Protein AF-A0A2V3JHC7-F1 (afdb_monomer_lite)

Foldseek 3Di:
DAEAEEEAVCCVLPPVDDQVVLQVVLVVCVVDPPYDYDYDHLDDDCQQPPPPHSNPVVDDDDDDDADDLVSLLVLLLVLCVVVVVVVCNVCSVVCSLQSVLQCQQALRDSVSSSLVSCCVRVDDPVCNLVSLVVSLVVCVVVLVVVLVPDDPLLNLLQVLLLVVVDFAFLVSSCVSSVHDSVSSVVSQVVCVVSPQKDWDDDDPTITIHGSRNSSSLSVQCPDPPNPVSSLVSLLVSCLSRDDLVRLLVVLVVLLVVCLVPPDLVSLLVSLSSLVSHDPVSVLVCLLVSLLSCVVVPVNVSNCSNPVDPDLVSVLSNLVSNLVNQLPDPPRLVVSLVSLVVNCVSPVLALVSLQSNLSSCVVVVVLVSSLVSLVSSCVSPVPPVVSVVSNVVSVVVVVVVVVVD

Secondary structure (DSSP, 8-state):
-EEEEES-HHHIIIIIS-HHHHHHHHHHHHH-TTEEEEE--SS--HHHHSTTSTTTTTS----PPPPPHHHHHHHHHHHHHHTT-HHHHHTTTTTHHHHHHHHHHHTT-HHHHHHHHHHHHH--GGGHHHHHHHHHHHTHHHHHHHHHHS-HHHHHHHHHHHHH-S-B-HHHHHHHHT--HHHHHHHHHHHHHTTSEEEEEETTEEEEEES-HHHHHHHHHTSSSHHHHHHHHHHHHHHHHS-HHHHHHHHHHHHHHHTT---HHHHHHHHHHHHHS-HHHHHHHHHHHHHHHHHHT-GGGHHHH-----HHHHHHHHHHHHHHHHTSTT-HHHHHHHHHHHHHH-TT-HHHHHHHHHHHHHTT-HHHHHHHHHHHHHH-TT-HHHHHHHHHHHHHHHHHHHT-

pLDDT: mean 87.09, std 8.02, range [54.41, 97.44]

Structure (mmCIF, N/CA/C/O backbone):
data_AF-A0A2V3JHC7-F1
#
_entry.id   AF-A0A2V3JHC7-F1
#
loop_
_atom_site.group_PDB
_atom_site.id
_atom_site.type_symbol
_atom_site.label_atom_id
_atom_site.label_alt_id
_atom_site.label_comp_id
_atom_site.label_asym_id
_atom_site.label_entity_id
_atom_site.label_seq_id
_atom_site.pdbx_PDB_ins_code
_atom_site.Cartn_x
_atom_site.Cartn_y
_atom_site.Cartn_z
_atom_site.occupancy
_atom_site.B_iso_or_equiv
_atom_site.auth_seq_id
_atom_site.auth_comp_id
_atom_site.auth_asym_id
_atom_site.auth_atom_id
_atom_site.pdbx_PDB_model_num
ATOM 1 N N . MET A 1 1 ? -27.701 23.204 40.753 1.00 80.31 1 MET A N 1
ATOM 2 C CA . MET A 1 1 ? -27.414 21.996 39.956 1.00 80.31 1 MET A CA 1
ATOM 3 C C . MET A 1 1 ? -25.956 22.060 39.536 1.00 80.31 1 MET A C 1
ATOM 5 O O . MET A 1 1 ? -25.573 23.029 38.897 1.00 80.31 1 MET A O 1
ATOM 9 N N . ILE A 1 2 ? -25.143 21.108 39.981 1.00 92.25 2 ILE A N 1
ATOM 10 C CA . ILE A 1 2 ? -23.707 21.001 39.711 1.00 92.25 2 ILE A CA 1
ATOM 11 C C . ILE A 1 2 ? -23.523 19.869 38.702 1.00 92.25 2 ILE A C 1
ATOM 13 O O . ILE A 1 2 ? -23.963 18.748 38.952 1.00 92.25 2 ILE A O 1
ATOM 17 N N . VAL A 1 3 ? -22.878 20.147 37.571 1.00 93.31 3 VAL A N 1
ATOM 18 C CA . VAL A 1 3 ? -22.534 19.110 36.590 1.00 93.31 3 VAL A CA 1
ATOM 19 C C . VAL A 1 3 ? -21.107 18.643 36.860 1.00 93.31 3 VAL A C 1
ATOM 21 O O . VAL A 1 3 ? -20.177 19.445 36.838 1.00 93.31 3 VAL A O 1
ATOM 24 N N . LEU A 1 4 ? -20.939 17.354 37.143 1.00 92.69 4 LEU A N 1
ATOM 25 C CA . LEU A 1 4 ? -19.644 16.722 37.374 1.00 92.69 4 LEU A CA 1
ATOM 26 C C . LEU A 1 4 ? -19.212 15.987 36.107 1.00 92.69 4 LEU A C 1
ATOM 28 O O . LEU A 1 4 ? -19.854 15.011 35.723 1.00 92.69 4 LEU A O 1
ATOM 32 N N . PHE A 1 5 ? -18.118 16.437 35.493 1.00 93.44 5 PHE A N 1
ATOM 33 C CA . PHE A 1 5 ? -17.462 15.738 34.390 1.00 93.44 5 PHE A CA 1
ATOM 34 C C . PHE A 1 5 ? -16.329 14.868 34.932 1.00 93.44 5 PHE A C 1
ATOM 36 O O . PHE A 1 5 ? -15.380 15.379 35.523 1.00 93.44 5 PHE A O 1
ATOM 43 N N . LEU A 1 6 ? -16.440 13.553 34.752 1.00 91.31 6 LEU A N 1
ATOM 44 C CA . LEU A 1 6 ? -15.441 12.582 35.202 1.00 91.31 6 LEU A CA 1
ATOM 45 C C . LEU A 1 6 ? -14.896 11.804 34.007 1.00 91.31 6 LEU A C 1
ATOM 47 O O . LEU A 1 6 ? -15.654 11.127 33.313 1.00 91.31 6 LEU A O 1
ATOM 51 N N . GLU A 1 7 ? -13.590 11.837 33.783 1.00 90.25 7 GLU A N 1
ATOM 52 C CA . GLU A 1 7 ? -12.976 11.017 32.740 1.00 90.25 7 GLU A CA 1
ATOM 53 C C . GLU A 1 7 ? -12.570 9.636 33.262 1.00 90.25 7 GLU A C 1
ATOM 55 O O . GLU A 1 7 ? -12.142 9.492 34.405 1.00 90.25 7 GLU A O 1
ATOM 60 N N . ASN A 1 8 ? -12.677 8.618 32.404 1.00 86.12 8 ASN A N 1
ATOM 61 C CA . ASN A 1 8 ? -12.203 7.255 32.668 1.00 86.12 8 ASN A CA 1
ATOM 62 C C . ASN A 1 8 ? -12.773 6.624 33.952 1.00 86.12 8 ASN A C 1
ATOM 64 O O . ASN A 1 8 ? -12.039 6.095 34.791 1.00 86.12 8 ASN A O 1
ATOM 68 N N . LEU A 1 9 ? -14.103 6.607 34.086 1.00 91.56 9 LEU A N 1
ATOM 69 C CA . LEU A 1 9 ? -14.803 6.085 35.267 1.00 91.56 9 LEU A CA 1
ATOM 70 C C . LEU A 1 9 ? -14.390 4.660 35.655 1.00 91.56 9 LEU A C 1
ATOM 72 O O . LEU A 1 9 ? -14.415 4.300 36.830 1.00 91.56 9 LEU A O 1
ATOM 76 N N . ASN A 1 10 ? -14.008 3.844 34.673 1.00 84.38 10 ASN A N 1
ATOM 77 C CA . ASN A 1 10 ? -13.512 2.489 34.895 1.00 84.38 10 ASN A CA 1
ATOM 78 C C . ASN A 1 10 ? -12.255 2.452 35.770 1.00 84.38 10 ASN A C 1
ATOM 80 O O . ASN A 1 10 ? -12.130 1.535 36.573 1.00 84.38 10 ASN A O 1
ATOM 84 N N . GLN A 1 11 ? -11.356 3.432 35.652 1.00 86.56 11 GLN A N 1
ATOM 85 C CA . GLN A 1 11 ? -10.169 3.521 36.506 1.00 86.56 11 GLN A CA 1
ATOM 86 C C . GLN A 1 11 ? -10.561 3.984 37.909 1.00 86.56 11 GLN A C 1
ATOM 88 O O . GLN A 1 11 ? -10.149 3.383 38.899 1.00 86.56 11 GLN A O 1
ATOM 93 N N . ILE A 1 12 ? -11.432 4.993 38.002 1.00 91.06 12 ILE A N 1
ATOM 94 C CA . ILE A 1 12 ? -11.896 5.537 39.284 1.00 91.06 12 ILE A CA 1
ATOM 95 C C . ILE A 1 12 ? -12.596 4.443 40.104 1.00 91.06 12 ILE A C 1
ATOM 97 O O . ILE A 1 12 ? -12.174 4.119 41.212 1.00 91.06 12 ILE A O 1
ATOM 101 N N . LEU A 1 13 ? -13.639 3.822 39.548 1.00 90.06 13 LEU A N 1
ATOM 102 C CA . LEU A 1 13 ? -14.449 2.829 40.261 1.00 90.06 13 LEU A CA 1
ATOM 103 C C . LEU A 1 13 ? -13.812 1.434 40.306 1.00 90.06 13 LEU A C 1
ATOM 105 O O . LEU A 1 13 ? -14.189 0.621 41.149 1.00 90.06 13 LEU A O 1
ATOM 109 N N . GLY A 1 14 ? -12.931 1.118 39.355 1.00 78.94 14 GLY A N 1
ATOM 110 C CA . GLY A 1 14 ? -12.376 -0.224 39.186 1.00 78.94 14 GLY A CA 1
ATOM 111 C C . GLY A 1 14 ? -10.983 -0.426 39.769 1.00 78.94 14 GLY A C 1
ATOM 112 O O . GLY A 1 14 ? -10.661 -1.557 40.127 1.00 78.94 14 GLY A O 1
ATOM 113 N N . GLU A 1 15 ? -10.182 0.634 39.879 1.00 84.25 15 GLU A N 1
ATOM 114 C CA . GLU A 1 15 ? -8.765 0.543 40.254 1.00 84.25 15 GLU A CA 1
ATOM 115 C C . GLU A 1 15 ? -8.417 1.452 41.439 1.00 84.25 15 GLU A C 1
ATOM 117 O O . GLU A 1 15 ? -7.689 1.032 42.335 1.00 84.25 15 GLU A O 1
ATOM 122 N N . GLN A 1 16 ? -8.944 2.680 41.466 1.00 90.94 16 GLN A N 1
ATOM 123 C CA . GLN A 1 16 ? -8.550 3.701 42.444 1.00 90.94 16 GLN A CA 1
ATOM 124 C C . GLN A 1 16 ? -9.389 3.677 43.726 1.00 90.94 16 GLN A C 1
ATOM 126 O O . GLN A 1 16 ? -8.880 4.012 44.793 1.00 90.94 16 GLN A O 1
ATOM 131 N N . MET A 1 17 ? -10.663 3.287 43.642 1.00 91.75 17 MET A N 1
ATOM 132 C CA . MET A 1 17 ? -11.571 3.243 44.788 1.00 91.75 17 MET A CA 1
ATOM 133 C C . MET A 1 17 ? -11.803 1.814 45.281 1.00 91.75 17 MET A C 1
ATOM 135 O O . MET A 1 17 ? -12.082 0.891 44.515 1.00 91.75 17 MET A O 1
ATOM 139 N N . SER A 1 18 ? -11.798 1.634 46.599 1.00 93.06 18 SER A N 1
ATOM 140 C CA . SER A 1 18 ? -12.249 0.393 47.222 1.00 93.06 18 SER A CA 1
ATOM 141 C C . SER A 1 18 ? -13.761 0.202 47.049 1.00 93.06 18 SER A C 1
ATOM 143 O O . SER A 1 18 ? -14.538 1.158 46.969 1.00 93.06 18 SER A O 1
ATOM 145 N N . LYS A 1 19 ? -14.240 -1.050 47.119 1.00 89.56 19 LYS A N 1
ATOM 146 C CA . LYS A 1 19 ? -15.687 -1.352 47.066 1.00 89.56 19 LYS A CA 1
ATOM 147 C C . LYS A 1 19 ? -16.512 -0.581 48.107 1.00 89.56 19 LYS A C 1
ATOM 149 O O . LYS A 1 19 ? -17.684 -0.293 47.869 1.00 89.56 19 LYS A O 1
ATOM 154 N N . LYS A 1 20 ? -15.929 -0.261 49.269 1.00 93.44 20 LYS A N 1
ATOM 155 C CA . LYS A 1 20 ? -16.603 0.510 50.325 1.00 93.44 20 LYS A CA 1
ATOM 156 C C . LYS A 1 20 ? -16.778 1.974 49.920 1.00 93.44 20 LYS A C 1
ATOM 158 O O . LYS A 1 20 ? -17.840 2.542 50.164 1.00 93.44 20 LYS A O 1
ATOM 163 N N . GLU A 1 21 ? -15.771 2.567 49.290 1.00 95.12 21 GLU A N 1
ATOM 164 C CA . GLU A 1 21 ? -15.823 3.944 48.794 1.00 95.12 21 GLU A CA 1
ATOM 165 C C . GLU A 1 21 ? -16.782 4.069 47.609 1.00 95.12 21 GLU A C 1
ATOM 167 O O . GLU A 1 21 ? -17.613 4.971 47.609 1.00 95.12 21 GLU A O 1
ATOM 172 N N . VAL A 1 22 ? -16.767 3.113 46.673 1.00 93.75 22 VAL A N 1
ATOM 173 C CA . VAL A 1 22 ? -17.724 3.057 45.550 1.00 93.75 22 VAL A CA 1
ATOM 174 C C . VAL A 1 22 ? -19.171 3.018 46.059 1.00 93.75 22 VAL A C 1
ATOM 176 O O . VAL A 1 22 ? -20.024 3.755 45.568 1.00 93.75 22 VAL A O 1
ATOM 179 N N . LYS A 1 23 ? -19.460 2.212 47.092 1.00 93.81 23 LYS A N 1
ATOM 180 C CA . LYS A 1 23 ? -20.791 2.167 47.729 1.00 93.81 23 LYS A CA 1
ATOM 181 C C . LYS A 1 23 ? -21.185 3.496 48.375 1.00 93.81 23 LYS A C 1
ATOM 183 O O . LYS A 1 23 ? -22.330 3.917 48.238 1.00 93.81 23 LYS A O 1
ATOM 188 N N . ARG A 1 24 ? -20.253 4.155 49.072 1.00 94.38 24 ARG A N 1
ATOM 189 C CA . ARG A 1 24 ? -20.496 5.475 49.679 1.00 94.38 24 ARG A CA 1
ATOM 190 C C . ARG A 1 24 ? -20.780 6.531 48.619 1.00 94.38 24 ARG A C 1
ATOM 192 O O . ARG A 1 24 ? -21.741 7.275 48.766 1.00 94.38 24 ARG A O 1
ATOM 199 N N . LEU A 1 25 ? -19.999 6.545 47.541 1.00 93.00 25 LEU A N 1
ATOM 200 C CA . LEU A 1 25 ? -20.190 7.460 46.420 1.00 93.00 25 LEU A CA 1
ATOM 201 C C . LEU A 1 25 ? -21.552 7.248 45.749 1.00 93.00 25 LEU A C 1
ATOM 203 O O . LEU A 1 25 ? -22.271 8.209 45.494 1.00 93.00 25 LEU A O 1
ATOM 207 N N . ARG A 1 26 ? -21.945 5.986 45.530 1.00 92.25 26 ARG A N 1
ATOM 208 C CA . ARG A 1 26 ? -23.277 5.648 45.016 1.00 92.25 26 ARG A CA 1
ATOM 209 C C . ARG A 1 26 ? -24.388 6.183 45.921 1.00 92.25 26 ARG A C 1
ATOM 211 O O . ARG A 1 26 ? -25.336 6.776 45.419 1.00 92.25 26 ARG A O 1
ATOM 218 N N . SER A 1 27 ? -24.270 5.970 47.232 1.00 92.56 27 SER A N 1
ATOM 219 C CA . SER A 1 27 ? -25.250 6.466 48.204 1.00 92.56 27 SER A CA 1
ATOM 220 C C . SER A 1 27 ? -25.353 7.988 48.154 1.00 92.56 27 SER A C 1
ATOM 222 O O . SER A 1 27 ? -26.459 8.511 48.122 1.00 92.56 27 SER A O 1
ATOM 224 N N . PHE A 1 28 ? -24.214 8.679 48.100 1.00 91.94 28 PHE A N 1
ATOM 225 C CA . PHE A 1 28 ? -24.150 10.135 48.029 1.00 91.94 28 PHE A CA 1
ATOM 226 C C . PHE A 1 28 ? -24.873 10.684 46.793 1.00 91.94 28 PHE A C 1
ATOM 228 O O . PHE A 1 28 ? -25.729 11.551 46.922 1.00 91.94 28 PHE A O 1
ATOM 235 N N . PHE A 1 29 ? -24.621 10.131 45.602 1.00 91.06 29 PHE A N 1
ATOM 236 C CA . PHE A 1 29 ? -25.317 10.584 44.393 1.00 91.06 29 PHE A CA 1
ATOM 237 C C . PHE A 1 29 ? -26.814 10.238 44.357 1.00 91.06 29 PHE A C 1
ATOM 239 O O . PHE A 1 29 ? -27.543 10.809 43.553 1.00 91.06 29 PHE A O 1
ATOM 246 N N . GLN A 1 30 ? -27.286 9.301 45.184 1.00 87.88 30 GLN A N 1
ATOM 247 C CA . GLN A 1 30 ? -28.718 9.005 45.298 1.00 87.88 30 GLN A CA 1
ATOM 248 C C . GLN A 1 30 ? -29.440 9.908 46.295 1.00 87.88 30 GLN A C 1
ATOM 250 O O . GLN A 1 30 ? -30.632 10.150 46.121 1.00 87.88 30 GLN A O 1
ATOM 255 N N . THR A 1 31 ? -28.754 10.361 47.346 1.00 89.81 31 THR A N 1
ATOM 256 C CA . THR A 1 31 ? -29.334 11.257 48.353 1.00 89.81 31 THR A CA 1
ATOM 257 C C . THR A 1 31 ? -29.279 12.711 47.910 1.00 89.81 31 THR A C 1
ATOM 259 O O . THR A 1 31 ? -30.225 13.455 48.146 1.00 89.81 31 THR A O 1
ATOM 262 N N . GLU A 1 32 ? -28.198 13.104 47.238 1.00 88.62 32 GLU A N 1
ATOM 263 C CA . GLU A 1 32 ? -27.986 14.473 46.784 1.00 88.62 32 GLU A CA 1
ATOM 264 C C . GLU A 1 32 ? -28.509 14.667 45.359 1.00 88.62 32 GLU A C 1
ATOM 266 O O . GLU A 1 32 ? -27.880 14.302 44.368 1.00 88.62 32 GLU A O 1
ATOM 271 N N . ASN A 1 33 ? -29.649 15.334 45.239 1.00 84.12 33 ASN A N 1
ATOM 272 C CA . ASN A 1 33 ? -30.293 15.711 43.978 1.00 84.12 33 ASN A CA 1
ATOM 273 C C . ASN A 1 33 ? -29.688 16.971 43.328 1.00 84.12 33 ASN A C 1
ATOM 275 O O . ASN A 1 33 ? -30.236 17.515 42.368 1.00 84.12 33 ASN A O 1
ATOM 279 N N . MET A 1 34 ? -28.542 17.443 43.825 1.00 91.62 34 MET A N 1
ATOM 280 C CA . MET A 1 34 ? -27.868 18.616 43.277 1.00 91.62 34 MET A CA 1
ATOM 281 C C . MET A 1 34 ? -26.923 18.300 42.115 1.00 91.62 34 MET A C 1
ATOM 283 O O . MET A 1 34 ? -26.524 19.244 41.433 1.00 91.62 34 MET A O 1
ATOM 287 N N . PHE A 1 35 ? -26.562 17.032 41.887 1.00 88.19 35 PHE A N 1
ATOM 288 C CA . PHE A 1 35 ? -25.536 16.639 40.918 1.00 88.19 35 PHE A CA 1
ATOM 289 C C . PHE A 1 35 ? -26.109 16.007 39.648 1.00 88.19 35 PHE A C 1
ATOM 291 O O . PHE A 1 35 ? -26.992 15.156 39.695 1.00 88.19 35 PHE A O 1
ATOM 298 N N . THR A 1 36 ? -25.522 16.356 38.508 1.00 91.25 36 THR A N 1
ATOM 299 C CA . THR A 1 36 ? -25.630 15.596 37.259 1.00 91.25 36 THR A CA 1
ATOM 300 C C . THR A 1 36 ? -24.240 15.095 36.909 1.00 91.25 36 THR A C 1
ATOM 302 O O . THR A 1 36 ? -23.324 15.896 36.748 1.00 91.25 36 THR A O 1
ATOM 305 N N . VAL A 1 37 ? -24.055 13.779 36.824 1.00 91.56 37 VAL A N 1
ATOM 306 C CA . VAL A 1 37 ? -22.743 13.184 36.546 1.00 91.56 37 VAL A CA 1
ATOM 307 C C . VAL A 1 37 ? -22.675 12.788 35.079 1.00 91.56 37 VAL A C 1
ATOM 309 O O . VAL A 1 37 ? -23.432 11.929 34.632 1.00 91.56 37 VAL A O 1
ATOM 312 N N . VAL A 1 38 ? -21.748 13.395 34.344 1.00 94.75 38 VAL A N 1
ATOM 313 C CA . VAL A 1 38 ? -21.404 13.028 32.969 1.00 94.75 38 VAL A CA 1
ATOM 314 C C . VAL A 1 38 ? -20.013 12.425 32.997 1.00 94.75 38 VAL A C 1
ATOM 316 O O . VAL A 1 38 ? -19.082 13.000 33.557 1.00 94.75 38 VAL A O 1
ATOM 319 N N . THR A 1 39 ? -19.851 11.236 32.431 1.00 93.75 39 THR A N 1
ATOM 320 C CA . THR A 1 39 ? -18.586 10.523 32.557 1.00 93.75 39 THR A CA 1
ATOM 321 C C . THR A 1 39 ? -18.244 9.699 31.332 1.00 93.75 39 THR A C 1
ATOM 323 O O . THR A 1 39 ? -19.130 9.286 30.586 1.00 93.75 39 THR A O 1
ATOM 326 N N . THR A 1 40 ? -16.949 9.479 31.118 1.00 91.06 40 THR A N 1
ATOM 327 C CA . THR A 1 40 ? -16.428 8.702 29.996 1.00 91.06 40 THR A CA 1
ATOM 328 C C . THR A 1 40 ? -15.842 7.381 30.476 1.00 91.06 40 THR A C 1
ATOM 330 O O . THR A 1 40 ? -15.325 7.254 31.587 1.00 91.06 40 THR A O 1
ATOM 333 N N . SER A 1 41 ? -15.912 6.365 29.625 1.00 82.62 41 SER A N 1
ATOM 334 C CA . SER A 1 41 ? -15.148 5.136 29.793 1.00 82.62 41 SER A CA 1
ATOM 335 C C . SER A 1 41 ? -14.888 4.521 28.417 1.00 82.62 41 SER A C 1
ATOM 337 O O . SER A 1 41 ? -15.790 4.566 27.578 1.00 82.62 41 SER A O 1
ATOM 339 N N . PRO A 1 42 ? -13.704 3.932 28.164 1.00 69.94 42 PRO A N 1
ATOM 340 C CA . PRO A 1 42 ? -13.404 3.312 26.873 1.00 69.94 42 PRO A CA 1
ATOM 341 C C . PRO A 1 42 ? -14.328 2.137 26.532 1.00 69.94 42 PRO A C 1
ATOM 343 O O . PRO A 1 42 ? -14.583 1.869 25.364 1.00 69.94 42 PRO A O 1
ATOM 346 N N . LEU A 1 43 ? -14.808 1.411 27.546 1.00 71.19 43 LEU A N 1
ATOM 347 C CA . LEU A 1 43 ? -15.660 0.233 27.400 1.00 71.19 43 LEU A CA 1
ATOM 348 C C . LEU A 1 43 ? -16.647 0.167 28.561 1.00 71.19 43 LEU A C 1
ATOM 350 O O . LEU A 1 43 ? -16.349 0.600 29.670 1.00 71.19 43 LEU A O 1
ATOM 354 N N . VAL A 1 44 ? -17.794 -0.474 28.348 1.00 78.25 44 VAL A N 1
ATOM 355 C CA . VAL A 1 44 ? -18.688 -0.823 29.457 1.00 78.25 44 VAL A CA 1
ATOM 356 C C . VAL A 1 44 ? -17.998 -1.856 30.352 1.00 78.25 44 VAL A C 1
ATOM 358 O O . VAL A 1 44 ? -17.590 -2.921 29.890 1.00 78.25 44 VAL A O 1
ATOM 361 N N . PHE A 1 45 ? -17.886 -1.547 31.642 1.00 79.56 45 PHE A N 1
ATOM 362 C CA . PHE A 1 45 ? -17.097 -2.310 32.609 1.00 79.56 45 PHE A CA 1
ATOM 363 C C . PHE A 1 45 ? -17.981 -2.923 33.714 1.00 79.56 45 PHE A C 1
ATOM 365 O O . PHE A 1 45 ? -19.140 -2.519 33.882 1.00 79.56 45 PHE A O 1
ATOM 372 N N . PRO A 1 46 ? -17.499 -3.944 34.453 1.00 80.56 46 PRO A N 1
ATOM 373 C CA . PRO A 1 46 ? -18.324 -4.710 35.389 1.00 80.56 46 PRO A CA 1
ATOM 374 C C . PRO A 1 46 ? -19.083 -3.869 36.421 1.00 80.56 46 PRO A C 1
ATOM 376 O O . PRO A 1 46 ? -20.263 -4.114 36.648 1.00 80.56 46 PRO A O 1
ATOM 379 N N . GLN A 1 47 ? -18.439 -2.845 36.979 1.00 87.12 47 GLN A N 1
ATOM 380 C CA . GLN A 1 47 ? -18.940 -2.028 38.088 1.00 87.12 47 GLN A CA 1
ATOM 381 C C . GLN A 1 47 ? -20.217 -1.233 37.748 1.00 87.12 47 GLN A C 1
ATOM 383 O O . GLN A 1 47 ? -20.945 -0.824 38.652 1.00 87.12 47 GLN A O 1
ATOM 388 N N . VAL A 1 48 ? -20.506 -1.032 36.458 1.00 87.62 48 VAL A N 1
ATOM 389 C CA . VAL A 1 48 ? -21.724 -0.357 35.970 1.00 87.62 48 VAL A CA 1
ATOM 390 C C . VAL A 1 48 ? -22.700 -1.304 35.260 1.00 87.62 48 VAL A C 1
ATOM 392 O O . VAL A 1 48 ? -23.852 -0.943 35.025 1.00 87.62 48 VAL A O 1
ATOM 395 N N . SER A 1 49 ? -22.267 -2.522 34.913 1.00 82.88 49 SER A N 1
ATOM 396 C CA . SER A 1 49 ? -23.024 -3.448 34.054 1.00 82.88 49 SER A CA 1
ATOM 397 C C . SER A 1 49 ? -23.467 -4.741 34.731 1.00 82.88 49 SER A C 1
ATOM 399 O O . SER A 1 49 ? -24.413 -5.370 34.259 1.00 82.88 49 SER A O 1
ATOM 401 N N . LYS A 1 50 ? -22.820 -5.149 35.826 1.00 85.75 50 LYS A N 1
ATOM 402 C CA . LYS A 1 50 ? -23.188 -6.349 36.579 1.00 85.75 50 LYS A CA 1
ATOM 403 C C . LYS A 1 50 ? -24.171 -6.020 37.689 1.00 85.75 50 LYS A C 1
ATOM 405 O O . LYS A 1 50 ? -24.011 -5.019 38.375 1.00 85.75 50 LYS A O 1
ATOM 410 N N . HIS A 1 51 ? -25.155 -6.891 37.883 1.00 90.94 51 HIS A N 1
ATOM 411 C CA . HIS A 1 51 ? -26.239 -6.674 38.839 1.00 90.94 51 HIS A CA 1
ATOM 412 C C . HIS A 1 51 ? -25.743 -6.573 40.292 1.00 90.94 51 HIS A C 1
ATOM 414 O O . HIS A 1 51 ? -26.353 -5.891 41.110 1.00 90.94 51 HIS A O 1
ATOM 420 N N . GLU A 1 52 ? -24.643 -7.244 40.633 1.00 91.25 52 GLU A N 1
ATOM 421 C CA . GLU A 1 52 ? -24.063 -7.215 41.977 1.00 91.25 52 GLU A CA 1
ATOM 422 C C . GLU A 1 52 ? -23.280 -5.929 42.317 1.00 91.25 52 GLU A C 1
ATOM 424 O O . GLU A 1 52 ? -22.857 -5.758 43.464 1.00 91.25 52 GLU A O 1
ATOM 429 N N . GLU A 1 53 ? -23.063 -5.029 41.353 1.00 92.88 53 GLU A N 1
ATOM 430 C CA . GLU A 1 53 ? -22.165 -3.886 41.516 1.00 92.88 53 GLU A CA 1
ATOM 431 C C . GLU A 1 53 ? -22.883 -2.553 41.841 1.00 92.88 53 GLU A C 1
ATOM 433 O O . GLU A 1 53 ? -23.952 -2.267 41.296 1.00 92.88 53 GLU A O 1
ATOM 438 N N . PRO A 1 54 ? -22.244 -1.684 42.660 1.00 92.50 54 PRO A N 1
ATOM 439 C CA . PRO A 1 54 ? -22.535 -0.280 42.937 1.00 92.50 54 PRO A CA 1
ATOM 440 C C . PRO A 1 54 ? -23.529 0.457 42.051 1.00 92.50 54 PRO A C 1
ATOM 442 O O . PRO A 1 54 ? -24.572 0.989 42.436 1.00 92.50 54 PRO A O 1
ATOM 445 N N . PHE A 1 55 ? -23.056 0.575 40.821 1.00 93.56 55 PHE A N 1
ATOM 446 C CA . PHE A 1 55 ? -23.533 1.498 39.818 1.00 93.56 55 PHE A CA 1
ATOM 447 C C . PHE A 1 55 ? -24.324 0.780 38.721 1.00 93.56 55 PHE A C 1
ATOM 449 O O . PHE A 1 55 ? -24.539 1.352 37.653 1.00 93.56 55 PHE A O 1
ATOM 456 N N . PHE A 1 56 ? -24.803 -0.444 38.981 1.00 92.25 56 PHE A N 1
ATOM 457 C CA . PHE A 1 56 ? -25.692 -1.145 38.062 1.00 92.25 56 PHE A CA 1
ATOM 458 C C . PHE A 1 56 ? -26.895 -0.272 37.694 1.00 92.25 56 PHE A C 1
ATOM 460 O O . PHE A 1 56 ? -27.610 0.217 38.575 1.00 92.25 56 PHE A O 1
ATOM 467 N N . ARG A 1 57 ? -27.089 -0.057 36.384 1.00 89.19 57 ARG A N 1
ATOM 468 C CA . ARG A 1 57 ? -28.155 0.793 35.814 1.00 89.19 57 ARG A CA 1
ATOM 469 C C . ARG A 1 57 ? -28.227 2.205 36.419 1.00 89.19 57 ARG A C 1
ATOM 471 O O . ARG A 1 57 ? -29.298 2.798 36.452 1.00 89.19 57 ARG A O 1
ATOM 478 N N . PHE A 1 58 ? -27.116 2.734 36.937 1.00 92.19 58 PHE A N 1
ATOM 479 C CA . PHE A 1 58 ? -27.083 4.106 37.450 1.00 92.19 58 PHE A CA 1
ATOM 480 C C . PHE A 1 58 ? -27.031 5.151 36.344 1.00 92.19 58 PHE A C 1
ATOM 482 O O . PHE A 1 58 ? -27.615 6.218 36.472 1.00 92.19 58 PHE A O 1
ATOM 489 N N . PHE A 1 59 ? -26.265 4.845 35.301 1.00 92.25 59 PHE A N 1
ATOM 490 C CA . PHE A 1 59 ? -25.971 5.758 34.213 1.00 92.25 59 PHE A CA 1
ATOM 491 C C . PHE A 1 59 ? -26.798 5.388 32.990 1.00 92.25 59 PHE A C 1
ATOM 493 O O . PHE A 1 59 ? -26.890 4.206 32.638 1.00 92.25 59 PHE A O 1
ATOM 500 N N . ASP A 1 60 ? -27.301 6.405 32.300 1.00 90.94 60 ASP A N 1
ATOM 501 C CA . ASP A 1 60 ? -27.731 6.267 30.916 1.00 90.94 60 ASP A CA 1
ATOM 502 C C . ASP A 1 60 ? -26.486 6.150 30.035 1.00 90.94 60 ASP A C 1
ATOM 504 O O . ASP A 1 60 ? -25.679 7.074 29.920 1.00 90.94 60 ASP A O 1
ATOM 508 N N . ILE A 1 61 ? -26.286 4.970 29.449 1.00 86.50 61 ILE A N 1
ATOM 509 C CA . ILE A 1 61 ? -25.084 4.686 28.665 1.00 86.50 61 ILE A CA 1
ATOM 510 C C . ILE A 1 61 ? -25.289 5.186 27.237 1.00 86.50 61 ILE A C 1
ATOM 512 O O . ILE A 1 61 ? -26.043 4.594 26.460 1.00 86.50 61 ILE A O 1
ATOM 516 N N . ILE A 1 62 ? -24.562 6.242 26.876 1.00 87.06 62 ILE A N 1
ATOM 517 C CA . ILE A 1 62 ? -24.483 6.741 25.504 1.00 87.06 62 ILE A CA 1
ATOM 518 C C . ILE A 1 62 ? -23.296 6.069 24.814 1.00 87.06 62 ILE A C 1
ATOM 520 O O . ILE A 1 62 ? -22.138 6.346 25.118 1.00 87.06 62 ILE A O 1
ATOM 524 N N . TYR A 1 63 ? -23.590 5.178 23.870 1.00 79.44 63 TYR A N 1
ATOM 525 C CA . TYR A 1 63 ? -22.569 4.571 23.022 1.00 79.44 63 TYR A CA 1
ATOM 526 C C . TYR A 1 63 ? -22.236 5.525 21.877 1.00 79.44 63 TYR A C 1
ATOM 528 O O . TYR A 1 63 ? -23.062 5.739 20.987 1.00 79.44 63 TYR A O 1
ATOM 536 N N . LEU A 1 64 ? -21.025 6.080 21.897 1.00 81.69 64 LEU A N 1
ATOM 537 C CA . LEU A 1 64 ? -20.508 6.859 20.779 1.00 81.69 64 LEU A CA 1
ATOM 538 C C . LEU A 1 64 ? -20.224 5.910 19.614 1.00 81.69 64 LEU A C 1
ATOM 540 O O . LEU A 1 64 ? -19.483 4.940 19.762 1.00 81.69 64 LEU A O 1
ATOM 544 N N . LYS A 1 65 ? -20.867 6.174 18.478 1.00 80.12 65 LYS A N 1
ATOM 545 C CA . LYS A 1 65 ? -20.641 5.441 17.233 1.00 80.12 65 LYS A CA 1
ATOM 546 C C . LYS A 1 65 ? -19.623 6.189 16.394 1.00 80.12 65 LYS A C 1
ATOM 548 O O . LYS A 1 65 ? -19.520 7.411 16.479 1.00 80.12 65 LYS A O 1
ATOM 553 N N . GLU A 1 66 ? -18.895 5.445 15.582 1.00 82.19 66 GLU A N 1
ATOM 554 C CA . GLU A 1 66 ? -17.993 6.037 14.611 1.00 82.19 66 GLU A CA 1
ATOM 555 C C . GLU A 1 66 ? -18.777 6.781 13.525 1.00 82.19 66 GLU A C 1
ATOM 557 O O . GLU A 1 66 ? -19.924 6.443 13.215 1.00 82.19 66 GLU A O 1
ATOM 562 N N . LEU A 1 67 ? -18.144 7.801 12.951 1.00 90.25 67 LEU A N 1
ATOM 563 C CA . LEU A 1 67 ? -18.753 8.628 11.921 1.00 90.25 67 LEU A CA 1
ATOM 564 C C . LEU A 1 67 ? -18.835 7.854 10.610 1.00 90.25 67 LEU A C 1
ATOM 566 O O . LEU A 1 67 ? -17.846 7.313 10.107 1.00 90.25 67 LEU A O 1
ATOM 570 N N . ARG A 1 68 ? -20.028 7.836 10.027 1.00 91.12 68 ARG A N 1
ATOM 571 C CA . ARG A 1 68 ? -20.248 7.367 8.660 1.00 91.12 68 ARG A CA 1
ATOM 572 C C . ARG A 1 68 ? -19.682 8.379 7.676 1.00 91.12 68 ARG A C 1
ATOM 574 O O . ARG A 1 68 ? -19.460 9.535 8.012 1.00 91.12 68 ARG A O 1
ATOM 581 N N . ARG A 1 69 ? -19.536 7.964 6.420 1.00 90.75 69 ARG A N 1
ATOM 582 C CA . ARG A 1 69 ? -19.055 8.812 5.320 1.00 90.75 69 ARG A CA 1
ATOM 583 C C . ARG A 1 69 ? -19.704 10.202 5.281 1.00 90.75 69 ARG A C 1
ATOM 585 O O . ARG A 1 69 ? -18.996 11.198 5.219 1.00 90.75 69 ARG A O 1
ATOM 592 N N . GLU A 1 70 ? -21.032 10.272 5.351 1.00 91.62 70 GLU A N 1
ATOM 593 C CA . GLU A 1 70 ? -21.750 11.554 5.295 1.00 91.62 70 GLU A CA 1
ATOM 594 C C . GLU A 1 70 ? -21.499 12.418 6.541 1.00 91.62 70 GLU A C 1
ATOM 596 O O . GLU A 1 70 ? -21.335 13.628 6.427 1.00 91.62 70 GLU A O 1
ATOM 601 N N . GLU A 1 71 ? -21.367 11.791 7.713 1.00 93.81 71 GLU A N 1
ATOM 602 C CA . GLU A 1 71 ? -21.038 12.470 8.973 1.00 93.81 71 GLU A CA 1
ATOM 603 C C . GLU A 1 71 ? -19.569 12.933 8.992 1.00 93.81 71 GLU A C 1
ATOM 605 O O . GLU A 1 71 ? -19.265 13.993 9.528 1.00 93.81 71 GLU A O 1
ATOM 610 N N . LEU A 1 72 ? -18.653 12.190 8.357 1.00 93.12 72 LEU A N 1
ATOM 611 C CA . LEU A 1 72 ? -17.268 12.615 8.127 1.00 93.12 72 LEU A CA 1
ATOM 612 C C . LEU A 1 72 ? -17.205 13.795 7.156 1.00 93.12 72 LEU A C 1
ATOM 614 O O . LEU A 1 72 ? -16.486 14.757 7.420 1.00 93.12 72 LEU A O 1
ATOM 618 N N . LYS A 1 73 ? -17.970 13.752 6.056 1.00 92.25 73 LYS A N 1
ATOM 619 C CA . LYS A 1 73 ? -18.082 14.868 5.105 1.00 92.25 73 LYS A CA 1
ATOM 620 C C . LYS A 1 73 ? -18.599 16.122 5.812 1.00 92.25 73 LYS A C 1
ATOM 622 O O . LYS A 1 73 ? -18.080 17.210 5.581 1.00 92.25 73 LYS A O 1
ATOM 627 N N . GLU A 1 74 ? -19.599 15.975 6.676 1.00 92.69 74 GLU A N 1
ATOM 628 C CA . GLU A 1 74 ? -20.129 17.073 7.483 1.00 92.69 74 GLU A CA 1
ATOM 629 C C . GLU A 1 74 ? -19.111 17.586 8.505 1.00 92.69 74 GLU A C 1
ATOM 631 O O . GLU A 1 74 ? -18.867 18.788 8.543 1.00 92.69 74 GLU A O 1
ATOM 636 N N . LEU A 1 75 ? -18.442 16.701 9.250 1.00 91.94 75 LEU A N 1
ATOM 637 C CA . LEU A 1 75 ? -17.385 17.079 10.188 1.00 91.94 75 LEU A CA 1
ATOM 638 C C . LEU A 1 75 ? -16.296 17.906 9.492 1.00 91.94 75 LEU A C 1
ATOM 640 O O . LEU A 1 75 ? -15.967 18.997 9.944 1.00 91.94 75 LEU A O 1
ATOM 644 N N . VAL A 1 76 ? -15.762 17.409 8.375 1.00 89.88 76 VAL A N 1
ATOM 645 C CA . VAL A 1 76 ? -14.718 18.095 7.601 1.00 89.88 76 VAL A CA 1
ATOM 646 C C . VAL A 1 76 ? -15.206 19.458 7.097 1.00 89.88 76 VAL A C 1
ATOM 648 O O . VAL A 1 76 ? -14.463 20.438 7.146 1.00 89.88 76 VAL A O 1
ATOM 651 N N . ARG A 1 77 ? -16.471 19.546 6.669 1.00 90.19 77 ARG A N 1
ATOM 652 C CA . ARG A 1 77 ? -17.089 20.806 6.243 1.00 90.19 77 ARG A CA 1
ATOM 653 C C . ARG A 1 77 ? -17.167 21.816 7.389 1.00 90.19 77 ARG A C 1
ATOM 655 O O . ARG A 1 77 ? -16.852 22.984 7.180 1.00 90.19 77 ARG A O 1
ATOM 662 N N . GLU A 1 78 ? -17.589 21.389 8.576 1.00 91.56 78 GLU A N 1
ATOM 663 C CA . GLU A 1 78 ? -17.684 22.272 9.741 1.00 91.56 78 GLU A CA 1
ATOM 664 C C . GLU A 1 78 ? -16.304 22.720 10.234 1.00 91.56 78 GLU A C 1
ATOM 666 O O . GLU A 1 78 ? -16.137 23.890 10.572 1.00 91.56 78 GLU A O 1
ATOM 671 N N . ILE A 1 79 ? -15.286 21.852 10.183 1.00 90.00 79 ILE A N 1
ATOM 672 C CA . ILE A 1 79 ? -13.906 22.247 10.503 1.00 90.00 79 ILE A CA 1
ATOM 673 C C . ILE A 1 79 ? -13.423 23.342 9.540 1.00 90.00 79 ILE A C 1
ATOM 675 O O . ILE A 1 79 ? -12.911 24.364 9.993 1.00 90.00 79 ILE A O 1
ATOM 679 N N . ALA A 1 80 ? -13.644 23.179 8.230 1.00 89.12 80 ALA A N 1
ATOM 680 C CA . ALA A 1 80 ? -13.252 24.176 7.232 1.00 89.12 80 ALA A CA 1
ATOM 681 C C . ALA A 1 80 ? -13.931 25.538 7.458 1.00 89.12 80 ALA A C 1
ATOM 683 O O . ALA A 1 80 ? -13.289 26.578 7.309 1.00 89.12 80 ALA A O 1
ATOM 684 N N . LYS A 1 81 ? -15.209 25.541 7.865 1.00 89.94 81 LYS A N 1
ATOM 685 C CA . LYS A 1 81 ? -15.926 26.768 8.248 1.00 89.94 81 LYS A CA 1
ATOM 686 C C . LYS A 1 81 ? -15.318 27.423 9.486 1.00 89.94 81 LYS A C 1
ATOM 688 O O . LYS A 1 81 ? -15.098 28.627 9.477 1.00 89.94 81 LYS A O 1
ATOM 693 N N . ILE A 1 82 ? -15.038 26.645 10.535 1.00 90.94 82 ILE A N 1
ATOM 694 C CA . ILE A 1 82 ? -14.450 27.151 11.787 1.00 90.94 82 ILE A CA 1
ATOM 695 C C . ILE A 1 82 ? -13.066 27.763 11.534 1.00 90.94 82 ILE A C 1
ATOM 697 O O . ILE A 1 82 ? -12.737 28.801 12.105 1.00 90.94 82 ILE A O 1
ATOM 701 N N . GLU A 1 83 ? -12.270 27.153 10.655 1.00 88.31 83 GLU A N 1
ATOM 702 C CA . GLU A 1 83 ? -10.957 27.674 10.265 1.00 88.31 83 GLU A CA 1
ATOM 703 C C . GLU A 1 83 ? -11.014 28.818 9.234 1.00 88.31 83 GLU A C 1
ATOM 705 O O . GLU A 1 83 ? -9.973 29.382 8.907 1.00 88.31 83 GLU A O 1
ATOM 710 N N . ASN A 1 84 ? -12.200 29.196 8.739 1.00 89.38 84 ASN A N 1
ATOM 711 C CA . ASN A 1 84 ? -12.390 30.166 7.650 1.00 89.38 84 ASN A CA 1
ATOM 712 C C . ASN A 1 84 ? -11.607 29.807 6.369 1.00 89.38 84 ASN A C 1
ATOM 714 O O . ASN A 1 84 ? -11.085 30.678 5.673 1.00 89.38 84 ASN A O 1
ATOM 718 N N . ASN A 1 85 ? -11.513 28.515 6.045 1.00 87.38 85 ASN A N 1
ATOM 719 C CA . ASN A 1 85 ? -10.825 28.036 4.850 1.00 87.38 85 ASN A CA 1
ATOM 720 C C . ASN A 1 85 ? -11.781 27.997 3.644 1.00 87.38 85 ASN A C 1
ATOM 722 O O . ASN A 1 85 ? -12.288 26.940 3.258 1.00 87.38 85 ASN A O 1
ATOM 726 N N . GLU A 1 86 ? -12.050 29.169 3.063 1.00 85.94 86 GLU A N 1
ATOM 727 C CA . GLU A 1 86 ? -12.986 29.320 1.939 1.00 85.94 86 GLU A CA 1
ATOM 728 C C . GLU A 1 86 ? -12.549 28.554 0.681 1.00 85.94 86 GLU A C 1
ATOM 730 O O . GLU A 1 86 ? -13.401 28.026 -0.034 1.00 85.94 86 GLU A O 1
ATOM 735 N N . GLU A 1 87 ? -11.239 28.434 0.424 1.00 85.38 87 GLU A N 1
ATOM 736 C CA . GLU A 1 87 ? -10.726 27.669 -0.720 1.00 85.38 87 GLU A CA 1
ATOM 737 C C . GLU A 1 87 ? -11.082 26.185 -0.591 1.00 85.38 87 GLU A C 1
ATOM 739 O O . GLU A 1 87 ? -11.635 25.589 -1.520 1.00 85.38 87 GLU A O 1
ATOM 744 N N . PHE A 1 88 ? -10.792 25.593 0.570 1.00 85.31 88 PHE A N 1
ATOM 745 C CA . PHE A 1 88 ? -11.121 24.198 0.836 1.00 85.31 88 PHE A CA 1
ATOM 746 C C . PHE A 1 88 ? -12.636 23.975 0.793 1.00 85.31 88 PHE A C 1
ATOM 748 O O . PHE A 1 88 ? -13.113 23.006 0.202 1.00 85.31 88 PHE A O 1
ATOM 755 N N . PHE A 1 89 ? -13.402 24.905 1.372 1.00 83.38 89 PHE A N 1
ATOM 756 C CA . PHE A 1 89 ? -14.860 24.852 1.366 1.00 83.38 89 PHE A CA 1
ATOM 757 C C . PHE A 1 89 ? -15.441 24.894 -0.057 1.00 83.38 89 PHE A C 1
ATOM 759 O O . PHE A 1 89 ? -16.344 24.119 -0.372 1.00 83.38 89 PHE A O 1
ATOM 766 N N . GLY A 1 90 ? -14.903 25.749 -0.933 1.00 82.94 90 GLY A N 1
ATOM 767 C CA . GLY A 1 90 ? -15.336 25.869 -2.327 1.00 82.94 90 GLY A CA 1
ATOM 768 C C . GLY A 1 90 ? -15.073 24.618 -3.172 1.00 82.94 90 GLY A C 1
ATOM 769 O O . GLY A 1 90 ? -15.810 24.361 -4.120 1.00 82.94 90 GLY A O 1
ATOM 770 N N . LYS A 1 91 ? -14.073 23.809 -2.799 1.00 85.44 91 LYS A N 1
ATOM 771 C CA . LYS A 1 91 ? -13.679 22.566 -3.487 1.00 85.44 91 LYS A CA 1
ATOM 772 C C . LYS A 1 91 ? -14.134 21.299 -2.755 1.00 85.44 91 LYS A C 1
ATOM 774 O O . LYS A 1 91 ? -13.628 20.213 -3.020 1.00 85.44 91 LYS A O 1
ATOM 779 N N . MET A 1 92 ? -15.097 21.398 -1.835 1.00 82.50 92 MET A N 1
ATOM 780 C CA . MET A 1 92 ? -15.473 20.290 -0.943 1.00 82.50 92 MET A CA 1
ATOM 781 C C . MET A 1 92 ? -15.878 18.997 -1.675 1.00 82.50 92 MET A C 1
ATOM 783 O O . MET A 1 92 ? -15.659 17.896 -1.166 1.00 82.50 92 MET A O 1
ATOM 787 N N . ASP A 1 93 ? -16.467 19.113 -2.865 1.00 82.06 93 ASP A N 1
ATOM 788 C CA . ASP A 1 93 ? -16.868 17.951 -3.661 1.00 82.06 93 ASP A CA 1
ATOM 789 C C . ASP A 1 93 ? -15.687 17.255 -4.360 1.00 82.06 93 ASP A C 1
ATOM 791 O O . ASP A 1 93 ? -15.770 16.055 -4.620 1.00 82.06 93 ASP A O 1
ATOM 795 N N . GLU A 1 94 ? -14.559 17.944 -4.563 1.00 84.38 94 GLU A N 1
ATOM 796 C CA . GLU A 1 94 ? -13.317 17.361 -5.097 1.00 84.38 94 GLU A CA 1
ATOM 797 C C . GLU A 1 94 ? -12.622 16.449 -4.068 1.00 84.38 94 GLU A C 1
ATOM 799 O O . GLU A 1 94 ? -11.881 15.540 -4.430 1.00 84.38 94 GLU A O 1
ATOM 804 N N . TYR A 1 95 ? -12.898 16.631 -2.771 1.00 84.88 95 TYR A N 1
ATOM 805 C CA . TYR A 1 95 ? -12.285 15.853 -1.686 1.00 84.88 95 TYR A CA 1
ATOM 806 C C . TYR A 1 95 ? -13.031 14.557 -1.337 1.00 84.88 95 TYR A C 1
ATOM 808 O O . TYR A 1 95 ? -12.704 13.920 -0.334 1.00 84.88 95 TYR A O 1
ATOM 816 N N . GLY A 1 96 ? -14.020 14.141 -2.136 1.00 86.00 96 GLY A N 1
ATOM 817 C CA . GLY A 1 96 ? -14.821 12.939 -1.874 1.00 86.00 96 GLY A CA 1
ATOM 818 C C . GLY A 1 96 ? -13.975 11.681 -1.643 1.00 86.00 96 GLY A C 1
ATOM 819 O O . GLY A 1 96 ? -14.154 11.007 -0.630 1.00 86.00 96 GLY A O 1
ATOM 820 N N . GLU A 1 97 ? -12.998 11.423 -2.517 1.00 86.19 97 GLU A N 1
ATOM 821 C CA . GLU A 1 97 ? -12.083 10.279 -2.387 1.00 86.19 97 GLU A CA 1
ATOM 822 C C . GLU A 1 97 ? -11.225 10.365 -1.118 1.00 86.19 97 GLU A C 1
ATOM 824 O O . GLU A 1 97 ? -11.018 9.362 -0.437 1.00 86.19 97 GLU A O 1
ATOM 829 N N . LYS A 1 98 ? -10.792 11.572 -0.731 1.00 88.56 98 LYS A N 1
ATOM 830 C CA . LYS A 1 98 ? -10.031 11.770 0.510 1.00 88.56 98 LYS A CA 1
ATOM 831 C C . LYS A 1 98 ? -10.889 11.567 1.748 1.00 88.56 98 LYS A C 1
ATOM 833 O O . LYS A 1 98 ? -10.402 11.018 2.726 1.00 88.56 98 LYS A O 1
ATOM 838 N N . ILE A 1 99 ? -12.165 11.947 1.723 1.00 89.88 99 ILE A N 1
ATOM 839 C CA . ILE A 1 99 ? -13.099 11.649 2.819 1.00 89.88 99 ILE A CA 1
ATOM 840 C C . ILE A 1 99 ? -13.286 10.134 2.958 1.00 89.88 99 ILE A C 1
ATOM 842 O O . ILE A 1 99 ? -13.285 9.613 4.076 1.00 89.88 99 ILE A O 1
ATOM 846 N N . ASP A 1 100 ? -13.393 9.421 1.838 1.00 89.38 100 ASP A N 1
ATOM 847 C CA . ASP A 1 100 ? -13.460 7.960 1.827 1.00 89.38 100 ASP A CA 1
ATOM 848 C C . ASP A 1 100 ? -12.166 7.336 2.384 1.00 89.38 100 ASP A C 1
ATOM 850 O O . ASP A 1 100 ? -12.220 6.448 3.245 1.00 89.38 100 ASP A O 1
ATOM 854 N N . ALA A 1 101 ? -11.004 7.873 1.999 1.00 89.56 101 ALA A N 1
ATOM 855 C CA . ALA A 1 101 ? -9.704 7.495 2.545 1.00 89.56 101 ALA A CA 1
ATOM 856 C C . ALA A 1 101 ? -9.610 7.754 4.056 1.00 89.56 101 ALA A C 1
ATOM 858 O O . ALA A 1 101 ? -9.198 6.869 4.804 1.00 89.56 101 ALA A O 1
ATOM 859 N N . VAL A 1 102 ? -10.043 8.926 4.535 1.00 89.94 102 VAL A N 1
ATOM 860 C CA . VAL A 1 102 ? -10.127 9.265 5.965 1.00 89.94 102 VAL A CA 1
ATOM 861 C C . VAL A 1 102 ? -11.005 8.258 6.695 1.00 89.94 102 VAL A C 1
ATOM 863 O O . VAL A 1 102 ? -10.601 7.737 7.734 1.00 89.94 102 VAL A O 1
ATOM 866 N N . GLY A 1 103 ? -12.182 7.931 6.162 1.00 88.81 103 GLY A N 1
ATOM 867 C CA . GLY A 1 103 ? -13.075 6.950 6.774 1.00 88.81 103 GLY A CA 1
ATOM 868 C C . GLY A 1 103 ? -12.423 5.576 6.911 1.00 88.81 103 GLY A C 1
ATOM 869 O O . GLY A 1 103 ? -12.484 4.969 7.981 1.00 88.81 103 GLY A O 1
ATOM 870 N N . LEU A 1 104 ? -11.726 5.112 5.872 1.00 86.25 104 LEU A N 1
ATOM 871 C CA . LEU A 1 104 ? -11.020 3.831 5.891 1.00 86.25 104 LEU A CA 1
ATOM 872 C C . LEU A 1 104 ? -9.799 3.842 6.829 1.00 86.25 104 LEU A C 1
ATOM 874 O O . LEU A 1 104 ? -9.565 2.883 7.567 1.00 86.25 104 LEU A O 1
ATOM 878 N N . LEU A 1 105 ? -9.024 4.926 6.819 1.00 88.12 105 LEU A N 1
ATOM 879 C CA . LEU A 1 105 ? -7.826 5.087 7.641 1.00 88.12 105 LEU A CA 1
ATOM 880 C C . LEU A 1 105 ? -8.164 5.143 9.132 1.00 88.12 105 LEU A C 1
ATOM 882 O O . LEU A 1 105 ? -7.500 4.501 9.949 1.00 88.12 105 LEU A O 1
ATOM 886 N N . THR A 1 106 ? -9.212 5.888 9.471 1.00 87.75 106 THR A N 1
ATOM 887 C CA . THR A 1 106 ? -9.593 6.200 10.854 1.00 87.75 106 THR A CA 1
ATOM 888 C C . THR A 1 106 ? -10.663 5.281 11.423 1.00 87.75 106 THR A C 1
ATOM 890 O O . THR A 1 106 ? -10.936 5.354 12.615 1.00 87.75 106 THR A O 1
ATOM 893 N N . GLY A 1 107 ? -11.325 4.472 10.592 1.00 84.12 107 GLY A N 1
ATOM 894 C CA . GLY A 1 107 ? -12.501 3.708 11.004 1.00 84.12 107 GLY A CA 1
ATOM 895 C C . GLY A 1 107 ? -13.700 4.580 11.405 1.00 84.12 107 GLY A C 1
ATOM 896 O O . GLY A 1 107 ? -14.601 4.075 12.068 1.00 84.12 107 GLY A O 1
ATOM 897 N N . GLY A 1 108 ? -13.700 5.871 11.038 1.00 85.94 108 GLY A N 1
ATOM 898 C CA . GLY A 1 108 ? -14.704 6.863 11.436 1.00 85.94 108 GLY A CA 1
ATOM 899 C C . GLY A 1 108 ? -14.423 7.552 12.777 1.00 85.94 108 GLY A C 1
ATOM 900 O O . GLY A 1 108 ? -15.314 8.195 13.330 1.00 85.94 108 GLY A O 1
ATOM 901 N N . ASN A 1 109 ? -13.209 7.428 13.321 1.00 83.81 109 ASN A N 1
ATOM 902 C CA . ASN A 1 109 ? -12.799 8.101 14.552 1.00 83.81 109 ASN A CA 1
ATOM 903 C C . ASN A 1 109 ? -12.712 9.636 14.342 1.00 83.81 109 ASN A C 1
ATOM 905 O O . ASN A 1 109 ? -11.834 10.090 13.599 1.00 83.81 109 ASN A O 1
ATOM 909 N N . PRO A 1 110 ? -13.556 10.455 15.013 1.00 86.62 110 PRO A N 1
ATOM 910 C CA . PRO A 1 110 ? -13.604 11.906 14.794 1.00 86.62 110 PRO A CA 1
ATOM 911 C C . PRO A 1 110 ? -12.269 12.609 15.048 1.00 86.62 110 PRO A C 1
ATOM 913 O O . PRO A 1 110 ? -11.883 13.503 14.300 1.00 86.62 110 PRO A O 1
ATOM 916 N N . ARG A 1 111 ? -11.535 12.188 16.087 1.00 83.81 111 ARG A N 1
ATOM 917 C CA . ARG A 1 111 ? -10.250 12.794 16.461 1.00 83.81 111 ARG A CA 1
ATOM 918 C C . ARG A 1 111 ? -9.219 12.602 15.357 1.00 83.81 111 ARG A C 1
ATOM 920 O O . ARG A 1 111 ? -8.524 13.542 14.989 1.00 83.81 111 ARG A O 1
ATOM 927 N N . MET A 1 112 ? -9.142 11.391 14.814 1.00 82.50 112 MET A N 1
ATOM 928 C CA . MET A 1 112 ? -8.220 11.076 13.726 1.00 82.50 112 MET A CA 1
ATOM 929 C C . MET A 1 112 ? -8.635 11.759 12.418 1.00 82.50 112 MET A C 1
ATOM 931 O O . MET A 1 112 ? -7.771 12.191 11.660 1.00 82.50 112 MET A O 1
ATOM 935 N N . ALA A 1 113 ? -9.942 11.893 12.169 1.00 84.00 113 ALA A N 1
ATOM 936 C CA . ALA A 1 113 ? -10.461 12.609 11.007 1.00 84.00 113 ALA A CA 1
ATOM 937 C C . ALA A 1 113 ? -10.080 14.099 11.029 1.00 84.00 113 ALA A C 1
ATOM 939 O O . ALA A 1 113 ? -9.680 14.630 9.996 1.00 84.00 113 ALA A O 1
ATOM 940 N N . ILE A 1 114 ? -10.115 14.745 12.202 1.00 84.19 114 ILE A N 1
ATOM 941 C CA . ILE A 1 114 ? -9.641 16.129 12.384 1.00 84.19 114 ILE A CA 1
ATOM 942 C C . ILE A 1 114 ? -8.151 16.246 12.041 1.00 84.19 114 ILE A C 1
ATOM 944 O O . ILE A 1 114 ? -7.755 17.137 11.296 1.00 84.19 114 ILE A O 1
ATOM 948 N N . LEU A 1 115 ? -7.320 15.320 12.529 1.00 80.44 115 LEU A N 1
ATOM 949 C CA . LEU A 1 115 ? -5.885 15.346 12.232 1.00 80.44 115 LEU A CA 1
ATOM 950 C C . LEU A 1 115 ? -5.590 15.129 10.739 1.00 80.44 115 LEU A C 1
ATOM 952 O O . LEU A 1 115 ? -4.654 15.705 10.193 1.00 80.44 115 LEU A O 1
ATOM 956 N N . LEU A 1 116 ? -6.387 14.304 10.058 1.00 82.19 116 LEU A N 1
ATOM 957 C CA . LEU A 1 116 ? -6.258 14.104 8.617 1.00 82.19 116 LEU A CA 1
ATOM 958 C C . LEU A 1 116 ? -6.821 15.275 7.799 1.00 82.19 116 LEU A C 1
ATOM 960 O O . LEU A 1 116 ? -6.368 15.490 6.678 1.00 82.19 116 LEU A O 1
ATOM 964 N N . TYR A 1 117 ? -7.749 16.067 8.343 1.00 83.88 117 TYR A N 1
ATOM 965 C CA . TYR A 1 117 ? -8.163 17.322 7.716 1.00 83.88 117 TYR A CA 1
ATOM 966 C C . TYR A 1 117 ? -7.000 18.310 7.600 1.00 83.88 117 TYR A C 1
ATOM 968 O O . TYR A 1 117 ? -6.838 18.899 6.534 1.00 83.88 117 TYR A O 1
ATOM 976 N N . ASP A 1 118 ? -6.140 18.421 8.615 1.00 78.94 118 ASP A N 1
ATOM 977 C CA . ASP A 1 118 ? -4.926 19.243 8.517 1.00 78.94 118 ASP A CA 1
ATOM 978 C C . ASP A 1 118 ? -4.037 18.805 7.344 1.00 78.94 118 ASP A C 1
ATOM 980 O O . ASP A 1 118 ? -3.496 19.643 6.621 1.00 78.94 118 ASP A O 1
ATOM 984 N N . LEU A 1 119 ? -3.932 17.495 7.096 1.00 82.06 119 LEU A N 1
ATOM 985 C CA . LEU A 1 119 ? -3.197 16.971 5.946 1.00 82.06 119 LEU A CA 1
ATOM 986 C C . LEU A 1 119 ? -3.883 17.311 4.613 1.00 82.06 119 LEU A C 1
ATOM 988 O O . LEU A 1 119 ? -3.199 17.590 3.628 1.00 82.06 119 LEU A O 1
ATOM 992 N N . MET A 1 120 ? -5.219 17.301 4.567 1.00 80.06 120 MET A N 1
ATOM 993 C CA . MET A 1 120 ? -5.980 17.686 3.372 1.00 80.06 120 MET A CA 1
ATOM 994 C C . MET A 1 120 ? -5.893 19.188 3.067 1.00 80.06 120 MET A C 1
ATOM 996 O O . MET A 1 120 ? -5.835 19.549 1.893 1.00 80.06 120 MET A O 1
ATOM 1000 N N . SER A 1 121 ? -5.896 20.043 4.096 1.00 75.19 121 SER A N 1
ATOM 1001 C CA . SER A 1 121 ? -6.039 21.499 3.971 1.00 75.19 121 SER A CA 1
ATOM 1002 C C . SER A 1 121 ? -4.709 22.253 3.883 1.00 75.19 121 SER A C 1
ATOM 1004 O O . SER A 1 121 ? -4.611 23.233 3.149 1.00 75.19 121 SER A O 1
ATOM 1006 N N . LYS A 1 122 ? -3.676 21.808 4.611 1.00 66.50 122 LYS A N 1
ATOM 1007 C CA . LYS A 1 122 ? -2.393 22.529 4.768 1.00 66.50 122 LYS A CA 1
ATOM 1008 C C . LYS A 1 122 ? -1.230 21.888 3.992 1.00 66.50 122 LYS A C 1
ATOM 1010 O O . LYS A 1 122 ? -0.116 22.412 4.003 1.00 66.50 122 LYS A O 1
ATOM 1015 N N . GLY A 1 123 ? -1.453 20.749 3.335 1.00 58.31 123 GLY A N 1
ATOM 1016 C CA . GLY A 1 123 ? -0.389 19.903 2.794 1.00 58.31 123 GLY A CA 1
ATOM 1017 C C . GLY A 1 123 ? 0.295 20.442 1.535 1.00 58.31 123 GLY A C 1
ATOM 1018 O O . GLY A 1 123 ? -0.173 20.211 0.420 1.00 58.31 123 GLY A O 1
ATOM 1019 N N . LYS A 1 124 ? 1.488 21.037 1.684 1.00 56.94 124 LYS A N 1
ATOM 1020 C CA . LYS A 1 124 ? 2.515 20.923 0.636 1.00 56.94 124 LYS A CA 1
ATOM 1021 C C . LYS A 1 124 ? 2.996 19.473 0.607 1.00 56.94 124 LYS A C 1
ATOM 1023 O O . LYS A 1 124 ? 3.248 18.868 1.643 1.00 56.94 124 LYS A O 1
ATOM 1028 N N . ILE A 1 125 ? 3.138 18.925 -0.593 1.00 54.41 125 ILE A N 1
ATOM 1029 C CA . ILE A 1 125 ? 3.437 17.502 -0.823 1.00 54.41 125 ILE A CA 1
ATOM 1030 C C . ILE A 1 125 ? 4.742 17.041 -0.162 1.00 54.41 125 ILE A C 1
ATOM 1032 O O . ILE A 1 125 ? 4.807 15.922 0.336 1.00 54.41 125 ILE A O 1
ATOM 1036 N N . VAL A 1 126 ? 5.729 17.938 -0.087 1.00 55.03 126 VAL A N 1
ATOM 1037 C CA . VAL A 1 126 ? 7.051 17.704 0.523 1.00 55.03 126 VAL A CA 1
ATOM 1038 C C . VAL A 1 126 ? 6.946 17.308 2.008 1.00 55.03 126 VAL A C 1
ATOM 1040 O O . VAL A 1 126 ? 7.850 16.685 2.552 1.00 55.03 126 VAL A O 1
ATOM 1043 N N . ASP A 1 127 ? 5.817 17.590 2.668 1.00 69.69 127 ASP A N 1
ATOM 1044 C CA . ASP A 1 127 ? 5.596 17.261 4.077 1.00 69.69 127 ASP A CA 1
ATOM 1045 C C . ASP A 1 127 ? 4.682 16.042 4.303 1.00 69.69 127 ASP A C 1
ATOM 1047 O O . ASP A 1 127 ? 4.459 15.670 5.453 1.00 69.69 127 ASP A O 1
ATOM 1051 N N . VAL A 1 128 ? 4.158 15.379 3.262 1.00 77.50 128 VAL A N 1
ATOM 1052 C CA . VAL A 1 128 ? 3.136 14.318 3.423 1.00 77.50 128 VAL A CA 1
ATOM 1053 C C . VAL A 1 128 ? 3.673 13.118 4.199 1.00 77.50 128 VAL A C 1
ATOM 1055 O O . VAL A 1 128 ? 3.022 12.672 5.144 1.00 77.50 128 VAL A O 1
ATOM 1058 N N . GLU A 1 129 ? 4.877 12.634 3.871 1.00 79.19 129 GLU A N 1
ATOM 1059 C CA . GLU A 1 129 ? 5.534 11.567 4.640 1.00 79.19 129 GLU A CA 1
ATOM 1060 C C . GLU A 1 129 ? 5.679 11.981 6.113 1.00 79.19 129 GLU A C 1
ATOM 1062 O O . GLU A 1 129 ? 5.315 11.241 7.032 1.00 79.19 129 GLU A O 1
ATOM 1067 N N . LYS A 1 130 ? 6.213 13.183 6.342 1.00 79.56 130 LYS A N 1
ATOM 1068 C CA . LYS A 1 130 ? 6.520 13.699 7.677 1.00 79.56 130 LYS A CA 1
ATOM 1069 C C . LYS A 1 130 ? 5.258 13.859 8.518 1.00 79.56 130 LYS A C 1
ATOM 1071 O O . LYS A 1 130 ? 5.250 13.452 9.677 1.00 79.56 130 LYS A O 1
ATOM 1076 N N . VAL A 1 131 ? 4.202 14.430 7.944 1.00 79.75 131 VAL A N 1
ATOM 1077 C CA . VAL A 1 131 ? 2.906 14.621 8.603 1.00 79.75 131 VAL A CA 1
ATOM 1078 C C . VAL A 1 131 ? 2.251 13.272 8.881 1.00 79.75 131 VAL A C 1
ATOM 1080 O O . VAL A 1 131 ? 1.767 13.063 9.989 1.00 79.75 131 VAL A O 1
ATOM 1083 N N . PHE A 1 132 ? 2.300 12.328 7.938 1.00 85.25 132 PHE A N 1
ATOM 1084 C CA . PHE A 1 132 ? 1.759 10.986 8.139 1.00 85.25 132 PHE A CA 1
ATOM 1085 C C . PHE A 1 132 ? 2.466 10.232 9.279 1.00 85.25 132 PHE A C 1
ATOM 1087 O O . PHE A 1 132 ? 1.804 9.687 10.163 1.00 85.25 132 PHE A O 1
ATOM 1094 N N . PHE A 1 133 ? 3.801 10.229 9.334 1.00 85.00 133 PHE A N 1
ATOM 1095 C CA . PHE A 1 133 ? 4.502 9.576 10.447 1.00 85.00 133 PHE A CA 1
ATOM 1096 C C . PHE A 1 133 ? 4.320 10.318 11.771 1.00 85.00 133 PHE A C 1
ATOM 1098 O O . PHE A 1 133 ? 4.119 9.672 12.799 1.00 85.00 133 PHE A O 1
ATOM 1105 N N . LYS A 1 134 ? 4.288 11.655 11.749 1.00 83.81 134 LYS A N 1
ATOM 1106 C CA . LYS A 1 134 ? 3.960 12.461 12.930 1.00 83.81 134 LYS A CA 1
ATOM 1107 C C . LYS A 1 134 ? 2.573 12.107 13.477 1.00 83.81 134 LYS A C 1
ATOM 1109 O O . LYS A 1 134 ? 2.444 11.898 14.678 1.00 83.81 134 LYS A O 1
ATOM 1114 N N . LEU A 1 135 ? 1.572 11.947 12.609 1.00 82.69 135 LEU A N 1
ATOM 1115 C CA . LEU A 1 135 ? 0.225 11.499 12.975 1.00 82.69 135 LEU A CA 1
ATOM 1116 C C . LEU A 1 135 ? 0.254 10.140 13.694 1.00 82.69 135 LEU A C 1
ATOM 1118 O O . LEU A 1 135 ? -0.402 9.966 14.723 1.00 82.69 135 LEU A O 1
ATOM 1122 N N . LEU A 1 136 ? 0.999 9.163 13.164 1.00 86.38 136 LEU A N 1
ATOM 1123 C CA . LEU A 1 136 ? 1.131 7.849 13.802 1.00 86.38 136 LEU A CA 1
ATOM 1124 C C . LEU A 1 136 ? 1.801 7.956 15.176 1.00 86.38 136 LEU A C 1
ATOM 1126 O O . LEU A 1 136 ? 1.386 7.282 16.122 1.00 86.38 136 LEU A O 1
ATOM 1130 N N . ASP A 1 137 ? 2.823 8.797 15.295 1.00 85.25 137 ASP A N 1
ATOM 1131 C CA . ASP A 1 137 ? 3.574 8.959 16.532 1.00 85.25 137 ASP A CA 1
ATOM 1132 C C . ASP A 1 137 ? 2.761 9.684 17.610 1.00 85.25 137 ASP A C 1
ATOM 1134 O O . ASP A 1 137 ? 2.691 9.184 18.733 1.00 85.25 137 ASP A O 1
ATOM 1138 N N . GLU A 1 138 ? 2.043 10.754 17.268 1.00 83.88 138 GLU A N 1
ATOM 1139 C CA . GLU A 1 138 ? 1.150 11.479 18.186 1.00 83.88 138 GLU A CA 1
ATOM 1140 C C . GLU A 1 138 ? 0.016 10.600 18.735 1.00 83.88 138 GLU A C 1
ATOM 1142 O O . GLU A 1 138 ? -0.421 10.781 19.872 1.00 83.88 138 GLU A O 1
ATOM 1147 N N . ASN A 1 139 ? -0.420 9.595 17.971 1.00 83.06 139 ASN A N 1
ATOM 1148 C CA . ASN A 1 139 ? -1.457 8.647 18.393 1.00 83.06 139 ASN A CA 1
ATOM 1149 C C . ASN A 1 139 ? -0.909 7.383 19.071 1.00 83.06 139 ASN A C 1
ATOM 1151 O O . ASN A 1 139 ? -1.673 6.518 19.501 1.00 83.06 139 ASN A O 1
ATOM 1155 N N . THR A 1 140 ? 0.411 7.286 19.245 1.00 86.00 140 THR A N 1
ATOM 1156 C CA . THR A 1 140 ? 1.058 6.165 19.942 1.00 86.00 140 THR A CA 1
ATOM 1157 C C . THR A 1 140 ? 0.483 5.893 21.334 1.00 86.00 140 THR A C 1
ATOM 1159 O O . THR A 1 140 ? 0.217 4.720 21.610 1.00 86.00 140 THR A O 1
ATOM 1162 N N . PRO A 1 141 ? 0.251 6.898 22.207 1.00 83.19 141 PRO A N 1
ATOM 1163 C CA . PRO A 1 141 ? -0.298 6.646 23.539 1.00 83.19 141 PRO A CA 1
ATOM 1164 C C . PRO A 1 141 ? -1.668 5.962 23.482 1.00 83.19 141 PRO A C 1
ATOM 1166 O O . PRO A 1 141 ? -1.869 4.939 24.133 1.00 83.19 141 PRO A O 1
ATOM 1169 N N . TYR A 1 142 ? -2.558 6.453 22.611 1.00 81.62 142 TYR A N 1
ATOM 1170 C CA . TYR A 1 142 ? -3.889 5.882 22.399 1.00 81.62 142 TYR A CA 1
ATOM 1171 C C . TYR A 1 142 ? -3.811 4.410 21.972 1.00 81.62 142 TYR A C 1
ATOM 1173 O O . TYR A 1 142 ? -4.409 3.538 22.604 1.00 81.62 142 TYR A O 1
ATOM 1181 N N . TYR A 1 143 ? -3.008 4.104 20.951 1.00 83.56 143 TYR A N 1
ATOM 1182 C CA . TYR A 1 143 ? -2.844 2.732 20.472 1.00 83.56 143 TYR A CA 1
ATOM 1183 C C . TYR A 1 143 ? -2.228 1.804 21.530 1.00 83.56 143 TYR A C 1
ATOM 1185 O O . TYR A 1 143 ? -2.614 0.636 21.645 1.00 83.56 143 TYR A O 1
ATOM 1193 N N . GLN A 1 144 ? -1.294 2.307 22.341 1.00 82.88 144 GLN A N 1
ATOM 1194 C CA . GLN A 1 144 ? -0.708 1.550 23.448 1.00 82.88 144 GLN A CA 1
ATOM 1195 C C . GLN A 1 144 ? -1.715 1.267 24.565 1.00 82.88 144 GLN A C 1
ATOM 1197 O O . GLN A 1 144 ? -1.701 0.167 25.122 1.00 82.88 144 GLN A O 1
ATOM 1202 N N . ASP A 1 145 ? -2.565 2.232 24.911 1.00 76.25 145 ASP A N 1
ATOM 1203 C CA . ASP A 1 145 ? -3.619 2.058 25.914 1.00 76.25 145 ASP A CA 1
ATOM 1204 C C . ASP A 1 145 ? -4.635 1.012 25.455 1.00 76.25 145 ASP A C 1
ATOM 1206 O O . ASP A 1 145 ? -4.935 0.070 26.194 1.00 76.25 145 ASP A O 1
ATOM 1210 N N . VAL A 1 146 ? -5.072 1.093 24.195 1.00 75.44 146 VAL A N 1
ATOM 1211 C CA . VAL A 1 146 ? -5.947 0.086 23.584 1.00 75.44 146 VAL A CA 1
ATOM 1212 C C . VAL A 1 146 ? -5.333 -1.313 23.695 1.00 75.44 146 VAL A C 1
ATOM 1214 O O . VAL A 1 146 ? -5.983 -2.243 24.174 1.00 75.44 146 VAL A O 1
ATOM 1217 N N . PHE A 1 147 ? -4.059 -1.475 23.328 1.00 77.69 147 PHE A N 1
ATOM 1218 C CA . PHE A 1 147 ? -3.377 -2.767 23.429 1.00 77.69 147 PHE A CA 1
ATOM 1219 C C . PHE A 1 147 ? -3.269 -3.283 24.869 1.00 77.69 147 PHE A C 1
ATOM 1221 O O . PHE A 1 147 ? -3.402 -4.490 25.094 1.00 77.69 147 PHE A O 1
ATOM 1228 N N . ARG A 1 148 ? -3.039 -2.399 25.848 1.00 77.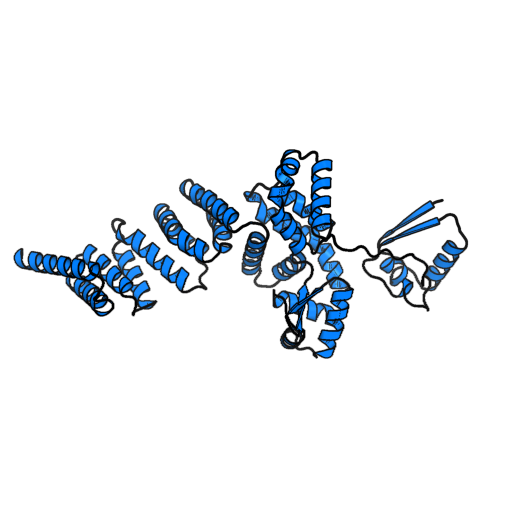69 148 ARG A N 1
ATOM 1229 C CA . ARG A 1 148 ? -2.956 -2.771 27.268 1.00 77.69 148 ARG A CA 1
ATOM 1230 C C . ARG A 1 148 ? -4.273 -3.356 27.779 1.00 77.69 148 ARG A C 1
ATOM 1232 O O . ARG A 1 148 ? -4.237 -4.359 28.492 1.00 77.69 148 ARG A O 1
ATOM 1239 N N . LEU A 1 149 ? -5.406 -2.805 27.345 1.00 73.12 149 LEU A N 1
ATOM 1240 C CA . LEU A 1 149 ? -6.748 -3.251 27.738 1.00 73.12 149 LEU A CA 1
ATOM 1241 C C . LEU A 1 149 ? -7.149 -4.612 27.136 1.00 73.12 149 LEU A C 1
ATOM 1243 O O . LEU A 1 149 ? -8.003 -5.313 27.683 1.00 73.12 149 LEU A O 1
ATOM 1247 N N . LEU A 1 150 ? -6.530 -5.033 26.029 1.00 82.38 150 LEU A N 1
ATOM 1248 C CA . LEU A 1 150 ? -6.805 -6.335 25.421 1.00 82.38 150 LEU A CA 1
ATOM 1249 C C . LEU A 1 150 ? -6.215 -7.482 26.262 1.00 82.38 150 LEU A C 1
ATOM 1251 O O . LEU A 1 150 ? -5.046 -7.457 26.641 1.00 82.38 150 LEU A O 1
ATOM 1255 N N . SER A 1 151 ? -6.990 -8.549 26.485 1.00 85.69 151 SER A N 1
ATOM 1256 C CA . SER A 1 151 ? -6.480 -9.816 27.048 1.00 85.69 151 SER A CA 1
ATOM 1257 C C . SER A 1 151 ? -5.426 -10.466 26.135 1.00 85.69 151 SER A C 1
ATOM 1259 O O . SER A 1 151 ? -5.436 -10.219 24.928 1.00 85.69 151 SER A O 1
ATOM 1261 N N . ALA A 1 152 ? -4.591 -11.367 26.664 1.00 87.56 152 ALA A N 1
ATOM 1262 C CA . ALA A 1 152 ? -3.544 -12.050 25.891 1.00 87.56 152 ALA A CA 1
ATOM 1263 C C . ALA A 1 152 ? -4.069 -12.753 24.619 1.00 87.56 152 ALA A C 1
ATOM 1265 O O . ALA A 1 152 ? -3.477 -12.613 23.550 1.00 87.56 152 ALA A O 1
ATOM 1266 N N . GLU A 1 153 ? -5.212 -13.443 24.703 1.00 91.75 153 GLU A N 1
ATOM 1267 C CA . GLU A 1 153 ? -5.842 -14.103 23.548 1.00 91.75 153 GLU A CA 1
ATOM 1268 C C . GLU A 1 153 ? -6.296 -13.093 22.486 1.00 91.75 153 GLU A C 1
ATOM 1270 O O . GLU A 1 153 ? -5.992 -13.251 21.304 1.00 91.75 153 GLU A O 1
ATOM 1275 N N . LYS A 1 154 ? -6.983 -12.023 22.914 1.00 90.88 154 LYS A N 1
ATOM 1276 C CA . LYS A 1 154 ? -7.430 -10.936 22.030 1.00 90.88 154 LYS A CA 1
ATOM 1277 C C . LYS A 1 154 ? -6.251 -10.255 21.334 1.00 90.88 154 LYS A C 1
ATOM 1279 O O . LYS A 1 154 ? -6.312 -10.068 20.124 1.00 90.88 154 LYS A O 1
ATOM 1284 N N . ARG A 1 155 ? -5.168 -9.944 22.062 1.00 90.25 155 ARG A N 1
ATOM 1285 C CA . ARG A 1 155 ? -3.946 -9.362 21.474 1.00 90.25 155 ARG A CA 1
ATOM 1286 C C . ARG A 1 155 ? -3.351 -10.273 20.416 1.00 90.25 155 ARG A C 1
ATOM 1288 O O . ARG A 1 155 ? -3.044 -9.802 19.332 1.00 90.25 155 ARG A O 1
ATOM 1295 N N . LYS A 1 156 ? -3.230 -11.571 20.705 1.00 92.50 156 LYS A N 1
ATOM 1296 C CA . LYS A 1 156 ? -2.658 -12.543 19.768 1.00 92.50 156 LYS A CA 1
ATOM 1297 C C . LYS A 1 156 ? -3.467 -12.631 18.470 1.00 92.50 156 LYS A C 1
ATOM 1299 O O . LYS A 1 156 ? -2.888 -12.645 17.386 1.00 92.50 156 LYS A O 1
ATOM 1304 N N . ILE A 1 157 ? -4.796 -12.644 18.570 1.00 94.12 157 ILE A N 1
ATOM 1305 C CA . ILE A 1 157 ? -5.698 -12.631 17.408 1.00 94.12 157 ILE A CA 1
ATOM 1306 C C . ILE A 1 157 ? -5.574 -11.317 16.630 1.00 94.12 157 ILE A C 1
ATOM 1308 O O . ILE A 1 157 ? -5.473 -11.340 15.406 1.00 94.12 157 ILE A O 1
ATOM 1312 N N . PHE A 1 158 ? -5.543 -10.186 17.334 1.00 90.56 158 PHE A N 1
ATOM 1313 C CA . PHE A 1 158 ? -5.422 -8.861 16.732 1.00 90.56 158 PHE A CA 1
ATOM 1314 C C . PHE A 1 158 ? -4.080 -8.678 16.004 1.00 90.56 158 PHE A C 1
ATOM 1316 O O . PHE A 1 158 ? -4.069 -8.321 14.831 1.00 90.56 158 PHE A O 1
ATOM 1323 N N . ASP A 1 159 ? -2.957 -9.036 16.635 1.00 89.94 159 ASP A N 1
ATOM 1324 C CA . ASP A 1 159 ? -1.630 -9.027 16.002 1.00 89.94 159 ASP A CA 1
ATOM 1325 C C . ASP A 1 159 ? -1.581 -9.964 14.783 1.00 89.94 159 ASP A C 1
ATOM 1327 O O . ASP A 1 159 ? -0.982 -9.618 13.766 1.00 89.94 159 ASP A O 1
ATOM 1331 N N . THR A 1 160 ? -2.263 -11.114 14.834 1.00 92.75 160 THR A N 1
ATOM 1332 C CA . THR A 1 160 ? -2.358 -12.033 13.686 1.00 92.75 160 THR A CA 1
ATOM 1333 C C . THR A 1 160 ? -3.126 -11.410 12.517 1.00 92.75 160 THR A C 1
ATOM 1335 O O . THR A 1 160 ? -2.710 -11.553 11.370 1.00 92.75 160 THR A O 1
ATOM 1338 N N . LEU A 1 161 ? -4.226 -10.699 12.778 1.00 91.88 161 LEU A N 1
ATOM 1339 C CA . LEU A 1 161 ? -4.960 -9.960 11.744 1.00 91.88 161 LEU A CA 1
ATOM 1340 C C . LEU A 1 161 ? -4.097 -8.867 11.104 1.00 91.88 161 LEU A C 1
ATOM 1342 O O . LEU A 1 161 ? -4.118 -8.708 9.884 1.00 91.88 161 LEU A O 1
ATOM 1346 N N . ILE A 1 162 ? -3.310 -8.156 11.915 1.00 87.94 162 ILE A N 1
ATOM 1347 C CA . ILE A 1 162 ? -2.373 -7.134 11.436 1.00 87.94 162 ILE A CA 1
ATOM 1348 C C . ILE A 1 162 ? -1.331 -7.755 10.503 1.00 87.94 162 ILE A C 1
ATOM 1350 O O . ILE A 1 162 ? -1.097 -7.216 9.427 1.00 87.94 162 ILE A O 1
ATOM 1354 N N . GLU A 1 163 ? -0.767 -8.911 10.868 1.00 86.25 163 GLU A N 1
ATOM 1355 C CA . GLU A 1 163 ? 0.186 -9.640 10.016 1.00 86.25 163 GLU A CA 1
ATOM 1356 C C . GLU A 1 163 ? -0.404 -10.112 8.698 1.00 86.25 163 GLU A C 1
ATOM 1358 O O . GLU A 1 163 ? 0.301 -10.159 7.695 1.00 86.25 163 GLU A O 1
ATOM 1363 N N . ILE A 1 164 ? -1.668 -10.534 8.707 1.00 89.31 164 ILE A N 1
ATOM 1364 C CA . ILE A 1 164 ? -2.328 -10.984 7.484 1.00 89.31 164 ILE A CA 1
ATOM 1365 C C . ILE A 1 164 ? -2.559 -9.791 6.543 1.00 89.31 164 ILE A C 1
ATOM 1367 O O . ILE A 1 164 ? -2.528 -9.969 5.327 1.00 89.31 164 ILE A O 1
ATOM 1371 N N . GLY A 1 165 ? -2.792 -8.589 7.083 1.00 81.88 165 GLY A N 1
ATOM 1372 C CA . GLY A 1 165 ? -2.869 -7.334 6.322 1.00 81.88 165 GLY A CA 1
ATOM 1373 C C . GLY A 1 165 ? -4.126 -7.161 5.457 1.00 81.88 165 GLY A C 1
ATOM 1374 O O . GLY A 1 165 ? -4.386 -6.069 4.947 1.00 81.88 165 GLY A O 1
ATOM 1375 N N . LYS A 1 166 ? -4.944 -8.210 5.328 1.00 87.12 166 LYS A N 1
ATOM 1376 C CA . LYS A 1 166 ? -6.164 -8.265 4.511 1.00 87.12 166 LYS A CA 1
ATOM 1377 C C . LYS A 1 166 ? -7.308 -8.979 5.245 1.00 87.12 166 LYS A C 1
ATOM 1379 O O . LYS A 1 166 ? -7.031 -9.729 6.184 1.00 87.12 166 LYS A O 1
ATOM 1384 N N . PRO A 1 167 ? -8.572 -8.809 4.807 1.00 91.50 167 PRO A N 1
ATOM 1385 C CA . PRO A 1 167 ? -9.703 -9.524 5.391 1.00 91.50 167 PRO A CA 1
ATOM 1386 C C . PRO A 1 167 ? -9.482 -11.041 5.413 1.00 91.50 167 PRO A C 1
ATOM 1388 O O . PRO A 1 167 ? -9.217 -11.651 4.371 1.00 91.50 167 PRO A O 1
ATOM 1391 N N . ALA A 1 168 ? -9.630 -11.650 6.591 1.00 94.19 168 ALA A N 1
ATOM 1392 C CA . ALA A 1 168 ? -9.300 -13.051 6.842 1.00 94.19 168 ALA A CA 1
ATOM 1393 C C . ALA A 1 168 ? -10.433 -13.800 7.552 1.00 94.19 168 ALA A C 1
ATOM 1395 O O . ALA A 1 168 ? -11.136 -13.266 8.406 1.00 94.19 168 ALA A O 1
ATOM 1396 N N . THR A 1 169 ? -10.623 -15.067 7.213 1.00 95.19 169 THR A N 1
ATOM 1397 C CA . THR A 1 169 ? -11.596 -15.942 7.874 1.00 95.19 169 THR A CA 1
ATOM 1398 C C . THR A 1 169 ? -11.104 -16.366 9.265 1.00 95.19 169 THR A C 1
ATOM 1400 O O . THR A 1 169 ? -9.894 -16.477 9.485 1.00 95.19 169 THR A O 1
ATOM 1403 N N . PRO A 1 170 ? -12.009 -16.712 10.203 1.00 95.06 170 PRO A N 1
ATOM 1404 C CA . PRO A 1 170 ? -11.620 -17.238 11.514 1.00 95.06 170 PRO A CA 1
ATOM 1405 C C . PRO A 1 170 ? -10.652 -18.426 11.444 1.00 95.06 170 PRO A C 1
ATOM 1407 O O . PRO A 1 170 ? -9.751 -18.530 12.268 1.00 95.06 170 PRO A O 1
ATOM 1410 N N . LYS A 1 171 ? -10.793 -19.287 10.427 1.00 94.62 171 LYS A N 1
ATOM 1411 C CA . LYS A 1 171 ? -9.938 -20.462 10.216 1.00 94.62 171 LYS A CA 1
ATOM 1412 C C . LYS A 1 171 ? -8.517 -20.088 9.785 1.00 94.62 171 LYS A C 1
ATOM 1414 O O . LYS A 1 171 ? -7.550 -20.680 10.258 1.00 94.62 171 LYS A O 1
ATOM 1419 N N . GLU A 1 172 ? -8.373 -19.103 8.900 1.00 95.75 172 GLU A N 1
ATOM 1420 C CA . GLU A 1 172 ? -7.058 -18.582 8.499 1.00 95.75 172 GLU A CA 1
ATOM 1421 C C . GLU A 1 172 ? -6.341 -17.941 9.691 1.00 95.75 172 GLU A C 1
ATOM 1423 O O . GLU A 1 172 ? -5.159 -18.209 9.922 1.00 95.75 172 GLU A O 1
ATOM 1428 N N . ILE A 1 173 ? -7.080 -17.160 10.486 1.00 96.50 173 ILE A N 1
ATOM 1429 C CA . ILE A 1 173 ? -6.571 -16.505 11.693 1.00 96.50 173 ILE A CA 1
ATOM 1430 C C . ILE A 1 173 ? -6.143 -17.552 12.724 1.00 96.50 173 ILE A C 1
ATOM 1432 O O . ILE A 1 173 ? -5.028 -17.481 13.229 1.00 96.50 173 ILE A O 1
ATOM 1436 N N . ALA A 1 174 ? -6.974 -18.559 12.997 1.00 96.75 174 ALA A N 1
ATOM 1437 C CA . ALA A 1 174 ? -6.664 -19.621 13.952 1.00 96.75 174 ALA A CA 1
ATOM 1438 C C . ALA A 1 174 ? -5.435 -20.439 13.546 1.00 96.75 174 ALA A C 1
ATOM 1440 O O . ALA A 1 174 ? -4.527 -20.638 14.359 1.00 96.75 174 ALA A O 1
ATOM 1441 N N . LYS A 1 175 ? -5.342 -20.813 12.262 1.00 96.88 175 LYS A N 1
ATOM 1442 C CA . LYS A 1 175 ? -4.173 -21.505 11.709 1.00 96.88 175 LYS A CA 1
ATOM 1443 C C . LYS A 1 175 ? -2.897 -20.685 11.896 1.00 96.88 175 LYS A C 1
ATOM 1445 O O . LYS A 1 175 ? -1.888 -21.227 12.345 1.00 96.88 175 LYS A O 1
ATOM 1450 N N . ARG A 1 176 ? -2.924 -19.389 11.566 1.00 95.69 176 ARG A N 1
ATOM 1451 C CA . ARG A 1 176 ? -1.731 -18.537 11.658 1.00 95.69 176 ARG A CA 1
ATOM 1452 C C . ARG A 1 176 ? -1.364 -18.190 13.101 1.00 95.69 176 ARG A C 1
ATOM 1454 O O . ARG A 1 176 ? -0.189 -18.248 13.451 1.00 95.69 176 ARG A O 1
ATOM 1461 N N . ALA A 1 177 ? -2.357 -17.940 13.950 1.00 95.00 177 ALA A N 1
ATOM 1462 C CA . ALA A 1 177 ? -2.165 -17.703 15.376 1.00 95.00 177 ALA A CA 1
ATOM 1463 C C . ALA A 1 177 ? -1.759 -18.976 16.140 1.00 95.00 177 ALA A C 1
ATOM 1465 O O . ALA A 1 177 ? -1.307 -18.878 17.281 1.00 95.00 177 ALA A O 1
ATOM 1466 N N . ARG A 1 178 ? -1.917 -20.174 15.557 1.00 96.00 178 ARG A N 1
ATOM 1467 C CA . ARG A 1 178 ? -1.787 -21.460 16.265 1.00 96.00 178 ARG A CA 1
ATOM 1468 C C . ARG A 1 178 ? -2.677 -21.470 17.514 1.00 96.00 178 ARG A C 1
ATOM 1470 O O . ARG A 1 178 ? -2.193 -21.557 18.643 1.00 96.00 178 ARG A O 1
ATOM 1477 N N . MET A 1 179 ? -3.971 -21.254 17.300 1.00 96.12 179 MET A N 1
ATOM 1478 C CA . MET A 1 179 ? -5.008 -21.212 18.334 1.00 96.12 179 MET A CA 1
ATOM 1479 C C . MET A 1 179 ? -6.183 -22.099 17.926 1.00 96.12 179 MET A C 1
ATOM 1481 O O . MET A 1 179 ? -6.361 -22.381 16.746 1.00 96.12 179 MET A O 1
ATOM 1485 N N . ASP A 1 180 ? -6.988 -22.512 18.902 1.00 96.25 180 ASP A N 1
ATOM 1486 C CA . ASP A 1 180 ? -8.219 -23.256 18.643 1.00 96.25 180 ASP A CA 1
ATOM 1487 C C . ASP A 1 180 ? -9.269 -22.383 17.927 1.00 96.25 180 ASP A C 1
ATOM 1489 O O . ASP A 1 180 ? -9.515 -21.232 18.309 1.00 96.25 180 ASP A O 1
ATOM 1493 N N . ASP A 1 181 ? -9.921 -22.951 16.910 1.00 93.62 181 ASP A N 1
ATOM 1494 C CA . ASP A 1 181 ? -10.909 -22.264 16.074 1.00 93.62 181 ASP A CA 1
ATOM 1495 C C . ASP A 1 181 ? -12.086 -21.699 16.892 1.00 93.62 181 ASP A C 1
ATOM 1497 O O . ASP A 1 181 ? -12.594 -20.617 16.577 1.00 93.62 181 ASP A O 1
ATOM 1501 N N . LYS A 1 182 ? -12.545 -22.389 17.948 1.00 93.50 182 LYS A N 1
ATOM 1502 C CA . LYS A 1 182 ? -13.672 -21.925 18.780 1.00 93.50 182 LYS A CA 1
ATOM 1503 C C . LYS A 1 182 ? -13.265 -20.739 19.644 1.00 93.50 182 LYS A C 1
ATOM 1505 O O . LYS A 1 182 ? -14.050 -19.794 19.779 1.00 93.50 182 LYS A O 1
ATOM 1510 N N . ILE A 1 183 ? -12.047 -20.763 20.192 1.00 93.94 183 ILE A N 1
ATOM 1511 C CA . ILE A 1 183 ? -11.486 -19.630 20.944 1.00 93.94 183 ILE A CA 1
ATOM 1512 C C . ILE A 1 183 ? -11.395 -18.413 20.023 1.00 93.94 183 ILE A C 1
ATOM 1514 O O . ILE A 1 183 ? -11.911 -17.348 20.364 1.00 93.94 183 ILE A O 1
ATOM 1518 N N . VAL A 1 184 ? -10.833 -18.581 18.822 1.00 95.75 184 VAL A N 1
ATOM 1519 C CA . VAL A 1 184 ? -10.68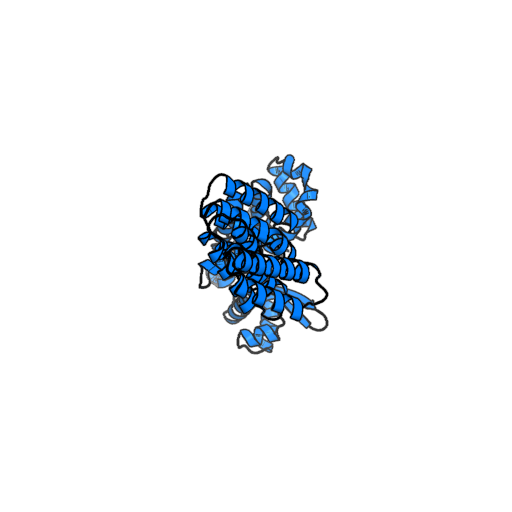8 -17.486 17.853 1.00 95.75 184 VAL A CA 1
ATOM 1520 C C . VAL A 1 184 ? -12.039 -16.908 17.449 1.00 95.75 184 VAL A C 1
ATOM 1522 O O . VAL A 1 184 ? -12.219 -15.696 17.526 1.00 95.75 184 VAL A O 1
ATOM 1525 N N . ASN A 1 185 ? -13.024 -17.742 17.111 1.00 94.50 185 ASN A N 1
ATOM 1526 C CA . ASN A 1 185 ? -14.373 -17.269 16.784 1.00 94.50 185 ASN A CA 1
ATOM 1527 C C . ASN A 1 185 ? -15.018 -16.482 17.937 1.00 94.50 185 ASN A C 1
ATOM 1529 O O . ASN A 1 185 ? -15.624 -15.433 17.716 1.00 94.50 185 ASN A O 1
ATOM 1533 N N . THR A 1 186 ? -14.884 -16.971 19.172 1.00 94.44 186 THR A N 1
ATOM 1534 C CA . THR A 1 186 ? -15.456 -16.315 20.357 1.00 94.44 186 THR A CA 1
ATOM 1535 C C . THR A 1 186 ? -14.805 -14.958 20.603 1.00 94.44 186 THR A C 1
ATOM 1537 O O . THR A 1 186 ? -15.497 -13.966 20.840 1.00 94.44 186 THR A O 1
ATOM 1540 N N . GLN A 1 187 ? -13.477 -14.895 20.526 1.00 94.00 187 GLN A N 1
ATOM 1541 C CA . GLN A 1 187 ? -12.733 -13.664 20.762 1.00 94.00 187 GLN A CA 1
ATOM 1542 C C . GLN A 1 187 ? -12.879 -12.665 19.607 1.00 94.00 187 GLN A C 1
ATOM 1544 O O . GLN A 1 187 ? -12.951 -11.474 19.882 1.00 94.00 187 GLN A O 1
ATOM 1549 N N . LEU A 1 188 ? -13.022 -13.108 18.350 1.00 93.88 188 LEU A N 1
ATOM 1550 C CA . LEU A 1 188 ? -13.317 -12.227 17.211 1.00 93.88 188 LEU A CA 1
ATOM 1551 C C . LEU A 1 188 ? -14.662 -11.518 17.369 1.00 93.88 188 LEU A C 1
ATOM 1553 O O . LEU A 1 188 ? -14.727 -10.308 17.193 1.00 93.88 188 LEU A O 1
ATOM 1557 N N . ARG A 1 189 ? -15.717 -12.229 17.788 1.00 90.81 189 ARG A N 1
ATOM 1558 C CA . ARG A 1 189 ? -17.020 -11.599 18.075 1.00 90.81 189 ARG A CA 1
ATOM 1559 C C . ARG A 1 189 ? -16.934 -10.574 19.203 1.00 90.81 189 ARG A C 1
ATOM 1561 O O . ARG A 1 189 ? -17.624 -9.563 19.170 1.00 90.81 189 ARG A O 1
ATOM 1568 N N . ARG A 1 190 ? -16.100 -10.837 20.215 1.00 86.94 190 ARG A N 1
ATOM 1569 C CA . ARG A 1 190 ? -15.849 -9.885 21.307 1.00 86.94 190 ARG A CA 1
ATOM 1570 C C . ARG A 1 190 ? -15.070 -8.671 20.810 1.00 86.94 190 ARG A C 1
ATOM 1572 O O . ARG A 1 190 ? -15.494 -7.563 21.077 1.00 86.94 190 ARG A O 1
ATOM 1579 N N . LEU A 1 191 ? -13.991 -8.876 20.055 1.00 87.69 191 LEU A N 1
ATOM 1580 C CA . LEU A 1 191 ? -13.218 -7.797 19.432 1.00 87.69 191 LEU A CA 1
ATOM 1581 C C . LEU A 1 191 ? -14.086 -6.929 18.513 1.00 87.69 191 LEU A C 1
ATOM 1583 O O . LEU A 1 191 ? -13.908 -5.719 18.487 1.00 87.69 191 LEU A O 1
ATOM 1587 N N . GLU A 1 192 ? -15.019 -7.536 17.777 1.00 87.12 192 GLU A N 1
ATOM 1588 C CA . GLU A 1 192 ? -15.956 -6.826 16.904 1.00 87.12 192 GLU A CA 1
ATOM 1589 C C . GLU A 1 192 ? -16.950 -5.994 17.716 1.00 87.12 192 GLU A C 1
ATOM 1591 O O . GLU A 1 192 ? -17.156 -4.818 17.426 1.00 87.12 192 GLU A O 1
ATOM 1596 N N . LYS A 1 193 ? -17.516 -6.585 18.776 1.00 80.88 193 LYS A N 1
ATOM 1597 C CA . LYS A 1 193 ? -18.396 -5.885 19.719 1.00 80.88 193 LYS A CA 1
ATOM 1598 C C . LYS A 1 193 ? -17.687 -4.717 20.410 1.00 80.88 193 LYS A C 1
ATOM 1600 O O . LYS A 1 193 ? -18.307 -3.683 20.622 1.00 80.88 193 LYS A O 1
ATOM 1605 N N . ASP A 1 194 ? -16.416 -4.898 20.754 1.00 74.31 194 ASP A N 1
ATOM 1606 C CA . ASP A 1 194 ? -15.580 -3.883 21.397 1.00 74.31 194 ASP A CA 1
ATOM 1607 C C . ASP A 1 194 ? -15.050 -2.836 20.387 1.00 74.31 194 ASP A C 1
ATOM 1609 O O . ASP A 1 194 ? -14.340 -1.919 20.780 1.00 74.31 194 ASP A O 1
ATOM 1613 N N . GLY A 1 195 ? -15.369 -2.965 19.091 1.00 76.19 195 GLY A N 1
ATOM 1614 C CA . GLY A 1 195 ? -15.032 -1.981 18.056 1.00 76.19 195 GLY A CA 1
ATOM 1615 C C . GLY A 1 195 ? -13.657 -2.150 17.400 1.00 76.19 195 GLY A C 1
ATOM 1616 O O . GLY A 1 195 ? -13.358 -1.463 16.433 1.00 76.19 195 GLY A O 1
ATOM 1617 N N . TYR A 1 196 ? -12.820 -3.097 17.822 1.00 81.38 196 TYR A N 1
ATOM 1618 C CA . TYR A 1 196 ? -11.448 -3.222 17.300 1.00 81.38 196 TYR A CA 1
ATOM 1619 C C . TYR A 1 196 ? -11.361 -3.827 15.895 1.00 81.38 196 TYR A C 1
ATOM 1621 O O . TYR A 1 196 ? -10.429 -3.548 15.138 1.00 81.38 196 TYR A O 1
ATOM 1629 N N . VAL A 1 197 ? -12.314 -4.687 15.545 1.00 88.56 197 VAL A N 1
ATOM 1630 C CA . VAL A 1 197 ? -12.374 -5.350 14.236 1.00 88.56 197 VAL A CA 1
ATOM 1631 C C . VAL A 1 197 ? -13.751 -5.165 13.618 1.00 88.56 197 VAL A C 1
ATOM 1633 O O . VAL A 1 197 ? -14.733 -4.914 14.317 1.00 88.56 197 VAL A O 1
ATOM 1636 N N . ILE A 1 198 ? -13.822 -5.317 12.303 1.00 87.94 198 ILE A N 1
ATOM 1637 C CA . ILE A 1 198 ? -15.076 -5.377 11.554 1.00 87.94 198 ILE A CA 1
ATOM 1638 C C . ILE A 1 198 ? -15.159 -6.708 10.822 1.00 87.94 198 ILE A C 1
ATOM 1640 O O . ILE A 1 198 ? -14.132 -7.274 10.436 1.00 87.94 198 ILE A O 1
ATOM 1644 N N . SER A 1 199 ? -16.377 -7.210 10.621 1.00 91.62 199 SER A N 1
ATOM 1645 C CA . SER A 1 199 ? -16.621 -8.355 9.752 1.00 91.62 199 SER A CA 1
ATOM 1646 C C . SER A 1 199 ? -17.348 -7.957 8.470 1.00 91.62 199 SER A C 1
ATOM 1648 O O . SER A 1 199 ? -18.238 -7.108 8.454 1.00 91.62 199 SER A O 1
ATOM 1650 N N . ARG A 1 200 ? -16.972 -8.602 7.364 1.00 88.44 200 ARG A N 1
ATOM 1651 C CA . ARG A 1 200 ? -17.647 -8.505 6.067 1.00 88.44 200 ARG A CA 1
ATOM 1652 C C . ARG A 1 200 ? -18.041 -9.901 5.612 1.00 88.44 200 ARG A C 1
ATOM 1654 O O . ARG A 1 200 ? -17.217 -10.820 5.591 1.00 88.44 200 ARG A O 1
ATOM 1661 N N . ARG A 1 201 ? -19.309 -10.090 5.241 1.00 85.94 201 ARG A N 1
ATOM 1662 C CA . ARG A 1 201 ? -19.763 -11.361 4.660 1.00 85.94 201 ARG A CA 1
ATOM 1663 C C . ARG A 1 201 ? -19.266 -11.476 3.224 1.00 85.94 201 ARG A C 1
ATOM 1665 O O . ARG A 1 201 ? -19.599 -10.648 2.387 1.00 85.94 201 ARG A O 1
ATOM 1672 N N . MET A 1 202 ? -18.515 -12.536 2.940 1.00 76.38 202 MET A N 1
ATOM 1673 C CA . MET A 1 202 ? -18.113 -12.917 1.588 1.00 76.38 202 MET A CA 1
ATOM 1674 C C . MET A 1 202 ? -18.654 -14.320 1.306 1.00 76.38 202 MET A C 1
ATOM 1676 O O . MET A 1 202 ? -18.089 -15.328 1.739 1.00 76.38 202 MET A O 1
ATOM 1680 N N . GLY A 1 203 ? -19.808 -14.383 0.638 1.00 80.50 203 GLY A N 1
ATOM 1681 C CA . GLY A 1 203 ? -20.537 -15.631 0.416 1.00 80.50 203 GLY A CA 1
ATOM 1682 C C . GLY A 1 203 ? -21.007 -16.264 1.731 1.00 80.50 203 GLY A C 1
ATOM 1683 O O . GLY A 1 203 ? -21.740 -15.646 2.502 1.00 80.50 203 GLY A O 1
ATOM 1684 N N . ARG A 1 204 ? -20.584 -17.508 1.994 1.00 77.44 204 ARG A N 1
ATOM 1685 C CA . ARG A 1 204 ? -20.979 -18.285 3.188 1.00 77.44 204 ARG A CA 1
ATOM 1686 C C . ARG A 1 204 ? -20.148 -17.989 4.439 1.00 77.44 204 ARG A C 1
ATOM 1688 O O . ARG A 1 204 ? -20.503 -18.453 5.519 1.00 77.44 204 ARG A O 1
ATOM 1695 N N . THR A 1 205 ? -19.053 -17.242 4.315 1.00 82.75 205 THR A N 1
ATOM 1696 C CA . THR A 1 205 ? -18.101 -17.012 5.411 1.00 82.75 205 THR A CA 1
ATOM 1697 C C . THR A 1 205 ? -17.913 -15.529 5.687 1.00 82.75 205 THR A C 1
ATOM 1699 O O . THR A 1 205 ? -17.764 -14.729 4.763 1.00 82.75 205 THR A O 1
ATOM 1702 N N . ALA A 1 206 ? -17.884 -15.160 6.966 1.00 90.50 206 ALA A N 1
ATOM 1703 C CA . ALA A 1 206 ? -17.456 -13.833 7.384 1.00 90.50 206 ALA A CA 1
ATOM 1704 C C . ALA A 1 206 ? -15.924 -13.754 7.367 1.00 90.50 206 ALA A C 1
ATOM 1706 O O . ALA A 1 206 ? -15.245 -14.669 7.844 1.00 90.50 206 ALA A O 1
ATOM 1707 N N . LYS A 1 207 ? -15.395 -12.659 6.824 1.00 94.25 207 LYS A N 1
ATOM 1708 C CA . LYS A 1 207 ? -13.991 -12.278 6.959 1.00 94.25 207 LYS A CA 1
ATOM 1709 C C . LYS A 1 207 ? -13.882 -11.105 7.917 1.00 94.25 207 LYS A C 1
ATOM 1711 O O . LYS A 1 207 ? -14.740 -10.232 7.901 1.00 94.25 207 LYS A O 1
ATOM 1716 N N . TYR A 1 208 ? -12.837 -11.111 8.726 1.00 94.12 208 TYR A N 1
ATOM 1717 C CA . TYR A 1 208 ? -12.539 -10.109 9.733 1.00 94.12 208 TYR A CA 1
ATOM 1718 C C . TYR A 1 208 ? -11.308 -9.308 9.326 1.00 94.12 208 TYR A C 1
ATOM 1720 O O . TYR A 1 208 ? -10.365 -9.858 8.755 1.00 94.12 208 TYR A O 1
ATOM 1728 N N . GLU A 1 209 ? -11.309 -8.023 9.649 1.00 91.44 209 GLU A N 1
ATOM 1729 C CA . GLU A 1 209 ? -10.165 -7.125 9.500 1.00 91.44 209 GLU A CA 1
ATOM 1730 C C . GLU A 1 209 ? -10.127 -6.119 10.652 1.00 91.44 209 GLU A C 1
ATOM 1732 O O . GLU A 1 209 ? -11.132 -5.896 11.331 1.00 91.44 209 GLU A O 1
ATOM 1737 N N . VAL A 1 210 ? -8.958 -5.525 10.891 1.00 89.19 210 VAL A N 1
ATOM 1738 C CA . VAL A 1 210 ? -8.820 -4.427 11.856 1.00 89.19 210 VAL A CA 1
ATOM 1739 C C . VAL A 1 210 ? -9.655 -3.244 11.375 1.00 89.19 210 VAL A C 1
ATOM 1741 O O . VAL A 1 210 ? -9.581 -2.891 10.200 1.00 89.19 210 VAL A O 1
ATOM 1744 N N . ARG A 1 211 ? -10.441 -2.644 12.276 1.00 86.25 211 ARG A N 1
ATOM 1745 C CA . ARG A 1 211 ? -11.333 -1.527 11.938 1.00 86.25 211 ARG A CA 1
ATOM 1746 C C . ARG A 1 211 ? -10.558 -0.295 11.473 1.00 86.25 211 ARG A C 1
ATOM 1748 O O . ARG A 1 211 ? -10.877 0.269 10.435 1.00 86.25 211 ARG A O 1
ATOM 1755 N N . GLU A 1 212 ? -9.556 0.111 12.248 1.00 85.56 212 GLU A N 1
ATOM 1756 C CA . GLU A 1 212 ? -8.750 1.302 11.977 1.00 85.56 212 GLU A CA 1
ATOM 1757 C C . GLU A 1 212 ? -7.477 0.922 11.212 1.00 85.56 212 GLU A C 1
ATOM 1759 O O . GLU A 1 212 ? -6.578 0.262 11.753 1.00 85.56 212 GLU A O 1
ATOM 1764 N N . ARG A 1 213 ? -7.362 1.342 9.945 1.00 87.12 213 ARG A N 1
ATOM 1765 C CA . ARG A 1 213 ? -6.168 1.037 9.142 1.00 87.12 213 ARG A CA 1
ATOM 1766 C C . ARG A 1 213 ? -4.921 1.708 9.721 1.00 87.12 213 ARG A C 1
ATOM 1768 O O . ARG A 1 213 ? -3.871 1.073 9.740 1.00 87.12 213 ARG A O 1
ATOM 1775 N N . LEU A 1 214 ? -5.028 2.928 10.256 1.00 87.56 214 LEU A N 1
ATOM 1776 C CA . LEU A 1 214 ? -3.901 3.618 10.898 1.00 87.56 214 LEU A CA 1
ATOM 1777 C C . LEU A 1 214 ? -3.351 2.844 12.093 1.00 87.56 214 LEU A C 1
ATOM 1779 O O . LEU A 1 214 ? -2.137 2.781 12.261 1.00 87.56 214 LEU A O 1
ATOM 1783 N N . PHE A 1 215 ? -4.209 2.191 12.878 1.00 86.00 215 PHE A N 1
ATOM 1784 C CA . PHE A 1 215 ? -3.755 1.356 13.983 1.00 86.00 215 PHE A CA 1
ATOM 1785 C C . PHE A 1 215 ? -2.966 0.138 13.474 1.00 86.00 215 PHE A C 1
ATOM 1787 O O . PHE A 1 215 ? -1.892 -0.194 13.989 1.00 86.00 215 PHE A O 1
ATOM 1794 N N . ARG A 1 216 ? -3.451 -0.498 12.400 1.00 88.50 216 ARG A N 1
ATOM 1795 C CA . ARG A 1 216 ? -2.729 -1.586 11.730 1.00 88.50 216 ARG A CA 1
ATOM 1796 C C . ARG A 1 216 ? -1.352 -1.121 11.238 1.00 88.50 216 ARG A C 1
ATOM 1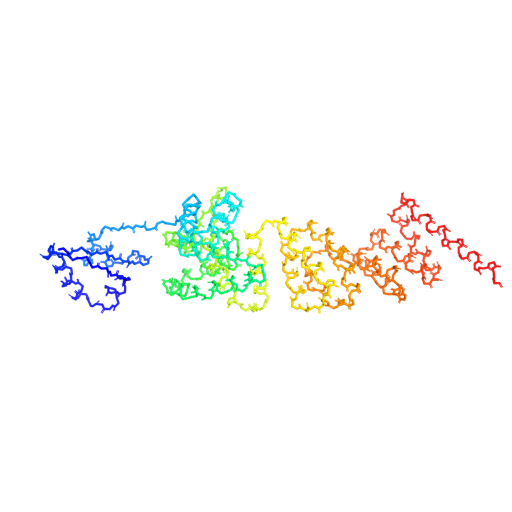798 O O . ARG A 1 216 ? -0.359 -1.772 11.559 1.00 88.50 216 ARG A O 1
ATOM 1805 N N . LEU A 1 217 ? -1.289 0.010 10.530 1.00 88.25 217 LEU A N 1
ATOM 1806 C CA . LEU A 1 217 ? -0.045 0.598 10.011 1.00 88.25 217 LEU A CA 1
ATOM 1807 C C . LEU A 1 217 ? 0.914 0.983 11.149 1.00 88.25 217 LEU A C 1
ATOM 1809 O O . LEU A 1 217 ? 2.086 0.616 11.127 1.00 88.25 217 LEU A O 1
ATOM 1813 N N . TRP A 1 218 ? 0.413 1.637 12.201 1.00 88.06 218 TRP A N 1
ATOM 1814 C CA . TRP A 1 218 ? 1.180 1.992 13.398 1.00 88.06 218 TRP A CA 1
ATOM 1815 C C . TRP A 1 218 ? 1.849 0.773 14.042 1.00 88.06 218 TRP A C 1
ATOM 1817 O O . TRP A 1 218 ? 3.016 0.833 14.453 1.00 88.06 218 TRP A O 1
ATOM 1827 N N . ARG A 1 219 ? 1.111 -0.340 14.140 1.00 85.81 219 ARG A N 1
ATOM 1828 C CA . ARG A 1 219 ? 1.610 -1.580 14.735 1.00 85.81 219 ARG A CA 1
ATOM 1829 C C . ARG A 1 219 ? 2.631 -2.253 13.833 1.00 85.81 219 ARG A C 1
ATOM 1831 O O . ARG A 1 219 ? 3.633 -2.752 14.340 1.00 85.81 219 ARG A O 1
ATOM 1838 N N . GLU A 1 220 ? 2.387 -2.264 12.527 1.00 83.19 220 GLU A N 1
ATOM 1839 C CA . GLU A 1 220 ? 3.297 -2.827 11.533 1.00 83.19 220 GLU A CA 1
ATOM 1840 C C . GLU A 1 220 ? 4.633 -2.072 11.484 1.00 83.19 220 GLU A C 1
ATOM 1842 O O . GLU A 1 220 ? 5.683 -2.714 11.451 1.00 83.19 220 GLU A O 1
ATOM 1847 N N . LEU A 1 221 ? 4.610 -0.738 11.611 1.00 82.69 221 LEU A N 1
ATOM 1848 C CA . LEU A 1 221 ? 5.803 0.119 11.621 1.00 82.69 221 LEU A CA 1
ATOM 1849 C C . LEU A 1 221 ? 6.792 -0.260 12.728 1.00 82.69 221 LEU A C 1
ATOM 1851 O O . LEU A 1 221 ? 7.997 -0.126 12.566 1.00 82.69 221 LEU A O 1
ATOM 1855 N N . ARG A 1 222 ? 6.292 -0.748 13.866 1.00 79.19 222 ARG A N 1
ATOM 1856 C CA . ARG A 1 222 ? 7.102 -1.099 15.045 1.00 79.19 222 ARG A CA 1
ATOM 1857 C C . ARG A 1 222 ? 7.620 -2.541 15.010 1.00 79.19 222 ARG A C 1
ATOM 1859 O O . ARG A 1 222 ? 8.168 -3.015 16.005 1.00 79.19 222 ARG A O 1
ATOM 1866 N N . ARG A 1 223 ? 7.447 -3.258 13.894 1.00 74.56 223 ARG A N 1
ATOM 1867 C CA . ARG A 1 223 ? 7.974 -4.617 13.691 1.00 74.56 223 ARG A CA 1
ATOM 1868 C C . ARG A 1 223 ? 9.292 -4.564 12.922 1.00 74.56 223 ARG A C 1
ATOM 1870 O O . ARG A 1 223 ? 9.483 -3.731 12.046 1.00 74.56 223 ARG A O 1
ATOM 1877 N N . GLN A 1 224 ? 10.198 -5.483 13.239 1.00 65.00 224 GLN A N 1
ATOM 1878 C CA . GLN A 1 224 ? 11.460 -5.628 12.511 1.00 65.00 224 GLN A CA 1
ATOM 1879 C C . GLN A 1 224 ? 11.253 -6.403 11.193 1.00 65.00 224 GLN A C 1
ATOM 1881 O O . GLN A 1 224 ? 10.452 -7.346 11.188 1.00 65.00 224 GLN A O 1
ATOM 1886 N N . PRO A 1 225 ? 11.983 -6.069 10.108 1.00 62.75 225 PRO A N 1
ATOM 1887 C CA . PRO A 1 225 ? 12.929 -4.951 9.976 1.00 62.75 225 PRO A CA 1
ATOM 1888 C C . PRO A 1 225 ? 12.236 -3.596 9.718 1.00 62.75 225 PRO A C 1
ATOM 1890 O O . PRO A 1 225 ? 11.422 -3.467 8.805 1.00 62.75 225 PRO A O 1
ATOM 1893 N N . PHE A 1 226 ? 12.599 -2.569 10.497 1.00 61.09 226 PHE A N 1
ATOM 1894 C CA . PHE A 1 226 ? 11.910 -1.265 10.526 1.00 61.09 226 PHE A CA 1
ATOM 1895 C C . PHE A 1 226 ? 11.905 -0.508 9.183 1.00 61.09 226 PHE A C 1
ATOM 1897 O O . PHE A 1 226 ? 10.865 -0.009 8.758 1.00 61.09 226 PHE A O 1
ATOM 1904 N N . ALA A 1 227 ? 13.050 -0.429 8.494 1.00 62.25 227 ALA A N 1
ATOM 1905 C CA . ALA A 1 227 ? 13.200 0.402 7.292 1.00 62.25 227 ALA A CA 1
ATOM 1906 C C . ALA A 1 227 ? 12.315 -0.068 6.123 1.00 62.25 227 ALA A C 1
ATOM 1908 O O . ALA A 1 227 ? 11.586 0.732 5.540 1.00 62.25 227 ALA A O 1
ATOM 1909 N N . MET A 1 228 ? 12.299 -1.376 5.839 1.00 64.75 228 MET A N 1
ATOM 1910 C CA . MET A 1 228 ? 11.428 -1.949 4.801 1.00 64.75 228 MET A CA 1
ATOM 1911 C C . MET A 1 228 ? 9.944 -1.761 5.137 1.00 64.75 228 MET A C 1
ATOM 1913 O O . MET A 1 228 ? 9.130 -1.512 4.249 1.00 64.75 228 MET A O 1
ATOM 1917 N N . LYS A 1 229 ? 9.582 -1.833 6.427 1.00 76.31 229 LYS A N 1
ATOM 1918 C CA . LYS A 1 229 ? 8.202 -1.606 6.868 1.00 76.31 229 LYS A CA 1
ATOM 1919 C C . LYS A 1 229 ? 7.766 -0.161 6.688 1.00 76.31 229 LYS A C 1
ATOM 1921 O O . LYS A 1 229 ? 6.666 0.060 6.185 1.00 76.31 229 LYS A O 1
ATOM 1926 N N . ARG A 1 230 ? 8.633 0.802 7.007 1.00 81.06 230 ARG A N 1
ATOM 1927 C CA . ARG A 1 230 ? 8.366 2.231 6.806 1.00 81.06 230 ARG A CA 1
ATOM 1928 C C . ARG A 1 230 ? 7.984 2.542 5.355 1.00 81.06 230 ARG A C 1
ATOM 1930 O O . ARG A 1 230 ? 6.956 3.177 5.140 1.00 81.06 230 ARG A O 1
ATOM 1937 N N . LEU A 1 231 ? 8.749 2.029 4.388 1.00 80.06 231 LEU A N 1
ATOM 1938 C CA . LEU A 1 231 ? 8.466 2.207 2.960 1.00 80.06 231 LEU A CA 1
ATOM 1939 C C . LEU A 1 231 ? 7.118 1.594 2.560 1.00 80.06 231 LEU A C 1
ATOM 1941 O O . LEU A 1 231 ? 6.276 2.281 1.991 1.00 80.06 231 LEU A O 1
ATOM 1945 N N . SER A 1 232 ? 6.882 0.323 2.907 1.00 82.50 232 SER A N 1
ATOM 1946 C CA . SER A 1 232 ? 5.633 -0.366 2.542 1.00 82.50 232 SER A CA 1
ATOM 1947 C C . SER A 1 232 ? 4.383 0.325 3.097 1.00 82.50 232 SER A C 1
ATOM 1949 O O . SER A 1 232 ? 3.366 0.422 2.417 1.00 82.50 232 SER A O 1
ATOM 1951 N N . ILE A 1 233 ? 4.478 0.857 4.317 1.00 87.00 233 ILE A N 1
ATOM 1952 C CA . ILE A 1 233 ? 3.389 1.568 4.988 1.00 87.00 233 ILE A CA 1
ATOM 1953 C C . ILE A 1 233 ? 3.113 2.907 4.311 1.00 87.00 233 ILE A C 1
ATOM 1955 O O . ILE A 1 233 ? 1.952 3.282 4.164 1.00 87.00 233 ILE A O 1
ATOM 1959 N N . LEU A 1 234 ? 4.167 3.621 3.906 1.00 86.94 234 LEU A N 1
ATOM 1960 C CA . LEU A 1 234 ? 4.019 4.877 3.184 1.00 86.94 234 LEU A CA 1
ATOM 1961 C C . LEU A 1 234 ? 3.372 4.644 1.817 1.00 86.94 234 LEU A C 1
ATOM 1963 O O . LEU A 1 234 ? 2.415 5.333 1.491 1.00 86.94 234 LEU A O 1
ATOM 1967 N N . ILE A 1 235 ? 3.834 3.645 1.060 1.00 88.44 235 ILE A N 1
ATOM 1968 C CA . ILE A 1 235 ? 3.249 3.280 -0.239 1.00 88.44 235 ILE A CA 1
ATOM 1969 C C . ILE A 1 235 ? 1.756 2.981 -0.094 1.00 88.44 235 ILE A C 1
ATOM 1971 O O . ILE A 1 235 ? 0.948 3.553 -0.821 1.00 88.44 235 ILE A O 1
ATOM 1975 N N . GLU A 1 236 ? 1.379 2.155 0.884 1.00 89.31 236 GLU A N 1
ATOM 1976 C CA . GLU A 1 236 ? -0.029 1.835 1.118 1.00 89.31 236 GLU A CA 1
ATOM 1977 C C . GLU A 1 236 ? -0.840 3.076 1.518 1.00 89.31 236 GLU A C 1
ATOM 1979 O O . GLU A 1 236 ? -1.973 3.256 1.078 1.00 89.31 236 GLU A O 1
ATOM 1984 N N . PHE A 1 237 ? -0.274 3.965 2.335 1.00 90.19 237 PHE A N 1
ATOM 1985 C CA . PHE A 1 237 ? -0.929 5.228 2.655 1.00 90.19 237 PHE A CA 1
ATOM 1986 C C . PHE A 1 237 ? -1.161 6.078 1.396 1.00 90.19 237 PHE A C 1
ATOM 1988 O O . PHE A 1 237 ? -2.270 6.571 1.205 1.00 90.19 237 PHE A O 1
ATOM 1995 N N . LEU A 1 238 ? -0.162 6.208 0.517 1.00 90.31 238 LEU A N 1
ATOM 1996 C CA . LEU A 1 238 ? -0.293 6.954 -0.738 1.00 90.31 238 LEU A CA 1
ATOM 1997 C C . LEU A 1 238 ? -1.351 6.336 -1.662 1.00 90.31 238 LEU A C 1
ATOM 1999 O O . LEU A 1 238 ? -2.122 7.075 -2.266 1.00 90.31 238 LEU A O 1
ATOM 2003 N N . GLU A 1 239 ? -1.420 5.004 -1.739 1.00 91.38 239 GLU A N 1
ATOM 2004 C CA . GLU A 1 239 ? -2.446 4.269 -2.494 1.00 91.38 239 GLU A CA 1
ATOM 2005 C C . GLU A 1 239 ? -3.868 4.542 -2.009 1.00 91.38 239 GLU A C 1
ATOM 2007 O O . GLU A 1 239 ? -4.795 4.564 -2.817 1.00 91.38 239 GLU A O 1
ATOM 2012 N N . LEU A 1 240 ? -4.041 4.737 -0.701 1.00 89.44 240 LEU A N 1
ATOM 2013 C CA . LEU A 1 240 ? -5.332 5.065 -0.106 1.00 89.44 240 LEU A CA 1
ATOM 2014 C C . LEU A 1 240 ? -5.667 6.551 -0.228 1.00 89.44 240 LEU A C 1
ATOM 2016 O O . LEU A 1 240 ? -6.837 6.894 -0.344 1.00 89.44 240 LEU A O 1
ATOM 2020 N N . TRP A 1 241 ? -4.663 7.422 -0.139 1.00 89.12 241 TRP A N 1
ATOM 2021 C CA . TRP A 1 241 ? -4.858 8.864 0.004 1.00 89.12 241 TRP A CA 1
ATOM 2022 C C . TRP A 1 241 ? -4.961 9.621 -1.323 1.00 89.12 241 TRP A C 1
ATOM 2024 O O . TRP A 1 241 ? -5.557 10.697 -1.357 1.00 89.12 241 TRP A O 1
ATOM 2034 N N . TYR A 1 242 ? -4.374 9.081 -2.393 1.00 87.94 242 TYR A N 1
ATOM 2035 C CA . TYR A 1 242 ? -4.322 9.719 -3.706 1.00 87.94 242 TYR A CA 1
ATOM 2036 C C . TYR A 1 242 ? -4.817 8.787 -4.810 1.00 87.94 242 TYR A C 1
ATOM 2038 O O . TYR A 1 242 ? -4.491 7.592 -4.839 1.00 87.94 242 TYR A O 1
ATOM 2046 N N . SER A 1 243 ? -5.503 9.356 -5.798 1.00 89.44 243 SER A N 1
ATOM 2047 C CA . SER A 1 243 ? -5.871 8.604 -6.997 1.00 89.44 243 SER A CA 1
ATOM 2048 C C . SER A 1 243 ? -4.621 8.167 -7.784 1.00 89.44 243 SER A C 1
ATOM 2050 O O . SER A 1 243 ? -3.539 8.755 -7.636 1.00 89.44 243 SER A O 1
ATOM 2052 N N . PRO A 1 244 ? -4.697 7.102 -8.602 1.00 91.88 244 PRO A N 1
ATOM 2053 C CA . PRO A 1 244 ? -3.601 6.725 -9.496 1.00 91.88 244 PRO A CA 1
ATOM 2054 C C . PRO A 1 244 ? -3.104 7.884 -10.374 1.00 91.88 244 PRO A C 1
ATOM 2056 O O . PRO A 1 244 ? -1.899 8.040 -10.575 1.00 91.88 244 PRO A O 1
ATOM 2059 N N . GLU A 1 245 ? -4.019 8.714 -10.871 1.00 90.75 245 GLU A N 1
ATOM 2060 C CA . GLU A 1 245 ? -3.754 9.850 -11.749 1.00 90.75 245 GLU A CA 1
ATOM 2061 C C . GLU A 1 245 ? -3.033 10.980 -11.009 1.00 90.75 245 GLU A C 1
ATOM 2063 O O . GLU A 1 245 ? -2.055 11.531 -11.522 1.00 90.75 245 GLU A O 1
ATOM 2068 N N . GLU A 1 246 ? -3.460 11.296 -9.782 1.00 88.75 246 GLU A N 1
ATOM 2069 C CA . GLU A 1 246 ? -2.774 12.266 -8.927 1.00 88.75 246 GLU A CA 1
ATOM 2070 C C . GLU A 1 246 ? -1.340 11.821 -8.643 1.00 88.75 246 GLU A C 1
ATOM 2072 O O . GLU A 1 246 ? -0.407 12.609 -8.795 1.00 88.75 246 GLU A O 1
ATOM 2077 N N . ARG A 1 247 ? -1.146 10.545 -8.291 1.00 91.88 247 ARG A N 1
ATOM 2078 C CA . ARG A 1 247 ? 0.184 9.985 -8.017 1.00 91.88 247 ARG A CA 1
ATOM 2079 C C . ARG A 1 247 ? 1.071 10.002 -9.253 1.00 91.88 247 ARG A C 1
ATOM 2081 O O . ARG A 1 247 ? 2.241 10.358 -9.142 1.00 91.88 247 ARG A O 1
ATOM 2088 N N . LYS A 1 248 ? 0.524 9.688 -10.434 1.00 93.00 248 LYS A N 1
ATOM 2089 C CA . LYS A 1 248 ? 1.253 9.781 -11.709 1.00 93.00 248 LYS A CA 1
ATOM 2090 C C . LYS A 1 248 ? 1.681 11.220 -11.988 1.00 93.00 248 LYS A C 1
ATOM 2092 O O . LYS A 1 248 ? 2.833 11.456 -12.337 1.00 93.00 248 LYS A O 1
ATOM 2097 N N . LYS A 1 249 ? 0.782 12.190 -11.799 1.00 91.06 249 LYS A N 1
ATOM 2098 C CA . LYS A 1 249 ? 1.102 13.612 -11.963 1.00 91.06 249 LYS A CA 1
ATOM 2099 C C . LYS A 1 249 ? 2.216 14.049 -11.007 1.00 91.06 249 LYS A C 1
ATOM 2101 O O . LYS A 1 249 ? 3.167 14.684 -11.445 1.00 91.06 249 LYS A O 1
ATOM 2106 N N . LYS A 1 250 ? 2.121 13.678 -9.727 1.00 88.62 250 LYS A N 1
ATOM 2107 C CA . LYS A 1 250 ? 3.135 13.986 -8.701 1.00 88.62 250 LYS A CA 1
ATOM 2108 C C . LYS A 1 250 ? 4.491 13.391 -9.044 1.00 88.62 250 LYS A C 1
ATOM 2110 O O . LYS A 1 250 ? 5.496 14.087 -8.991 1.00 88.62 250 LYS A O 1
ATOM 2115 N N . PHE A 1 251 ? 4.488 12.133 -9.467 1.00 90.75 251 PHE A N 1
ATOM 2116 C CA . PHE A 1 251 ? 5.685 11.461 -9.931 1.00 90.75 251 PHE A CA 1
ATOM 2117 C C . PHE A 1 251 ? 6.366 12.217 -11.081 1.00 90.75 251 PHE A C 1
ATOM 2119 O O . PHE A 1 251 ? 7.569 12.440 -11.032 1.00 90.75 251 PHE A O 1
ATOM 2126 N N . LEU A 1 252 ? 5.604 12.643 -12.094 1.00 89.00 252 LEU A N 1
ATOM 2127 C CA . LEU A 1 252 ? 6.144 13.388 -13.234 1.00 89.00 252 LEU A CA 1
ATOM 2128 C C . LEU A 1 252 ? 6.700 14.761 -12.829 1.00 89.00 252 LEU A C 1
ATOM 2130 O O . LEU A 1 252 ? 7.767 15.137 -13.305 1.00 89.00 252 LEU A O 1
ATOM 2134 N N . GLU A 1 253 ? 6.016 15.477 -11.929 1.00 87.75 253 GLU A N 1
ATOM 2135 C CA . GLU A 1 253 ? 6.501 16.748 -11.368 1.00 87.75 253 GLU A CA 1
ATOM 2136 C C . GLU A 1 253 ? 7.850 16.569 -10.646 1.00 87.75 253 GLU A C 1
ATOM 2138 O O . GLU A 1 253 ? 8.761 17.378 -10.824 1.00 87.75 253 GLU A O 1
ATOM 2143 N N . ASP A 1 254 ? 8.007 15.510 -9.845 1.00 85.56 254 ASP A N 1
ATOM 2144 C CA . ASP A 1 254 ? 9.267 15.240 -9.143 1.00 85.56 254 ASP A CA 1
ATOM 2145 C C . ASP A 1 254 ? 10.356 14.717 -10.092 1.00 85.56 254 ASP A C 1
ATOM 2147 O O . ASP A 1 254 ? 11.516 15.110 -9.967 1.00 85.56 254 ASP A O 1
ATOM 2151 N N . LEU A 1 255 ? 9.996 13.912 -11.098 1.00 84.06 255 LEU A N 1
ATOM 2152 C CA . LEU A 1 255 ? 10.924 13.442 -12.129 1.00 84.06 255 LEU A CA 1
ATOM 2153 C C . LEU A 1 255 ? 11.487 14.599 -12.968 1.00 84.06 255 LEU A C 1
ATOM 2155 O O . LEU A 1 255 ? 12.666 14.586 -13.316 1.00 84.06 255 LEU A O 1
ATOM 2159 N N . GLU A 1 256 ? 10.679 15.616 -13.276 1.00 83.50 256 GLU A N 1
ATOM 2160 C CA . GLU A 1 256 ? 11.144 16.824 -13.965 1.00 83.50 256 GLU A CA 1
ATOM 2161 C C . GLU A 1 256 ? 12.161 17.595 -13.113 1.00 83.50 256 GLU A C 1
ATOM 2163 O O . GLU A 1 256 ? 13.225 17.968 -13.607 1.00 83.50 256 GLU A O 1
ATOM 2168 N N . ARG A 1 257 ? 11.906 17.743 -11.808 1.00 80.75 257 ARG A N 1
ATOM 2169 C CA . ARG A 1 257 ? 12.829 18.411 -10.872 1.00 80.75 257 ARG A CA 1
ATOM 2170 C C . ARG A 1 257 ? 14.166 17.691 -10.716 1.00 80.75 257 ARG A C 1
ATOM 2172 O O . ARG A 1 257 ? 15.176 18.345 -10.456 1.00 80.75 257 ARG A O 1
ATOM 2179 N N . LEU A 1 258 ? 14.195 16.366 -10.872 1.00 76.31 258 LEU A N 1
ATOM 2180 C CA . LEU A 1 258 ? 15.443 15.592 -10.866 1.00 76.31 258 LEU A CA 1
ATOM 2181 C C . LEU A 1 258 ? 16.375 15.965 -12.028 1.00 76.31 258 LEU A C 1
ATOM 2183 O O . LEU A 1 258 ? 17.585 15.774 -11.915 1.00 76.31 258 LEU A O 1
ATOM 2187 N N . ARG A 1 259 ? 15.839 16.524 -13.123 1.00 72.75 259 ARG A N 1
ATOM 2188 C CA . ARG A 1 259 ? 16.642 17.012 -14.258 1.00 72.75 259 ARG A CA 1
ATOM 2189 C C . ARG A 1 259 ? 17.444 18.260 -13.904 1.00 72.75 259 ARG A C 1
ATOM 2191 O O . ARG A 1 259 ? 18.491 18.495 -14.497 1.00 72.75 259 ARG A O 1
ATOM 2198 N N . GLU A 1 260 ? 16.946 19.059 -12.964 1.00 74.25 260 GLU A N 1
ATOM 2199 C CA . GLU A 1 260 ? 17.559 20.328 -12.566 1.00 74.25 260 GLU A CA 1
ATOM 2200 C C . GLU A 1 260 ? 18.666 20.122 -11.532 1.00 74.25 260 GLU A C 1
ATOM 2202 O O . GLU A 1 260 ? 19.753 20.686 -11.658 1.00 74.25 260 GLU A O 1
ATOM 2207 N N . THR A 1 261 ? 18.405 19.304 -10.508 1.00 72.50 261 THR A N 1
ATOM 2208 C CA . THR A 1 261 ? 19.392 18.962 -9.482 1.00 72.50 261 THR A CA 1
ATOM 2209 C C . THR A 1 261 ? 19.247 17.518 -9.031 1.00 72.50 261 THR A C 1
ATOM 2211 O O . THR A 1 261 ? 18.168 17.061 -8.647 1.00 72.50 261 THR A O 1
ATOM 2214 N N . LEU A 1 262 ? 20.377 16.811 -9.027 1.00 69.06 262 LEU A N 1
ATOM 2215 C CA . LEU A 1 262 ? 20.428 15.431 -8.584 1.00 69.06 262 LEU A CA 1
ATOM 2216 C C . LEU A 1 262 ? 20.666 15.363 -7.073 1.00 69.06 262 LEU A C 1
ATOM 2218 O O . LEU A 1 262 ? 21.736 15.722 -6.586 1.00 69.06 262 LEU A O 1
ATOM 2222 N N . ASP A 1 263 ? 19.649 14.914 -6.345 1.00 73.94 263 ASP A N 1
ATOM 2223 C CA . ASP A 1 263 ? 19.659 14.745 -4.892 1.00 73.94 263 ASP A CA 1
ATOM 2224 C C . ASP A 1 263 ? 19.048 13.381 -4.555 1.00 73.94 263 ASP A C 1
ATOM 2226 O O . ASP A 1 263 ? 17.914 13.090 -4.941 1.00 73.94 263 ASP A O 1
ATOM 2230 N N . GLU A 1 264 ? 19.794 12.546 -3.827 1.00 72.31 264 GLU A N 1
ATOM 2231 C CA . GLU A 1 264 ? 19.348 11.219 -3.381 1.00 72.31 264 GLU A CA 1
ATOM 2232 C C . GLU A 1 264 ? 18.026 11.288 -2.602 1.00 72.31 264 GLU A C 1
ATOM 2234 O O . GLU A 1 264 ? 17.188 10.391 -2.705 1.00 72.31 264 GLU A O 1
ATOM 2239 N N . THR A 1 265 ? 17.796 12.377 -1.862 1.00 76.38 265 THR A N 1
ATOM 2240 C CA . THR A 1 265 ? 16.545 12.588 -1.122 1.00 76.38 265 THR A CA 1
ATOM 2241 C C . THR A 1 265 ? 15.359 12.718 -2.072 1.00 76.38 265 THR A C 1
ATOM 2243 O O . THR A 1 265 ? 14.346 12.051 -1.876 1.00 76.38 265 THR A O 1
ATOM 2246 N N . ARG A 1 266 ? 15.505 13.509 -3.140 1.00 77.94 266 ARG A N 1
ATOM 2247 C CA . ARG A 1 266 ? 14.457 13.715 -4.151 1.00 77.94 266 ARG A CA 1
ATOM 2248 C C . ARG A 1 266 ? 14.191 12.463 -4.971 1.00 77.94 266 ARG A C 1
ATOM 2250 O O . ARG A 1 266 ? 13.049 12.180 -5.309 1.00 77.94 266 ARG A O 1
ATOM 2257 N N . VAL A 1 267 ? 15.239 11.704 -5.282 1.00 79.25 267 VAL A N 1
ATOM 2258 C CA . VAL A 1 267 ? 15.110 10.412 -5.968 1.00 79.25 267 VAL A CA 1
ATOM 2259 C C . VAL A 1 267 ? 14.268 9.462 -5.130 1.00 79.25 267 VAL A C 1
ATOM 2261 O O . VAL A 1 267 ? 13.341 8.846 -5.648 1.00 79.25 267 VAL A O 1
ATOM 2264 N N . ARG A 1 268 ? 14.546 9.386 -3.827 1.00 77.94 268 ARG A N 1
ATOM 2265 C CA . ARG A 1 268 ? 13.768 8.570 -2.897 1.00 77.94 268 ARG A CA 1
ATOM 2266 C C . ARG A 1 268 ? 12.315 9.047 -2.781 1.00 77.94 268 ARG A C 1
ATOM 2268 O O . ARG A 1 268 ? 11.404 8.233 -2.733 1.00 77.94 268 ARG A O 1
ATOM 2275 N N . GLU A 1 269 ? 12.073 10.354 -2.767 1.00 79.31 269 GLU A N 1
ATOM 2276 C CA . GLU A 1 269 ? 10.709 10.904 -2.772 1.00 79.31 269 GLU A CA 1
ATOM 2277 C C . GLU A 1 269 ? 9.952 10.544 -4.061 1.00 79.31 269 GLU A C 1
ATOM 2279 O O . GLU A 1 269 ? 8.825 10.047 -4.006 1.00 79.31 269 GLU A O 1
ATOM 2284 N N . ALA A 1 270 ? 10.594 10.705 -5.222 1.00 85.19 270 ALA A N 1
ATOM 2285 C CA . ALA A 1 270 ? 10.034 10.309 -6.510 1.00 85.19 270 ALA A CA 1
ATOM 2286 C C . ALA A 1 270 ? 9.774 8.794 -6.579 1.00 85.19 270 ALA A C 1
ATOM 2288 O O . ALA A 1 270 ? 8.764 8.361 -7.144 1.00 85.19 270 ALA A O 1
ATOM 2289 N N . SER A 1 271 ? 10.651 7.976 -5.986 1.00 86.00 271 SER A N 1
ATOM 2290 C CA . SER A 1 271 ? 10.486 6.523 -5.983 1.00 86.00 271 SER A CA 1
ATOM 2291 C C . SER A 1 271 ? 9.257 6.094 -5.188 1.00 86.00 271 SER A C 1
ATOM 2293 O O . SER A 1 271 ? 8.562 5.178 -5.617 1.00 86.00 271 SER A O 1
ATOM 2295 N N . TYR A 1 272 ? 8.884 6.795 -4.113 1.00 86.88 272 TYR A N 1
ATOM 2296 C CA . TYR A 1 272 ? 7.648 6.500 -3.379 1.00 86.88 272 TYR A CA 1
ATOM 2297 C C . TYR A 1 272 ? 6.401 6.667 -4.247 1.00 86.88 272 TYR A C 1
ATOM 2299 O O . TYR A 1 272 ? 5.527 5.792 -4.245 1.00 86.88 272 TYR A O 1
ATOM 2307 N N . TRP A 1 273 ? 6.334 7.750 -5.030 1.00 89.44 273 TRP A N 1
ATOM 2308 C CA . TRP A 1 273 ? 5.236 7.945 -5.972 1.00 89.44 273 TRP A CA 1
ATOM 2309 C C . TRP A 1 273 ? 5.201 6.817 -6.985 1.00 89.44 273 TRP A C 1
ATOM 2311 O O . TRP A 1 273 ? 4.170 6.158 -7.106 1.00 89.44 273 TRP A O 1
ATOM 2321 N N . PHE A 1 274 ? 6.333 6.534 -7.632 1.00 89.75 274 PHE A N 1
ATOM 2322 C CA . PHE A 1 274 ? 6.440 5.471 -8.625 1.00 89.75 274 PHE A CA 1
ATOM 2323 C C . PHE A 1 274 ? 6.033 4.102 -8.069 1.00 89.75 274 PHE A C 1
ATOM 2325 O O . PHE A 1 274 ? 5.208 3.410 -8.665 1.00 89.75 274 PHE A O 1
ATOM 2332 N N . LEU A 1 275 ? 6.564 3.719 -6.906 1.00 88.19 275 LEU A N 1
ATOM 2333 C CA . LEU A 1 275 ? 6.305 2.429 -6.270 1.00 88.19 275 LEU A CA 1
ATOM 2334 C C . LEU A 1 275 ? 4.837 2.257 -5.879 1.00 88.19 275 LEU A C 1
ATOM 2336 O O . LEU A 1 275 ? 4.344 1.130 -5.905 1.00 88.19 275 LEU A O 1
ATOM 2340 N N . SER A 1 276 ? 4.121 3.347 -5.604 1.00 90.62 276 SER A N 1
ATOM 2341 C CA . SER A 1 276 ? 2.680 3.303 -5.349 1.00 90.62 276 SER A CA 1
ATOM 2342 C C . SER A 1 276 ? 1.827 3.146 -6.616 1.00 90.62 276 SER A C 1
ATOM 2344 O O . SER A 1 276 ? 0.666 2.760 -6.523 1.00 90.62 276 SER A O 1
ATOM 2346 N N . LEU A 1 277 ? 2.357 3.411 -7.816 1.00 91.94 277 LEU A N 1
ATOM 2347 C CA . LEU A 1 277 ? 1.549 3.382 -9.039 1.00 91.94 277 LEU A CA 1
ATOM 2348 C C . LEU A 1 277 ? 1.059 1.968 -9.407 1.00 91.94 277 LEU A C 1
ATOM 2350 O O . LEU A 1 277 ? 1.750 0.972 -9.146 1.00 91.94 277 LEU A O 1
ATOM 2354 N N . PRO A 1 278 ? -0.096 1.866 -10.096 1.00 91.31 278 PRO A N 1
ATOM 2355 C CA . PRO A 1 278 ? -0.501 0.639 -10.771 1.00 91.31 278 PRO A CA 1
ATOM 2356 C C . PRO A 1 278 ? 0.561 0.150 -11.758 1.00 91.31 278 PRO A C 1
ATOM 2358 O O . PRO A 1 278 ? 1.363 0.927 -12.289 1.00 91.31 278 PRO A O 1
ATOM 2361 N N . LYS A 1 279 ? 0.551 -1.155 -12.030 1.00 88.62 279 LYS A N 1
ATOM 2362 C CA . LYS A 1 279 ? 1.553 -1.814 -12.875 1.00 88.62 279 LYS A CA 1
ATOM 2363 C C . LYS A 1 279 ? 1.601 -1.224 -14.288 1.00 88.62 279 LYS A C 1
ATOM 2365 O O . LYS A 1 279 ? 2.682 -1.056 -14.846 1.00 88.62 279 LYS A O 1
ATOM 2370 N N . GLU A 1 280 ? 0.447 -0.874 -14.840 1.00 89.94 280 GLU A N 1
ATOM 2371 C CA . GLU A 1 280 ? 0.294 -0.322 -16.186 1.00 89.94 280 GLU A CA 1
ATOM 2372 C C . GLU A 1 280 ? 1.023 1.021 -16.316 1.00 89.94 280 GLU A C 1
ATOM 2374 O O . GLU A 1 280 ? 1.768 1.238 -17.269 1.00 89.94 280 GLU A O 1
ATOM 2379 N N . TYR A 1 281 ? 0.879 1.894 -15.315 1.00 91.94 281 TYR A N 1
ATOM 2380 C CA . TYR A 1 281 ? 1.573 3.183 -15.279 1.00 91.94 281 TYR A CA 1
ATOM 2381 C C . TYR A 1 281 ? 3.072 3.015 -15.067 1.00 91.94 281 TYR A C 1
ATOM 2383 O O . TYR A 1 281 ? 3.856 3.704 -15.714 1.00 91.94 281 TYR A O 1
ATOM 2391 N N . LYS A 1 282 ? 3.485 2.081 -14.202 1.00 91.06 282 LYS A N 1
ATOM 2392 C CA . LYS A 1 282 ? 4.908 1.769 -14.018 1.00 91.06 282 LYS A CA 1
ATOM 2393 C C . LYS A 1 282 ? 5.547 1.387 -15.348 1.00 91.06 282 LYS A C 1
ATOM 2395 O O . LYS A 1 282 ? 6.565 1.961 -15.716 1.00 91.06 282 LYS A O 1
ATOM 2400 N N . ARG A 1 283 ? 4.912 0.481 -16.095 1.00 88.75 283 ARG A N 1
ATOM 2401 C CA . ARG A 1 283 ? 5.390 0.033 -17.407 1.00 88.75 283 ARG A CA 1
ATOM 2402 C C . ARG A 1 283 ? 5.536 1.184 -18.406 1.00 88.75 283 ARG A C 1
ATOM 2404 O O . ARG A 1 283 ? 6.552 1.271 -19.081 1.00 88.75 283 ARG A O 1
ATOM 2411 N N . GLU A 1 284 ? 4.556 2.083 -18.463 1.00 91.12 284 GLU A N 1
ATOM 2412 C CA . GLU A 1 284 ? 4.592 3.271 -19.329 1.00 91.12 284 GLU A CA 1
ATOM 2413 C C . GLU A 1 284 ? 5.747 4.229 -18.980 1.00 91.12 284 GLU A C 1
ATOM 2415 O O . GLU A 1 284 ? 6.345 4.843 -19.864 1.00 91.12 284 GLU A O 1
ATOM 2420 N N . LEU A 1 285 ? 6.058 4.371 -17.690 1.00 91.06 285 LEU A N 1
ATOM 2421 C CA . LEU A 1 285 ? 6.993 5.376 -17.182 1.00 91.06 285 LEU A CA 1
ATOM 2422 C C . LEU A 1 285 ? 8.444 4.892 -17.107 1.00 91.06 285 LEU A C 1
ATOM 2424 O O . LEU A 1 285 ? 9.349 5.720 -17.191 1.00 91.06 285 LEU A O 1
ATOM 2428 N N . ILE A 1 286 ? 8.683 3.581 -16.987 1.00 90.69 286 ILE A N 1
ATOM 2429 C CA . ILE A 1 286 ? 10.032 2.991 -16.902 1.00 90.69 286 ILE A CA 1
ATOM 2430 C C . ILE A 1 286 ? 10.985 3.531 -17.983 1.00 90.69 286 ILE A C 1
ATOM 2432 O O . ILE A 1 286 ? 12.074 3.975 -17.614 1.00 90.69 286 ILE A O 1
ATOM 2436 N N . PRO A 1 287 ? 10.615 3.585 -19.280 1.00 89.69 287 PRO A N 1
ATOM 2437 C CA . PRO A 1 287 ? 11.511 4.116 -20.305 1.00 89.69 287 PRO A CA 1
ATOM 2438 C C . PRO A 1 287 ? 11.952 5.561 -20.048 1.00 89.69 287 PRO A C 1
ATOM 2440 O O . PRO A 1 287 ? 13.124 5.883 -20.228 1.00 89.69 287 PRO A O 1
ATOM 2443 N N . GLN A 1 288 ? 11.038 6.413 -19.572 1.00 88.81 288 GLN A N 1
ATOM 2444 C CA . GLN A 1 288 ? 11.335 7.815 -19.263 1.00 88.81 288 GLN A CA 1
ATOM 2445 C C . GLN A 1 288 ? 12.274 7.932 -18.056 1.00 88.81 288 GLN A C 1
ATOM 2447 O O . GLN A 1 288 ? 13.198 8.740 -18.070 1.00 88.81 288 GLN A O 1
ATOM 2452 N N . ILE A 1 289 ? 12.069 7.101 -17.029 1.00 88.31 289 ILE A N 1
ATOM 2453 C CA . ILE A 1 289 ? 12.913 7.060 -15.824 1.00 88.31 289 ILE A CA 1
ATOM 2454 C C . ILE A 1 289 ? 14.336 6.666 -16.179 1.00 88.31 289 ILE A C 1
ATOM 2456 O O . ILE A 1 289 ? 15.285 7.345 -15.792 1.00 88.31 289 ILE A O 1
ATOM 2460 N N . VAL A 1 290 ? 14.474 5.572 -16.928 1.00 88.94 290 VAL A N 1
ATOM 2461 C CA . VAL A 1 290 ? 15.773 5.071 -17.367 1.00 88.94 290 VAL A CA 1
ATOM 2462 C C . VAL A 1 290 ? 16.490 6.145 -18.175 1.00 88.94 290 VAL A C 1
ATOM 2464 O O . VAL A 1 290 ? 17.635 6.473 -17.872 1.00 88.94 290 VAL A O 1
ATOM 2467 N N . GLU A 1 291 ? 15.820 6.752 -19.153 1.00 86.44 291 GLU A N 1
ATOM 2468 C CA . GLU A 1 291 ? 16.423 7.804 -19.966 1.00 86.44 291 GLU A CA 1
ATOM 2469 C C . GLU A 1 291 ? 16.934 8.976 -19.113 1.00 86.44 291 GLU A C 1
ATOM 2471 O O . GLU A 1 291 ? 18.085 9.393 -19.271 1.00 86.44 291 GLU A O 1
ATOM 2476 N N . GLU A 1 292 ? 16.123 9.477 -18.178 1.00 83.88 292 GLU A N 1
ATOM 2477 C CA . GLU A 1 292 ? 16.512 10.605 -17.326 1.00 83.88 292 GLU A CA 1
ATOM 2478 C C . GLU A 1 292 ? 17.637 10.260 -16.346 1.00 83.88 292 GLU A C 1
ATOM 2480 O O . GLU A 1 292 ? 18.590 11.028 -16.203 1.00 83.88 292 GLU A O 1
ATOM 2485 N N . ILE A 1 293 ? 17.608 9.082 -15.726 1.00 83.38 293 ILE A N 1
ATOM 2486 C CA . ILE A 1 2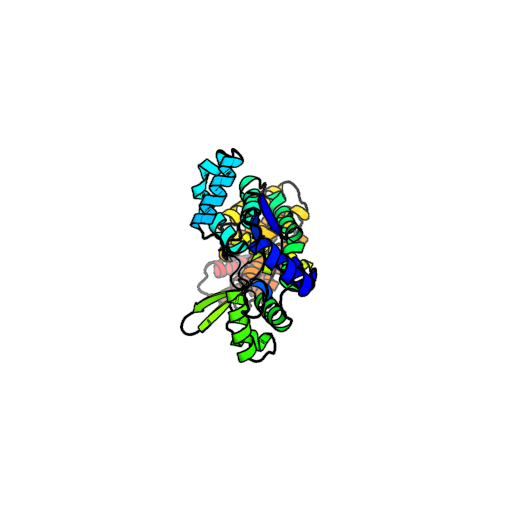93 ? 18.672 8.650 -14.810 1.00 83.38 293 ILE A CA 1
ATOM 2487 C C . ILE A 1 293 ? 20.001 8.470 -15.547 1.00 83.38 293 ILE A C 1
ATOM 2489 O O . ILE A 1 293 ? 21.064 8.863 -15.058 1.00 83.38 293 ILE A O 1
ATOM 2493 N N . TYR A 1 294 ? 19.966 7.921 -16.760 1.00 83.69 294 TYR A N 1
ATOM 2494 C CA . TYR A 1 294 ? 21.170 7.817 -17.570 1.00 83.69 294 TYR A CA 1
ATOM 2495 C C . TYR A 1 294 ? 21.672 9.196 -18.006 1.00 83.69 294 TYR A C 1
ATOM 2497 O O . TYR A 1 294 ? 22.888 9.416 -17.979 1.00 83.69 294 TYR A O 1
ATOM 2505 N N . LYS A 1 295 ? 20.801 10.135 -18.403 1.00 82.31 295 LYS A N 1
ATOM 2506 C CA . LYS A 1 295 ? 21.209 11.513 -18.753 1.00 82.31 295 LYS A CA 1
ATOM 2507 C C . LYS A 1 295 ? 21.954 12.191 -17.609 1.00 82.31 295 LYS A C 1
ATOM 2509 O O . LYS A 1 295 ? 22.987 12.809 -17.850 1.00 82.31 295 LYS A O 1
ATOM 2514 N N . THR A 1 296 ? 21.473 12.023 -16.383 1.00 78.00 296 THR A N 1
ATOM 2515 C CA . THR A 1 296 ? 22.074 12.637 -15.195 1.00 78.00 296 THR A CA 1
ATOM 2516 C C . THR A 1 296 ? 23.288 11.873 -14.648 1.00 78.00 296 THR A C 1
ATOM 2518 O O . THR A 1 296 ? 24.051 12.416 -13.854 1.00 78.00 296 THR A O 1
ATOM 2521 N N . GLY A 1 297 ? 23.512 10.631 -15.096 1.00 76.88 297 GLY A N 1
ATOM 2522 C CA . GLY A 1 297 ? 24.657 9.801 -14.706 1.00 76.88 297 GLY A CA 1
ATOM 2523 C C . GLY A 1 297 ? 24.478 9.052 -13.382 1.00 76.88 297 GLY A C 1
ATOM 2524 O O . GLY A 1 297 ? 25.383 8.327 -12.971 1.00 76.88 297 GLY A O 1
ATOM 2525 N N . ALA A 1 298 ? 23.314 9.164 -12.742 1.00 75.19 298 ALA A N 1
ATOM 2526 C CA . ALA A 1 298 ? 23.016 8.564 -11.442 1.00 75.19 298 ALA A CA 1
ATOM 2527 C C . ALA A 1 298 ? 22.476 7.133 -11.547 1.00 75.19 298 ALA A C 1
ATOM 2529 O O . ALA A 1 298 ? 21.476 6.775 -10.931 1.00 75.19 298 ALA A O 1
ATOM 2530 N N . VAL A 1 299 ? 23.125 6.299 -12.359 1.00 79.38 299 VAL A N 1
ATOM 2531 C CA . VAL A 1 299 ? 22.644 4.945 -12.691 1.00 79.38 299 VAL A CA 1
ATOM 2532 C C . VAL A 1 299 ? 22.463 4.068 -11.444 1.00 79.38 299 VAL A C 1
ATOM 2534 O O . VAL A 1 299 ? 21.569 3.231 -11.407 1.00 79.38 299 VAL A O 1
ATOM 2537 N N . ASN A 1 300 ? 23.248 4.306 -10.389 1.00 78.75 300 ASN A N 1
ATOM 2538 C CA . ASN A 1 300 ? 23.122 3.630 -9.094 1.00 78.75 300 ASN A CA 1
ATOM 2539 C C . ASN A 1 300 ? 21.777 3.873 -8.388 1.00 78.75 300 ASN A C 1
ATOM 2541 O O . ASN A 1 300 ? 21.418 3.110 -7.500 1.00 78.75 300 ASN A O 1
ATOM 2545 N N . LEU A 1 301 ? 21.051 4.925 -8.764 1.00 75.75 301 LEU A N 1
ATOM 2546 C CA . LEU A 1 301 ? 19.759 5.284 -8.187 1.00 75.75 301 LEU A CA 1
ATOM 2547 C C . LEU A 1 301 ? 18.575 4.676 -8.947 1.00 75.75 301 LEU A C 1
ATOM 2549 O O . LEU A 1 301 ? 17.437 4.785 -8.500 1.00 75.75 301 LEU A O 1
ATOM 2553 N N . LEU A 1 302 ? 18.823 4.009 -10.078 1.00 78.44 302 LEU A N 1
ATOM 2554 C CA . LEU A 1 302 ? 17.779 3.321 -10.834 1.00 78.44 302 LEU A CA 1
ATOM 2555 C C . LEU A 1 302 ? 17.136 2.192 -10.005 1.00 78.44 302 LEU A C 1
ATOM 2557 O O . LEU A 1 302 ? 15.925 1.984 -10.080 1.00 78.44 302 LEU A O 1
ATOM 2561 N N . ASP A 1 303 ? 17.921 1.532 -9.149 1.00 78.88 303 ASP A N 1
ATOM 2562 C CA . ASP A 1 303 ? 17.450 0.464 -8.260 1.00 78.88 303 ASP A CA 1
ATOM 2563 C C . ASP A 1 303 ? 16.389 0.939 -7.247 1.00 78.88 303 ASP A C 1
ATOM 2565 O O . ASP A 1 303 ? 15.540 0.144 -6.842 1.00 78.88 303 ASP A O 1
ATOM 2569 N N . GLU A 1 304 ? 16.370 2.229 -6.887 1.00 77.31 304 GLU A N 1
ATOM 2570 C CA . GLU A 1 304 ? 15.363 2.805 -5.977 1.00 77.31 304 GLU A CA 1
ATOM 2571 C C . GLU A 1 304 ? 13.954 2.788 -6.588 1.00 77.31 304 GLU A C 1
ATOM 2573 O O . GLU A 1 304 ? 12.960 2.609 -5.884 1.00 77.31 304 GLU A O 1
ATOM 2578 N N . PHE A 1 305 ? 13.847 2.947 -7.910 1.00 75.25 305 PHE A N 1
ATOM 2579 C CA . PHE A 1 305 ? 12.565 2.892 -8.616 1.00 75.25 305 PHE A CA 1
ATOM 2580 C C . PHE A 1 305 ? 12.135 1.456 -8.899 1.00 75.25 305 PHE A C 1
ATOM 2582 O O . PHE A 1 305 ? 10.945 1.155 -8.973 1.00 75.25 305 PHE A O 1
ATOM 2589 N N . LEU A 1 306 ? 13.094 0.552 -9.061 1.00 69.75 306 LEU A N 1
ATOM 2590 C CA . LEU A 1 306 ? 12.864 -0.736 -9.695 1.00 69.75 306 LEU A CA 1
ATOM 2591 C C . LEU A 1 306 ? 12.796 -1.904 -8.712 1.00 69.75 306 LEU A C 1
ATOM 2593 O O . LEU A 1 306 ? 13.265 -2.984 -9.035 1.00 69.75 306 LEU A O 1
ATOM 2597 N N . VAL A 1 307 ? 12.184 -1.743 -7.534 1.00 59.69 307 VAL A N 1
ATOM 2598 C CA . VAL A 1 307 ? 12.039 -2.840 -6.554 1.00 59.69 307 VAL A CA 1
ATOM 2599 C C . VAL A 1 307 ? 11.407 -4.083 -7.215 1.00 59.69 307 VAL A C 1
ATOM 2601 O O . VAL A 1 307 ? 10.208 -4.142 -7.497 1.00 59.69 307 VAL A O 1
ATOM 2604 N N . TYR A 1 308 ? 12.256 -5.072 -7.513 1.00 56.00 308 TYR A N 1
ATOM 2605 C CA . TYR A 1 308 ? 11.959 -6.169 -8.431 1.00 56.00 308 TYR A CA 1
ATOM 2606 C C . TYR A 1 308 ? 11.259 -7.342 -7.733 1.00 56.00 308 TYR A C 1
ATOM 2608 O O . TYR A 1 308 ? 11.917 -8.243 -7.215 1.00 56.00 308 TYR A O 1
ATOM 2616 N N . GLU A 1 309 ? 9.930 -7.400 -7.824 1.00 58.91 309 GLU A N 1
ATOM 2617 C CA . GLU A 1 309 ? 9.175 -8.662 -7.682 1.00 58.91 309 GLU A CA 1
ATOM 2618 C C . GLU A 1 309 ? 8.391 -9.044 -8.955 1.00 58.91 309 GLU A C 1
ATOM 2620 O O . GLU A 1 309 ? 7.916 -10.174 -9.070 1.00 58.91 309 GLU A O 1
ATOM 2625 N N . ASP A 1 310 ? 8.310 -8.159 -9.959 1.00 76.56 310 ASP A N 1
ATOM 2626 C CA . ASP A 1 310 ? 7.568 -8.406 -11.202 1.00 76.56 310 ASP A CA 1
ATOM 2627 C C . ASP A 1 310 ? 8.504 -8.642 -12.402 1.00 76.56 310 ASP A C 1
ATOM 2629 O O . ASP A 1 310 ? 9.275 -7.766 -12.806 1.00 76.56 310 ASP A O 1
ATOM 2633 N N . ARG A 1 311 ? 8.423 -9.845 -12.990 1.00 82.81 311 ARG A N 1
ATOM 2634 C CA . ARG A 1 311 ? 9.228 -10.260 -14.153 1.00 82.81 311 ARG A CA 1
ATOM 2635 C C . ARG A 1 311 ? 9.021 -9.345 -15.363 1.00 82.81 311 ARG A C 1
ATOM 2637 O O . ARG A 1 311 ? 9.987 -9.087 -16.072 1.00 82.81 311 ARG A O 1
ATOM 2644 N N . GLU A 1 312 ? 7.800 -8.868 -15.590 1.00 84.69 312 GLU A N 1
ATOM 2645 C CA . GLU A 1 312 ? 7.463 -8.026 -16.742 1.00 84.69 312 GLU A CA 1
ATOM 2646 C C . GLU A 1 312 ? 8.063 -6.626 -16.591 1.00 84.69 312 GLU A C 1
ATOM 2648 O O . GLU A 1 312 ? 8.664 -6.113 -17.528 1.00 84.69 312 GLU A O 1
ATOM 2653 N N . LEU A 1 313 ? 7.985 -6.034 -15.393 1.00 85.31 313 LEU A N 1
ATOM 2654 C CA . LEU A 1 313 ? 8.614 -4.732 -15.130 1.00 85.31 313 LEU A CA 1
ATOM 2655 C C . LEU A 1 313 ? 10.142 -4.818 -15.207 1.00 85.31 313 LEU A C 1
ATOM 2657 O O . LEU A 1 313 ? 10.792 -3.897 -15.696 1.00 85.31 313 LEU A O 1
ATOM 2661 N N . LYS A 1 314 ? 10.719 -5.948 -14.776 1.00 85.88 314 LYS A N 1
ATOM 2662 C CA . LYS A 1 314 ? 12.151 -6.210 -14.939 1.00 85.88 314 LYS A CA 1
ATOM 2663 C C . LYS A 1 314 ? 12.562 -6.260 -16.406 1.00 85.88 314 LYS A C 1
ATOM 2665 O O . LYS A 1 314 ? 13.588 -5.700 -16.778 1.00 85.88 314 LYS A O 1
ATOM 2670 N N . GLU A 1 315 ? 11.774 -6.942 -17.224 1.00 87.69 315 GLU A N 1
ATOM 2671 C CA . GLU A 1 315 ? 12.012 -7.036 -18.658 1.00 87.69 315 GLU A CA 1
ATOM 2672 C C . GLU A 1 315 ? 11.925 -5.668 -19.340 1.00 87.69 315 GLU A C 1
ATOM 2674 O O . GLU A 1 315 ? 12.836 -5.308 -20.083 1.00 87.69 315 GLU A O 1
ATOM 2679 N N . GLU A 1 316 ? 10.883 -4.890 -19.032 1.00 89.31 316 GLU A N 1
ATOM 2680 C CA . GLU A 1 316 ? 10.694 -3.533 -19.558 1.00 89.31 316 GLU A CA 1
ATOM 2681 C C . GLU A 1 316 ? 11.863 -2.615 -19.173 1.00 89.31 316 GLU A C 1
ATOM 2683 O O . GLU A 1 316 ? 12.354 -1.859 -20.008 1.00 89.31 316 GLU A O 1
ATOM 2688 N N . SER A 1 317 ? 12.370 -2.723 -17.939 1.00 88.94 317 SER A N 1
ATOM 2689 C CA . SER A 1 317 ? 13.538 -1.951 -17.505 1.00 88.94 317 SER A CA 1
ATOM 2690 C C . SER A 1 317 ? 14.788 -2.292 -18.304 1.00 88.94 317 SER A C 1
ATOM 2692 O O . SER A 1 317 ? 15.430 -1.394 -18.841 1.00 88.94 317 SER A O 1
ATOM 2694 N N . ILE A 1 318 ? 15.137 -3.577 -18.418 1.00 89.88 318 ILE A N 1
ATOM 2695 C CA . ILE A 1 318 ? 16.340 -3.990 -19.156 1.00 89.88 318 ILE A CA 1
ATOM 2696 C C . ILE A 1 318 ? 16.223 -3.568 -20.629 1.00 89.88 318 ILE A C 1
ATOM 2698 O O . ILE A 1 318 ? 17.204 -3.134 -21.235 1.00 89.88 318 ILE A O 1
ATOM 2702 N N . GLU A 1 319 ? 15.024 -3.669 -21.208 1.00 91.81 319 GLU A N 1
ATOM 2703 C CA . GLU A 1 319 ? 14.760 -3.233 -22.577 1.00 91.81 319 GLU A CA 1
ATOM 2704 C C . GLU A 1 319 ? 14.920 -1.712 -22.741 1.00 91.81 319 GLU A C 1
ATOM 2706 O O . GLU A 1 319 ? 15.532 -1.261 -23.713 1.00 91.81 319 GLU A O 1
ATOM 2711 N N . ALA A 1 320 ? 14.432 -0.919 -21.785 1.00 92.00 320 ALA A N 1
ATOM 2712 C CA . ALA A 1 320 ? 14.644 0.523 -21.755 1.00 92.00 320 ALA A CA 1
ATOM 2713 C C . ALA A 1 320 ? 16.135 0.879 -21.620 1.00 92.00 320 ALA A C 1
ATOM 2715 O O . ALA A 1 320 ? 16.639 1.679 -22.407 1.00 92.00 320 ALA A O 1
ATOM 2716 N N . GLU A 1 321 ? 16.863 0.234 -20.701 1.00 91.88 321 GLU A N 1
ATOM 2717 C CA . GLU A 1 321 ? 18.305 0.445 -20.508 1.00 91.88 321 GLU A CA 1
ATOM 2718 C C . GLU A 1 321 ? 19.082 0.138 -21.790 1.00 91.88 321 GLU A C 1
ATOM 2720 O O . GLU A 1 321 ? 19.931 0.924 -22.214 1.00 91.88 321 GLU A O 1
ATOM 2725 N N . PHE A 1 322 ? 18.753 -0.977 -22.452 1.00 94.56 322 PHE A N 1
ATOM 2726 C CA . PHE A 1 322 ? 19.326 -1.334 -23.744 1.00 94.56 322 PHE A CA 1
ATOM 2727 C C . PHE A 1 322 ? 19.123 -0.222 -24.779 1.00 94.56 322 PHE A C 1
ATOM 2729 O O . PHE A 1 322 ? 20.091 0.209 -25.408 1.00 94.56 322 PHE A O 1
ATOM 2736 N N . ARG A 1 323 ? 17.884 0.260 -24.949 1.00 93.38 323 ARG A N 1
ATOM 2737 C CA . ARG A 1 323 ? 17.558 1.309 -25.929 1.00 93.38 323 ARG A CA 1
ATOM 2738 C C . ARG A 1 323 ? 18.319 2.602 -25.639 1.00 93.38 323 ARG A C 1
ATOM 2740 O O . ARG A 1 323 ? 18.874 3.188 -26.564 1.00 93.38 323 ARG A O 1
ATOM 2747 N N . THR A 1 324 ? 18.391 3.018 -24.376 1.00 92.00 324 THR A N 1
ATOM 2748 C CA . THR A 1 324 ? 19.123 4.224 -23.963 1.00 92.00 324 THR A CA 1
ATOM 2749 C C . THR A 1 324 ? 20.627 4.099 -24.214 1.00 92.00 324 THR A C 1
ATOM 2751 O O . THR A 1 324 ? 21.254 5.043 -24.694 1.00 92.00 324 THR A O 1
ATOM 2754 N N . LEU A 1 325 ? 21.222 2.938 -23.927 1.00 92.38 325 LEU A N 1
ATOM 2755 C CA . LEU A 1 325 ? 22.655 2.699 -24.115 1.00 92.38 325 LEU A CA 1
ATOM 2756 C C . LEU A 1 325 ? 23.050 2.553 -25.588 1.00 92.38 325 LEU A C 1
ATOM 2758 O O . LEU A 1 325 ? 24.133 2.991 -25.967 1.00 92.38 325 LEU A O 1
ATOM 2762 N N . LEU A 1 326 ? 22.190 1.953 -26.416 1.00 92.06 326 LEU A N 1
ATOM 2763 C CA . LEU A 1 326 ? 22.496 1.635 -27.815 1.00 92.06 326 LEU A CA 1
ATOM 2764 C C . LEU A 1 326 ? 22.849 2.875 -28.649 1.00 92.06 326 LEU A C 1
ATOM 2766 O O . LEU A 1 326 ? 23.688 2.791 -29.545 1.00 92.06 326 LEU A O 1
ATOM 2770 N N . PHE A 1 327 ? 22.205 4.006 -28.359 1.00 85.88 327 PHE A N 1
ATOM 2771 C CA . PHE A 1 327 ? 22.406 5.271 -29.073 1.00 85.88 327 PHE A CA 1
ATOM 2772 C C . PHE A 1 327 ? 23.371 6.224 -28.363 1.00 85.88 327 PHE A C 1
ATOM 2774 O O . PHE A 1 327 ? 23.609 7.330 -28.847 1.00 85.88 327 PHE A O 1
ATOM 2781 N N . ARG A 1 328 ? 23.932 5.819 -27.221 1.00 85.81 328 ARG A N 1
ATOM 2782 C CA . ARG A 1 328 ? 24.854 6.649 -26.452 1.00 85.81 328 ARG A CA 1
ATOM 2783 C C . ARG A 1 328 ? 26.294 6.368 -26.864 1.00 85.81 328 ARG A C 1
ATOM 2785 O O . ARG A 1 328 ? 26.741 5.222 -26.887 1.00 85.81 328 ARG A O 1
ATOM 2792 N N . GLU A 1 329 ? 27.034 7.430 -27.166 1.00 83.25 329 GLU A N 1
ATOM 2793 C CA . GLU A 1 329 ? 28.423 7.318 -27.610 1.00 83.25 329 GLU A CA 1
ATOM 2794 C C . GLU A 1 329 ? 29.290 6.564 -26.590 1.00 83.25 329 GLU A C 1
ATOM 2796 O O . GLU A 1 329 ? 29.243 6.826 -25.387 1.00 83.25 329 GLU A O 1
ATOM 2801 N N . GLY A 1 330 ? 30.071 5.595 -27.080 1.00 85.62 330 GLY A N 1
ATOM 2802 C CA . GLY A 1 330 ? 30.990 4.793 -26.264 1.00 85.62 330 GLY A CA 1
ATOM 2803 C C . GLY A 1 330 ? 30.325 3.792 -25.309 1.00 85.62 330 GLY A C 1
ATOM 2804 O O . GLY A 1 330 ? 31.012 3.232 -24.458 1.00 85.62 330 GLY A O 1
ATOM 2805 N N . LYS A 1 331 ? 29.007 3.566 -25.415 1.00 90.50 331 LYS A N 1
ATOM 2806 C CA . LYS A 1 331 ? 28.239 2.691 -24.508 1.00 90.50 331 LYS A CA 1
ATOM 2807 C C . LYS A 1 331 ? 27.688 1.422 -25.160 1.00 90.50 331 LYS A C 1
ATOM 2809 O O . LYS A 1 331 ? 26.975 0.651 -24.518 1.00 90.50 331 LYS A O 1
ATOM 2814 N N . THR A 1 332 ? 28.063 1.154 -26.405 1.00 92.12 332 THR A N 1
ATOM 2815 C CA . THR A 1 332 ? 27.589 0.002 -27.179 1.00 92.12 332 THR A CA 1
ATOM 2816 C C . THR A 1 332 ? 27.925 -1.347 -26.519 1.00 92.12 332 THR A C 1
ATOM 2818 O O . THR A 1 332 ? 27.118 -2.274 -26.563 1.00 92.12 332 THR A O 1
ATOM 2821 N N . GLU A 1 333 ? 29.062 -1.473 -25.832 1.00 94.25 333 GLU A N 1
ATOM 2822 C CA . GLU A 1 333 ? 29.432 -2.662 -25.052 1.00 94.25 333 GLU A CA 1
ATOM 2823 C C . GLU A 1 333 ? 28.506 -2.894 -23.852 1.00 94.25 333 GLU A C 1
ATOM 2825 O O . GLU A 1 333 ? 28.185 -4.037 -23.527 1.00 94.25 333 GLU A O 1
ATOM 2830 N N . GLU A 1 334 ? 28.064 -1.828 -23.182 1.00 93.06 334 GLU A N 1
ATOM 2831 C CA . GLU A 1 334 ? 27.081 -1.924 -22.097 1.00 93.06 334 GLU A CA 1
ATOM 2832 C C . GLU A 1 334 ? 25.702 -2.295 -22.659 1.00 93.06 334 GLU A C 1
ATOM 2834 O O . GLU A 1 334 ? 25.030 -3.160 -22.095 1.00 93.06 334 GLU A O 1
ATOM 2839 N N . ALA A 1 335 ? 25.324 -1.744 -23.819 1.00 95.31 335 ALA A N 1
ATOM 2840 C CA . ALA A 1 335 ? 24.118 -2.158 -24.536 1.00 95.31 335 ALA A CA 1
ATOM 2841 C C . ALA A 1 335 ? 24.165 -3.656 -24.893 1.00 95.31 335 ALA A C 1
ATOM 2843 O O . ALA A 1 335 ? 23.186 -4.374 -24.695 1.00 95.31 335 ALA A O 1
ATOM 2844 N N . LEU A 1 336 ? 25.315 -4.172 -25.344 1.00 96.88 336 LEU A N 1
ATOM 2845 C CA . LEU A 1 336 ? 25.486 -5.603 -25.601 1.00 96.88 336 LEU A CA 1
ATOM 2846 C C . LEU A 1 336 ? 25.256 -6.441 -24.335 1.00 96.88 336 LEU 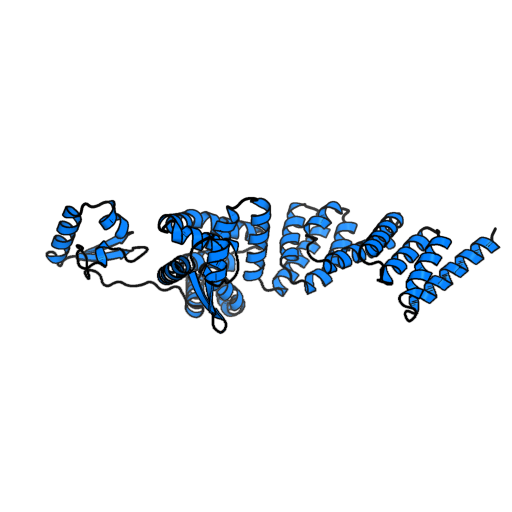A C 1
ATOM 2848 O O . LEU A 1 336 ? 24.539 -7.439 -24.396 1.00 96.88 336 LEU A O 1
ATOM 2852 N N . LYS A 1 337 ? 25.805 -6.027 -23.184 1.00 95.94 337 LYS A N 1
ATOM 2853 C CA . LYS A 1 337 ? 25.567 -6.717 -21.902 1.00 95.94 337 LYS A CA 1
ATOM 2854 C C . LYS A 1 337 ? 24.079 -6.757 -21.553 1.00 95.94 337 LYS A C 1
ATOM 2856 O O . LYS A 1 337 ? 23.577 -7.821 -21.195 1.00 95.94 337 LYS A O 1
ATOM 2861 N N . LYS A 1 338 ? 23.358 -5.644 -21.731 1.00 94.69 338 LYS A N 1
ATOM 2862 C CA . LYS A 1 338 ? 21.905 -5.592 -21.504 1.00 94.69 338 LYS A CA 1
ATOM 2863 C C . LYS A 1 338 ? 21.134 -6.503 -22.455 1.00 94.69 338 LYS A C 1
ATOM 2865 O O . LYS A 1 338 ? 20.280 -7.258 -22.002 1.00 94.69 338 LYS A O 1
ATOM 2870 N N . ALA A 1 339 ? 21.490 -6.550 -23.737 1.00 95.69 339 ALA A N 1
ATOM 2871 C CA . ALA A 1 339 ? 20.887 -7.500 -24.673 1.00 95.69 339 ALA A CA 1
ATOM 2872 C C . ALA A 1 339 ? 21.126 -8.970 -24.264 1.00 95.69 339 ALA A C 1
ATOM 2874 O O . ALA A 1 339 ? 20.243 -9.816 -24.404 1.00 95.69 339 ALA A O 1
ATOM 2875 N N . GLU A 1 340 ? 22.295 -9.296 -23.711 1.00 97.06 340 GLU A N 1
ATOM 2876 C CA . GLU A 1 340 ? 22.572 -10.634 -23.176 1.00 97.06 340 GLU A CA 1
ATOM 2877 C C . GLU A 1 340 ? 21.781 -10.942 -21.900 1.00 97.06 340 GLU A C 1
ATOM 2879 O O . GLU A 1 340 ? 21.343 -12.080 -21.714 1.00 97.06 340 GLU A O 1
ATOM 2884 N N . GLU A 1 341 ? 21.547 -9.949 -21.042 1.00 94.12 341 GLU A N 1
ATOM 2885 C CA . GLU A 1 341 ? 20.627 -10.063 -19.905 1.00 94.12 341 GLU A CA 1
ATOM 2886 C C . GLU A 1 341 ? 19.188 -10.344 -20.368 1.00 94.12 341 GLU A C 1
ATOM 2888 O O . GLU A 1 341 ? 18.549 -11.244 -19.818 1.00 94.12 341 GLU A O 1
ATOM 2893 N N . MET A 1 342 ? 18.709 -9.679 -21.428 1.00 94.06 342 MET A N 1
ATOM 2894 C CA . MET A 1 342 ? 17.392 -9.957 -22.028 1.00 94.06 342 MET A CA 1
ATOM 2895 C C . MET A 1 342 ? 17.281 -11.413 -22.510 1.00 94.06 342 MET A C 1
ATOM 2897 O O . MET A 1 342 ? 16.266 -12.068 -22.278 1.00 94.06 342 MET A O 1
ATOM 2901 N N . ILE A 1 343 ? 18.333 -11.957 -23.136 1.00 95.62 343 ILE A N 1
ATOM 2902 C CA . ILE A 1 343 ? 18.367 -13.361 -23.591 1.00 95.62 343 ILE A CA 1
ATOM 2903 C C . ILE A 1 343 ? 18.364 -14.332 -22.403 1.00 95.62 343 ILE A C 1
ATOM 2905 O O . ILE A 1 343 ? 17.722 -15.382 -22.463 1.00 95.62 343 ILE A O 1
ATOM 2909 N N . LYS A 1 344 ? 19.074 -14.007 -21.314 1.00 94.19 344 LYS A N 1
ATOM 2910 C CA . LYS A 1 344 ? 19.056 -14.821 -20.087 1.00 94.19 344 LYS A CA 1
ATOM 2911 C C . LYS A 1 344 ? 17.668 -14.842 -19.446 1.00 94.19 344 LYS A C 1
ATOM 2913 O O . LYS A 1 344 ? 17.286 -15.872 -18.895 1.00 94.19 344 LYS A O 1
ATOM 2918 N N . LEU A 1 345 ? 16.932 -13.730 -19.514 1.00 90.31 345 LEU A N 1
ATOM 2919 C CA . LEU A 1 345 ? 15.579 -13.616 -18.969 1.00 90.31 345 LEU A CA 1
ATOM 2920 C C . LEU A 1 345 ? 14.545 -14.372 -19.811 1.00 90.31 345 LEU A C 1
ATOM 2922 O O . LEU A 1 345 ? 13.668 -15.044 -19.258 1.00 90.31 345 LEU A O 1
ATOM 2926 N N . ASP A 1 346 ? 14.648 -14.270 -21.137 1.00 90.25 346 ASP A N 1
ATOM 2927 C CA . ASP A 1 346 ? 13.844 -15.055 -22.065 1.00 90.25 346 ASP A CA 1
ATOM 2928 C C . ASP A 1 346 ? 14.572 -15.292 -23.396 1.00 90.25 346 ASP A C 1
ATOM 2930 O O . ASP A 1 346 ? 14.642 -14.433 -24.278 1.00 90.25 346 ASP A O 1
ATOM 2934 N N . LYS A 1 347 ? 15.081 -16.516 -23.562 1.00 93.38 347 LYS A N 1
ATOM 2935 C CA . LYS A 1 347 ? 15.774 -16.952 -24.783 1.00 93.38 347 LYS A CA 1
ATOM 2936 C C . LYS A 1 347 ? 14.840 -17.181 -25.972 1.00 93.38 347 LYS A C 1
ATOM 2938 O O . LYS A 1 347 ? 15.334 -17.328 -27.090 1.00 93.38 347 LYS A O 1
ATOM 2943 N N . SER A 1 348 ? 13.535 -17.297 -25.727 1.00 94.12 348 SER A N 1
ATOM 2944 C CA . SER A 1 348 ? 12.520 -17.528 -26.756 1.00 94.12 348 SER A CA 1
ATOM 2945 C C . SER A 1 348 ? 11.977 -16.229 -27.341 1.00 94.12 348 SER A C 1
ATOM 2947 O O . SER A 1 348 ? 11.398 -16.262 -28.422 1.00 94.12 348 SER A O 1
ATOM 2949 N N . LYS A 1 349 ? 12.225 -15.082 -26.688 1.00 94.00 349 LYS A N 1
ATOM 2950 C CA . LYS A 1 349 ? 11.844 -13.764 -27.196 1.00 94.00 349 LYS A CA 1
ATOM 2951 C C . LYS A 1 349 ? 12.741 -13.379 -28.387 1.00 94.00 349 LYS A C 1
ATOM 2953 O O . LYS A 1 349 ? 13.941 -13.153 -28.199 1.00 94.00 349 LYS A O 1
ATOM 2958 N N . PRO A 1 350 ? 12.191 -13.234 -29.609 1.00 95.19 350 PRO A N 1
ATOM 2959 C CA . PRO A 1 350 ? 12.978 -12.864 -30.788 1.00 95.19 350 PRO A CA 1
ATOM 2960 C C . PRO A 1 350 ? 13.674 -11.506 -30.633 1.00 95.19 350 PRO A C 1
ATOM 2962 O O . PRO A 1 350 ? 14.809 -11.322 -31.074 1.00 95.19 350 PRO A O 1
ATOM 2965 N N . LEU A 1 351 ? 13.005 -10.567 -29.951 1.00 93.81 351 LEU A N 1
ATOM 2966 C CA . LEU A 1 351 ? 13.493 -9.205 -29.747 1.00 93.81 351 LEU A CA 1
ATOM 2967 C C . LEU A 1 351 ? 14.815 -9.162 -28.964 1.00 93.81 351 LEU A C 1
ATOM 2969 O O . LEU A 1 351 ? 15.664 -8.333 -29.263 1.00 93.81 351 LEU A O 1
ATOM 2973 N N . SER A 1 352 ? 15.043 -10.084 -28.026 1.00 95.19 352 SER A N 1
ATOM 2974 C CA . SER A 1 352 ? 16.295 -10.150 -27.256 1.00 95.19 352 SER A CA 1
ATOM 2975 C C . SER A 1 352 ? 17.501 -10.474 -28.150 1.00 95.19 352 SER A C 1
ATOM 2977 O O . SER A 1 352 ? 18.563 -9.859 -28.042 1.00 95.19 352 SER A O 1
ATOM 2979 N N . TRP A 1 353 ? 17.328 -11.410 -29.090 1.00 97.31 353 TRP A N 1
ATOM 2980 C CA . TRP A 1 353 ? 18.350 -11.762 -30.082 1.00 97.31 353 TRP A CA 1
ATOM 2981 C C . TRP A 1 353 ? 18.572 -10.647 -31.098 1.00 97.31 353 TRP A C 1
ATOM 2983 O O . TRP A 1 353 ? 19.707 -10.361 -31.476 1.00 97.31 353 TRP A O 1
ATOM 2993 N N . PHE A 1 354 ? 17.493 -9.981 -31.495 1.00 96.19 354 PHE A N 1
ATOM 2994 C CA . PHE A 1 354 ? 17.554 -8.813 -32.356 1.00 96.19 354 PHE A CA 1
ATOM 2995 C C . PHE A 1 354 ? 18.351 -7.663 -31.719 1.00 96.19 354 PHE A C 1
ATOM 2997 O O . PHE A 1 354 ? 19.268 -7.136 -32.348 1.00 96.19 354 PHE A O 1
ATOM 3004 N N . SER A 1 355 ? 18.080 -7.336 -30.452 1.00 96.12 355 SER A N 1
ATOM 3005 C CA . SER A 1 355 ? 18.831 -6.340 -29.677 1.00 96.12 355 SER A CA 1
ATOM 3006 C C . SER A 1 355 ? 20.324 -6.673 -29.602 1.00 96.12 355 SER A C 1
ATOM 3008 O O . SER A 1 355 ? 21.170 -5.798 -29.802 1.00 96.12 355 SER A O 1
ATOM 3010 N N . LYS A 1 356 ? 20.673 -7.954 -29.412 1.00 97.12 356 LYS A N 1
ATOM 3011 C CA . LYS A 1 356 ? 22.071 -8.412 -29.447 1.00 97.12 356 LYS A CA 1
ATOM 3012 C C . LYS A 1 356 ? 22.712 -8.175 -30.819 1.00 97.12 356 LYS A C 1
ATOM 3014 O O . LYS A 1 356 ? 23.844 -7.699 -30.884 1.00 97.12 356 LYS A O 1
ATOM 3019 N N . GLY A 1 357 ? 21.990 -8.469 -31.902 1.00 96.38 357 GLY A N 1
ATOM 3020 C CA . 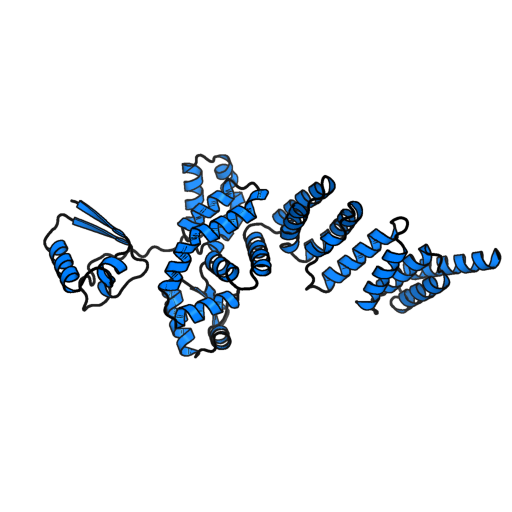GLY A 1 357 ? 22.445 -8.214 -33.270 1.00 96.38 357 GLY A CA 1
ATOM 3021 C C . GLY A 1 357 ? 22.718 -6.733 -33.540 1.00 96.38 357 GLY A C 1
ATOM 3022 O O . GLY A 1 357 ? 23.760 -6.400 -34.102 1.00 96.38 357 GLY A O 1
ATOM 3023 N N . LEU A 1 358 ? 21.834 -5.842 -33.079 1.00 95.69 358 LEU A N 1
ATOM 3024 C CA . LEU A 1 358 ? 22.016 -4.391 -33.200 1.00 95.69 358 LEU A CA 1
ATOM 3025 C C . LEU A 1 358 ? 23.278 -3.910 -32.477 1.00 95.69 358 LEU A C 1
ATOM 3027 O O . LEU A 1 358 ? 24.101 -3.220 -33.080 1.00 95.69 358 LEU A O 1
ATOM 3031 N N . ALA A 1 359 ? 23.467 -4.312 -31.217 1.00 96.12 359 ALA A N 1
ATOM 3032 C CA . ALA A 1 359 ? 24.653 -3.930 -30.455 1.00 96.12 359 ALA A CA 1
ATOM 3033 C C . ALA A 1 359 ? 25.942 -4.442 -31.118 1.00 96.12 359 ALA A C 1
ATOM 3035 O O . ALA A 1 359 ? 26.871 -3.669 -31.330 1.00 96.12 359 ALA A O 1
ATOM 3036 N N . LEU A 1 360 ? 25.992 -5.716 -31.524 1.00 96.19 360 LEU A N 1
ATOM 3037 C CA . LEU A 1 360 ? 27.160 -6.291 -32.205 1.00 96.19 360 LEU A CA 1
ATOM 3038 C C . LEU A 1 360 ? 27.454 -5.615 -33.551 1.00 96.19 360 LEU A C 1
ATOM 3040 O O . LEU A 1 360 ? 28.619 -5.409 -33.889 1.00 96.19 360 LEU A O 1
ATOM 3044 N N . GLY A 1 361 ? 26.414 -5.241 -34.300 1.00 93.88 361 GLY A N 1
ATOM 3045 C CA . GLY A 1 361 ? 26.544 -4.490 -35.547 1.00 93.88 361 GLY A CA 1
ATOM 3046 C C . GLY A 1 361 ? 27.181 -3.116 -35.329 1.00 93.88 361 GLY A C 1
ATOM 3047 O O . GLY A 1 361 ? 28.111 -2.762 -36.052 1.00 93.88 361 GLY A O 1
ATOM 3048 N N . ASN A 1 362 ? 26.752 -2.389 -34.292 1.00 92.81 362 ASN A N 1
ATOM 3049 C CA . ASN A 1 362 ? 27.343 -1.102 -33.906 1.00 92.81 362 ASN A CA 1
ATOM 3050 C C . ASN A 1 362 ? 28.804 -1.239 -33.436 1.00 92.81 362 ASN A C 1
ATOM 3052 O O . ASN A 1 362 ? 29.589 -0.313 -33.613 1.00 92.81 362 ASN A O 1
ATOM 3056 N N . LEU A 1 363 ? 29.186 -2.400 -32.892 1.00 93.62 363 LEU A N 1
ATOM 3057 C CA . LEU A 1 363 ? 30.575 -2.738 -32.543 1.00 93.62 363 LEU A CA 1
ATOM 3058 C C . LEU A 1 363 ? 31.428 -3.195 -33.738 1.00 93.62 363 LEU A C 1
ATOM 3060 O O . LEU A 1 363 ? 32.608 -3.497 -33.569 1.00 93.62 363 LEU A O 1
ATOM 3064 N N . GLY A 1 364 ? 30.848 -3.323 -34.934 1.00 92.31 364 GLY A N 1
ATOM 3065 C CA . GLY A 1 364 ? 31.536 -3.869 -36.108 1.00 92.31 364 GLY A CA 1
ATOM 3066 C C . GLY A 1 364 ? 31.805 -5.380 -36.044 1.00 92.31 364 GLY A C 1
ATOM 3067 O O . GLY A 1 364 ? 32.534 -5.910 -36.884 1.00 92.31 364 GLY A O 1
ATOM 3068 N N . ARG A 1 365 ? 31.212 -6.094 -35.077 1.00 95.81 365 ARG A N 1
ATOM 3069 C CA . ARG A 1 365 ? 31.292 -7.558 -34.911 1.00 95.81 365 ARG A CA 1
ATOM 3070 C C . ARG A 1 365 ? 30.240 -8.237 -35.791 1.00 95.81 365 ARG A C 1
ATOM 3072 O O . ARG A 1 365 ? 29.305 -8.874 -35.304 1.00 95.81 365 ARG A O 1
ATOM 3079 N N . TYR A 1 366 ? 30.355 -8.027 -37.101 1.00 95.50 366 TYR A N 1
ATOM 3080 C CA . TYR A 1 366 ? 29.304 -8.337 -38.071 1.00 95.50 366 TYR A CA 1
ATOM 3081 C C . TYR A 1 366 ? 28.953 -9.827 -38.149 1.00 95.50 366 TYR A C 1
ATOM 3083 O O . TYR A 1 366 ? 27.784 -10.172 -38.292 1.00 95.50 366 TYR A O 1
ATOM 3091 N N . GLU A 1 367 ? 29.932 -10.717 -38.012 1.00 95.44 367 GLU A N 1
ATOM 3092 C CA . GLU A 1 367 ? 29.727 -12.164 -38.080 1.00 95.44 367 GLU A CA 1
ATOM 3093 C C . GLU A 1 367 ? 28.871 -12.663 -36.898 1.00 95.44 367 GLU A C 1
ATOM 3095 O O . GLU A 1 367 ? 27.942 -13.454 -37.069 1.00 95.44 367 GLU A O 1
ATOM 3100 N N . GLU A 1 368 ? 29.113 -12.133 -35.698 1.00 97.00 368 GLU A N 1
ATOM 3101 C CA . GLU A 1 368 ? 28.306 -12.438 -34.512 1.00 97.00 368 GLU A CA 1
ATOM 3102 C C . GLU A 1 368 ? 26.931 -11.758 -34.568 1.00 97.00 368 GLU A C 1
ATOM 3104 O O . GLU A 1 368 ? 25.925 -12.352 -34.166 1.00 97.00 368 GLU A O 1
ATOM 3109 N N . ALA A 1 369 ? 26.864 -10.533 -35.103 1.00 96.75 369 ALA A N 1
ATOM 3110 C CA . ALA A 1 369 ? 25.604 -9.830 -35.335 1.00 96.75 369 ALA A CA 1
ATOM 3111 C C . ALA A 1 369 ? 24.692 -10.626 -36.279 1.00 96.75 369 ALA A C 1
ATOM 3113 O O . ALA A 1 369 ? 23.495 -10.774 -36.028 1.00 96.75 369 ALA A O 1
ATOM 3114 N N . LEU A 1 370 ? 25.272 -11.204 -37.334 1.00 96.94 370 LEU A N 1
ATOM 3115 C CA . LEU A 1 370 ? 24.564 -12.040 -38.291 1.00 96.94 370 LEU A CA 1
ATOM 3116 C C . LEU A 1 370 ? 23.982 -13.303 -37.640 1.00 96.94 370 LEU A C 1
ATOM 3118 O O . LEU A 1 370 ? 22.841 -13.678 -37.931 1.00 96.94 370 LEU A O 1
ATOM 3122 N N . ALA A 1 371 ? 24.739 -13.949 -36.750 1.00 96.94 371 ALA A N 1
ATOM 3123 C CA . ALA A 1 371 ? 24.258 -15.102 -35.995 1.00 96.94 371 ALA A CA 1
ATOM 3124 C C . ALA A 1 371 ? 23.069 -14.726 -35.094 1.00 96.94 371 ALA A C 1
ATOM 3126 O O . ALA A 1 371 ? 22.054 -15.426 -35.079 1.00 96.94 371 ALA A O 1
ATOM 3127 N N . ALA A 1 372 ? 23.151 -13.584 -34.406 1.00 96.50 372 ALA A N 1
ATOM 3128 C CA . ALA A 1 372 ? 22.078 -13.090 -33.547 1.00 96.50 372 ALA A CA 1
ATOM 3129 C C . ALA A 1 372 ? 20.803 -12.745 -34.341 1.00 96.50 372 ALA A C 1
ATOM 3131 O O . ALA A 1 372 ? 19.716 -13.206 -33.987 1.00 96.50 372 ALA A O 1
ATOM 3132 N N . PHE A 1 373 ? 20.921 -12.029 -35.466 1.00 97.31 373 PHE A N 1
ATOM 3133 C CA . PHE A 1 373 ? 19.772 -11.748 -36.336 1.00 97.31 373 PHE A CA 1
ATOM 3134 C C . PHE A 1 373 ? 19.183 -13.010 -36.966 1.00 97.31 373 PHE A C 1
ATOM 3136 O O . PHE A 1 373 ? 17.966 -13.123 -37.085 1.00 97.31 373 PHE A O 1
ATOM 3143 N N . SER A 1 374 ? 20.015 -13.992 -37.320 1.00 97.06 374 SER A N 1
ATOM 3144 C CA . SER A 1 374 ? 19.527 -15.284 -37.814 1.00 97.06 374 SER A CA 1
ATOM 3145 C C . SER A 1 374 ? 18.687 -16.009 -36.768 1.00 97.06 374 SER A C 1
ATOM 3147 O O . SER A 1 374 ? 17.657 -16.579 -37.119 1.00 97.06 374 SER A O 1
ATOM 3149 N N . LYS A 1 375 ? 19.073 -15.931 -35.489 1.00 97.44 375 LYS A N 1
ATOM 3150 C CA . LYS A 1 375 ? 18.278 -16.499 -34.400 1.00 97.44 375 LYS A CA 1
ATOM 3151 C C . LYS A 1 375 ? 16.962 -15.751 -34.184 1.00 97.44 375 LYS A C 1
ATOM 3153 O O . LYS A 1 375 ? 15.939 -16.395 -33.980 1.00 97.44 375 LYS A O 1
ATOM 3158 N N . ALA A 1 376 ? 16.961 -14.420 -34.280 1.00 96.56 376 ALA A N 1
ATOM 3159 C CA . ALA A 1 376 ? 15.730 -13.628 -34.214 1.00 96.56 376 ALA A CA 1
ATOM 3160 C C . ALA A 1 376 ? 14.744 -14.006 -35.338 1.00 96.56 376 ALA A C 1
ATOM 3162 O O . ALA A 1 376 ? 13.562 -14.205 -35.076 1.00 96.56 376 ALA A O 1
ATOM 3163 N N . VAL A 1 377 ? 15.248 -14.181 -36.566 1.00 97.06 377 VAL A N 1
ATOM 3164 C CA . VAL A 1 377 ? 14.470 -14.647 -37.726 1.00 97.06 377 VAL A CA 1
ATOM 3165 C C . VAL A 1 377 ? 13.934 -16.069 -37.537 1.00 97.06 377 VAL A C 1
ATOM 3167 O O . VAL A 1 377 ? 12.798 -16.337 -37.899 1.00 97.06 377 VAL A O 1
ATOM 3170 N N . GLU A 1 378 ? 14.724 -16.987 -36.976 1.00 97.12 378 GLU A N 1
ATOM 3171 C CA . GLU A 1 378 ? 14.268 -18.359 -36.699 1.00 97.12 378 GLU A CA 1
ATOM 3172 C C . GLU A 1 378 ? 13.085 -18.377 -35.720 1.00 97.12 378 GLU A C 1
ATOM 3174 O O . GLU A 1 378 ? 12.159 -19.166 -35.881 1.00 97.12 378 GLU A O 1
ATOM 3179 N N . LEU A 1 379 ? 13.119 -17.501 -34.712 1.00 96.25 379 LEU A N 1
ATOM 3180 C CA . LEU A 1 379 ? 12.090 -17.427 -33.676 1.00 96.25 379 LEU A CA 1
ATOM 3181 C C . LEU A 1 379 ? 10.821 -16.691 -34.133 1.00 96.25 379 LEU A C 1
ATOM 3183 O O . LEU A 1 379 ? 9.751 -16.971 -33.602 1.00 96.25 379 LEU A O 1
ATOM 3187 N N . ALA A 1 380 ? 10.939 -15.754 -35.076 1.00 95.62 380 ALA A N 1
ATOM 3188 C CA . ALA A 1 380 ? 9.821 -14.986 -35.625 1.00 95.62 380 ALA A CA 1
ATOM 3189 C C . ALA A 1 380 ? 10.081 -14.628 -37.103 1.00 95.62 380 ALA A C 1
ATOM 3191 O O . ALA A 1 380 ? 10.497 -13.504 -37.421 1.00 95.62 380 ALA A O 1
ATOM 3192 N N . PRO A 1 381 ? 9.886 -15.591 -38.022 1.00 95.50 381 PRO A N 1
ATOM 3193 C CA . PRO A 1 381 ? 10.185 -15.419 -39.444 1.00 95.50 381 PRO A CA 1
ATOM 3194 C C . PRO A 1 381 ? 9.286 -14.392 -40.139 1.00 95.50 381 PRO A C 1
ATOM 3196 O O . PRO A 1 381 ? 9.659 -13.865 -41.186 1.00 95.50 381 PRO A O 1
ATOM 3199 N N . GLU A 1 382 ? 8.123 -14.087 -39.571 1.00 95.94 382 GLU A N 1
ATOM 3200 C CA . GLU A 1 382 ? 7.164 -13.102 -40.072 1.00 95.94 382 GLU A CA 1
ATOM 3201 C C . GLU A 1 382 ? 7.618 -11.646 -39.879 1.00 95.94 382 GLU A C 1
ATOM 3203 O O . GLU A 1 382 ? 7.112 -10.737 -40.541 1.00 95.94 382 GLU A O 1
ATOM 3208 N N . GLN A 1 383 ? 8.601 -11.403 -39.009 1.00 94.69 383 GLN A N 1
ATOM 3209 C CA . GLN A 1 383 ? 9.055 -10.058 -38.672 1.00 94.69 383 GLN A CA 1
ATOM 3210 C C . GLN A 1 383 ? 10.031 -9.519 -39.727 1.00 94.69 383 GLN A C 1
ATOM 3212 O O . GLN A 1 383 ? 11.248 -9.695 -39.651 1.00 94.69 383 GLN A O 1
ATOM 3217 N N . ALA A 1 384 ? 9.494 -8.795 -40.713 1.00 93.31 384 ALA A N 1
ATOM 3218 C CA . ALA A 1 384 ? 10.245 -8.268 -41.859 1.00 93.31 384 ALA A CA 1
ATOM 3219 C C . ALA A 1 384 ? 11.495 -7.441 -41.482 1.00 93.31 384 ALA A C 1
ATOM 3221 O O . ALA A 1 384 ? 12.518 -7.505 -42.167 1.00 93.31 384 ALA A O 1
ATOM 3222 N N . HIS A 1 385 ? 11.449 -6.695 -40.373 1.00 91.69 385 HIS A N 1
ATOM 3223 C CA . HIS A 1 385 ? 12.578 -5.879 -39.916 1.00 91.69 385 HIS A CA 1
ATOM 3224 C C . HIS A 1 385 ? 13.800 -6.714 -39.489 1.00 91.69 385 HIS A C 1
ATOM 3226 O O . HIS A 1 385 ? 14.932 -6.247 -39.632 1.00 91.69 385 HIS A O 1
ATOM 3232 N N . PHE A 1 386 ? 13.609 -7.961 -39.038 1.00 93.25 386 PHE A N 1
ATOM 3233 C CA . PHE A 1 386 ? 14.717 -8.868 -38.719 1.00 93.25 386 PHE A CA 1
ATOM 3234 C C . PHE A 1 386 ? 15.468 -9.300 -39.981 1.00 93.25 386 PHE A C 1
ATOM 3236 O O . PHE A 1 386 ? 16.699 -9.280 -40.008 1.00 93.25 386 PHE A O 1
ATOM 3243 N N . TRP A 1 387 ? 14.737 -9.621 -41.051 1.00 94.75 387 TRP A N 1
ATOM 3244 C CA . TRP A 1 387 ? 15.317 -9.963 -42.351 1.00 94.75 387 TRP A CA 1
ATOM 3245 C C . TRP A 1 387 ? 16.064 -8.794 -42.981 1.00 94.75 387 TRP A C 1
ATOM 3247 O O . TRP A 1 387 ? 17.174 -8.976 -43.480 1.00 94.75 387 TRP A O 1
ATOM 3257 N N . TYR A 1 388 ? 15.480 -7.595 -42.920 1.00 94.94 388 TYR A N 1
ATOM 3258 C CA . TYR A 1 388 ? 16.109 -6.383 -43.434 1.00 94.94 388 TYR A CA 1
ATOM 3259 C C . TYR A 1 388 ? 17.480 -6.142 -42.787 1.00 94.94 388 TYR A C 1
ATOM 3261 O O . TYR A 1 388 ? 18.482 -5.992 -43.488 1.00 94.94 388 TYR A O 1
ATOM 3269 N N . LEU A 1 389 ? 17.554 -6.181 -41.452 1.00 93.06 389 LEU A N 1
ATOM 3270 C CA . LEU A 1 389 ? 18.813 -5.956 -40.740 1.00 93.06 389 LEU A CA 1
ATOM 3271 C C . LEU A 1 389 ? 19.806 -7.104 -40.921 1.00 93.06 389 LEU A C 1
ATOM 3273 O O . LEU A 1 389 ? 20.996 -6.848 -41.103 1.00 93.06 389 LEU A O 1
ATOM 3277 N N . LYS A 1 390 ? 19.336 -8.354 -40.992 1.00 93.56 390 LYS A N 1
ATOM 3278 C CA . LYS A 1 390 ? 20.175 -9.494 -41.381 1.00 93.56 390 LYS A CA 1
ATOM 3279 C C . LYS A 1 390 ? 20.832 -9.268 -42.752 1.00 93.56 390 LYS A C 1
ATOM 3281 O O . LYS A 1 390 ? 22.039 -9.457 -42.892 1.00 93.56 390 LYS A O 1
ATOM 3286 N N . GLY A 1 391 ? 20.057 -8.833 -43.748 1.00 94.81 391 GLY A N 1
ATOM 3287 C CA . GLY A 1 391 ? 20.552 -8.513 -45.090 1.00 94.81 391 GLY A CA 1
ATOM 3288 C C . GLY A 1 391 ? 21.551 -7.352 -45.097 1.00 94.81 391 GLY A C 1
ATOM 3289 O O . GLY A 1 391 ? 22.594 -7.439 -45.744 1.00 94.81 391 GLY A O 1
ATOM 3290 N N . ALA A 1 392 ? 21.288 -6.299 -44.318 1.00 94.19 392 ALA A N 1
ATOM 3291 C CA . ALA A 1 392 ? 22.204 -5.169 -44.173 1.00 94.19 392 ALA A CA 1
ATOM 3292 C C . ALA A 1 392 ? 23.563 -5.589 -43.582 1.00 94.19 392 ALA A C 1
ATOM 3294 O O . ALA A 1 392 ? 24.607 -5.145 -44.063 1.00 94.19 392 ALA A O 1
ATOM 3295 N N . ILE A 1 393 ? 23.570 -6.476 -42.580 1.00 94.12 393 ILE A N 1
ATOM 3296 C CA . ILE A 1 393 ? 24.811 -7.029 -42.017 1.00 94.12 393 ILE A CA 1
ATOM 3297 C C . ILE A 1 393 ? 25.550 -7.901 -43.034 1.00 94.12 393 ILE A C 1
ATOM 3299 O O . ILE A 1 393 ? 26.763 -7.759 -43.171 1.00 94.12 393 ILE A O 1
ATOM 3303 N N . HIS A 1 394 ? 24.847 -8.748 -43.791 1.00 91.50 394 HIS A N 1
ATOM 3304 C CA . HIS A 1 394 ? 25.465 -9.526 -44.871 1.00 91.50 394 HIS A CA 1
ATOM 3305 C C . HIS A 1 394 ? 26.193 -8.632 -45.882 1.00 91.50 394 HIS A C 1
ATOM 3307 O O . HIS A 1 394 ? 27.346 -8.900 -46.211 1.00 91.50 394 HIS A O 1
ATOM 3313 N N . LEU A 1 395 ? 25.566 -7.533 -46.315 1.00 92.56 395 LEU A N 1
ATOM 3314 C CA . LEU A 1 395 ? 26.196 -6.576 -47.224 1.00 92.56 395 LEU A CA 1
ATOM 3315 C C . LEU A 1 395 ? 27.451 -5.938 -46.605 1.00 92.56 395 LEU A C 1
ATOM 3317 O O . LEU A 1 395 ? 28.463 -5.792 -47.286 1.00 92.56 395 LEU A O 1
ATOM 3321 N N . ARG A 1 396 ? 27.417 -5.580 -45.313 1.00 91.25 396 ARG A N 1
ATOM 3322 C CA . ARG A 1 396 ? 28.583 -5.029 -44.596 1.00 91.25 396 ARG A CA 1
ATOM 3323 C C . ARG A 1 396 ? 29.754 -6.014 -44.546 1.00 91.25 396 ARG A C 1
ATOM 3325 O O . ARG A 1 396 ? 30.891 -5.581 -44.719 1.00 91.25 396 ARG A O 1
ATOM 3332 N N . ILE A 1 397 ? 29.483 -7.306 -44.352 1.00 90.94 397 ILE A N 1
ATOM 3333 C CA . ILE A 1 397 ? 30.501 -8.368 -44.397 1.00 90.94 397 ILE A CA 1
ATOM 3334 C C . ILE A 1 397 ? 31.108 -8.445 -45.802 1.00 90.94 397 ILE A C 1
ATOM 3336 O O . ILE A 1 397 ? 32.319 -8.300 -45.944 1.00 90.94 397 ILE A O 1
ATOM 3340 N N . SER A 1 398 ? 30.280 -8.560 -46.845 1.00 90.25 398 SER A N 1
ATOM 3341 C CA . SER A 1 398 ? 30.763 -8.662 -48.229 1.00 90.25 398 SER A CA 1
ATOM 3342 C C . SER A 1 398 ? 31.558 -7.432 -48.679 1.00 90.25 398 SER A C 1
ATOM 3344 O O . SER A 1 398 ? 32.583 -7.568 -49.338 1.00 90.25 398 SER A O 1
ATOM 3346 N N . LEU A 1 399 ? 31.146 -6.221 -48.287 1.00 88.38 399 LEU A N 1
ATOM 3347 C CA . LEU A 1 399 ? 31.900 -4.994 -48.575 1.00 88.38 399 LEU A CA 1
ATOM 3348 C C . LEU A 1 399 ? 33.246 -4.944 -47.837 1.00 88.38 399 LEU A C 1
ATOM 3350 O O . LEU A 1 399 ? 34.216 -4.407 -48.365 1.00 88.38 399 LEU A O 1
ATOM 3354 N N . ARG A 1 400 ? 33.327 -5.489 -46.618 1.00 85.94 400 ARG A N 1
ATOM 3355 C CA . ARG A 1 400 ? 34.588 -5.596 -45.868 1.00 85.94 400 ARG A CA 1
ATOM 3356 C C . ARG A 1 400 ? 35.545 -6.589 -46.521 1.00 85.94 400 ARG A C 1
ATOM 3358 O O . ARG A 1 400 ? 36.747 -6.356 -46.495 1.00 85.94 400 ARG A O 1
ATOM 3365 N N . GLU A 1 401 ? 35.025 -7.684 -47.059 1.00 83.12 401 GLU A N 1
ATOM 3366 C CA . GLU A 1 401 ? 35.808 -8.690 -47.783 1.00 83.12 401 GLU A CA 1
ATOM 3367 C C . GLU A 1 401 ? 36.277 -8.180 -49.146 1.00 83.12 401 GLU A C 1
ATOM 3369 O O . GLU A 1 401 ? 37.400 -8.465 -49.530 1.00 83.12 401 GLU A O 1
ATOM 3374 N N . PHE A 1 402 ? 35.460 -7.383 -49.839 1.00 82.06 402 PHE A N 1
ATOM 3375 C CA . PHE A 1 402 ? 35.814 -6.795 -51.134 1.00 82.06 402 PHE A CA 1
ATOM 3376 C C . PHE A 1 402 ? 36.871 -5.680 -51.037 1.00 82.06 402 PHE A C 1
ATOM 3378 O O . PHE A 1 402 ? 37.611 -5.447 -51.985 1.00 82.06 402 PHE A O 1
ATOM 3385 N N . ASN A 1 403 ? 36.929 -4.971 -49.904 1.00 71.69 403 ASN A N 1
ATOM 3386 C CA . ASN A 1 403 ? 37.888 -3.885 -49.655 1.00 71.69 403 ASN A CA 1
ATOM 3387 C C . ASN A 1 403 ? 39.191 -4.346 -48.967 1.00 71.69 403 ASN A C 1
ATOM 3389 O O . ASN A 1 403 ? 40.020 -3.503 -48.619 1.00 71.69 403 ASN A O 1
ATOM 3393 N N . LYS A 1 404 ? 39.344 -5.648 -48.709 1.00 63.22 404 LYS A N 1
ATOM 3394 C CA . LYS A 1 404 ? 40.585 -6.281 -48.243 1.00 63.22 404 LYS A CA 1
ATOM 3395 C C . LYS A 1 404 ? 41.324 -6.873 -49.430 1.00 63.22 404 LYS A C 1
ATOM 3397 O O . LYS A 1 404 ? 42.572 -6.844 -49.380 1.00 63.22 404 LYS A O 1
#

Radius of gyration: 31.38 Å; chains: 1; bounding box: 71×53×102 Å

Sequence (404 aa):
MIVLFLENLNQILGEQMSKKEVKRLRSFFQTENMFTVVTTSPLVFPQVSKHEEPFFRFFDIIYLKELRREELKELVREIAKIENNEEFFGKMDEYGEKIDAVGLLTGGNPRMAILLYDLMSKGKIVDVEKVFFKLLDENTPYYQDVFRLLSAEKRKIFDTLIEIGKPATPKEIAKRARMDDKIVNTQLRRLEKDGYVISRRMGRTAKYEVRERLFRLWRELRRQPFAMKRLSILIEFLELWYSPEERKKKFLEDLERLRETLDETRVREASYWFLSLPKEYKRELIPQIVEEIYKTGAVNLLDEFLVYEDRELKEESIEAEFRTLLFREGKTEEALKKAEEMIKLDKSKPLSWFSKGLALGNLGRYEEALAAFSKAVELAPEQAHFWYLKGAIHLRISLREFNK